Protein 4BWR (pdb70)

Structure (mmCIF, N/CA/C/O backbone):
data_4BWR
#
_entry.id   4BWR
#
_cell.length_a   48.940
_cell.length_b   58.520
_cell.length_c   88.350
_cell.angle_alpha   90.00
_cell.angle_beta   103.82
_cell.angle_gamma   90.00
#
_symmetry.space_group_name_H-M   'P 1 21 1'
#
loop_
_entity.id
_entity.type
_entity.pdbx_description
1 polymer 'PROTEIN CORRESPONDING TO LOCUS C5321 FROM CFT073 E.COLI STRAIN'
2 non-polymer 'MAGNESIUM ION'
3 non-polymer 'CHLORIDE ION'
4 non-polymer 1,2-ETHANEDIOL
5 water water
#
loop_
_atom_site.group_PDB
_atom_site.id
_atom_site.type_symbol
_atom_site.label_atom_id
_atom_site.label_alt_id
_atom_site.label_comp_id
_atom_site.label_asym_id
_atom_site.label_entity_id
_atom_site.label_seq_id
_atom_site.pdbx_PDB_ins_code
_atom_site.Cartn_x
_atom_site.Cartn_y
_atom_site.Cartn_z
_atom_site.occupancy
_atom_site.B_iso_or_equiv
_atom_site.auth_seq_id
_atom_site.auth_comp_id
_atom_site.auth_asym_id
_atom_site.auth_atom_id
_atom_site.pdbx_PDB_model_num
ATOM 1 N N . ASN A 1 1 ? 26.869 10.619 14.046 1.00 57.37 1 ASN A N 1
ATOM 2 C CA . ASN A 1 1 ? 26.043 9.486 13.535 1.00 50.86 1 ASN A CA 1
ATOM 3 C C . ASN A 1 1 ? 25.504 9.761 12.132 1.00 46.04 1 ASN A C 1
ATOM 4 O O . ASN A 1 1 ? 26.004 9.210 11.152 1.00 44.76 1 ASN A O 1
ATOM 9 N N . VAL A 1 2 ? 24.496 10.621 12.038 1.00 39.28 2 VAL A N 1
ATOM 10 C CA . VAL A 1 2 ? 23.870 10.938 10.761 1.00 32.69 2 VAL A CA 1
ATOM 11 C C . VAL A 1 2 ? 23.561 12.422 10.700 1.00 36.01 2 VAL A C 1
ATOM 12 O O . VAL A 1 2 ? 23.408 13.074 11.741 1.00 29.02 2 VAL A O 1
ATOM 16 N N . ASN A 1 3 ? 23.459 12.954 9.484 1.00 20.28 3 ASN A N 1
ATOM 17 C CA . ASN A 1 3 ? 23.231 14.378 9.310 1.00 22.86 3 ASN A CA 1
ATOM 18 C C . ASN A 1 3 ? 21.773 14.763 9.499 1.00 27.20 3 ASN A C 1
ATOM 19 O O . ASN A 1 3 ? 20.929 13.921 9.812 1.00 25.07 3 ASN A O 1
ATOM 24 N N . LEU A 1 4 ? 21.486 16.045 9.305 1.00 24.96 4 LEU A N 1
ATOM 25 C CA . LEU A 1 4 ? 20.157 16.581 9.558 1.00 21.82 4 LEU A CA 1
ATOM 26 C C . LEU A 1 4 ? 19.091 15.969 8.658 1.00 16.69 4 LEU A C 1
ATOM 27 O O . LEU A 1 4 ? 18.000 15.634 9.124 1.00 20.40 4 LEU A O 1
ATOM 32 N N . GLU A 1 5 ? 19.399 15.847 7.370 1.00 21.16 5 GLU A N 1
ATOM 33 C CA . GLU A 1 5 ? 18.421 15.355 6.402 1.00 18.91 5 GLU A CA 1
ATOM 34 C C . GLU A 1 5 ? 18.102 13.890 6.661 1.00 13.17 5 GLU A C 1
ATOM 35 O O . GLU A 1 5 ? 16.945 13.477 6.598 1.00 19.01 5 GLU A O 1
ATOM 41 N N . GLN A 1 6 ? 19.132 13.111 6.959 1.00 15.75 6 GLN A N 1
ATOM 42 C CA . GLN A 1 6 ? 18.935 11.710 7.317 1.00 17.26 6 GLN A CA 1
ATOM 43 C C . GLN A 1 6 ? 18.134 11.618 8.611 1.00 21.03 6 GLN A C 1
ATOM 44 O O . GLN A 1 6 ? 17.270 10.756 8.764 1.00 16.80 6 GLN A O 1
ATOM 50 N N . LEU A 1 7 ? 18.425 12.510 9.551 1.00 17.19 7 LEU A N 1
ATOM 51 C CA . LEU A 1 7 ? 17.697 12.519 10.811 1.00 17.22 7 LEU A CA 1
ATOM 52 C C . LEU A 1 7 ? 16.234 12.892 10.572 1.00 12.08 7 LEU A C 1
ATOM 53 O O . LEU A 1 7 ? 15.327 12.276 11.141 1.00 18.09 7 LEU A O 1
ATOM 58 N N . LYS A 1 8 ? 16.005 13.890 9.721 1.00 15.16 8 LYS A N 1
ATOM 59 C CA . LYS A 1 8 ? 14.647 14.283 9.343 1.00 18.63 8 LYS A CA 1
ATOM 60 C C . LYS A 1 8 ? 13.873 13.103 8.777 1.00 18.28 8 LYS A C 1
ATOM 61 O O . LYS A 1 8 ? 12.691 12.916 9.065 1.00 21.15 8 LYS A O 1
ATOM 67 N N . GLN A 1 9 ? 14.538 12.313 7.946 1.00 19.08 9 GLN A N 1
ATOM 68 C CA . GLN A 1 9 ? 13.865 11.198 7.294 1.00 24.06 9 GLN A CA 1
ATOM 69 C C . GLN A 1 9 ? 13.420 10.181 8.347 1.00 14.38 9 GLN A C 1
ATOM 70 O O . GLN A 1 9 ? 12.312 9.651 8.282 1.00 21.62 9 GLN A O 1
ATOM 76 N N . LYS A 1 10 ? 14.284 9.931 9.325 1.00 17.59 10 LYS A N 1
ATOM 77 C CA . LYS A 1 10 ? 13.949 9.028 10.415 1.00 17.59 10 LYS A CA 1
ATOM 78 C C . LYS A 1 10 ? 12.795 9.581 11.253 1.00 14.67 10 LYS A C 1
ATOM 79 O O . LYS A 1 10 ? 11.898 8.841 11.646 1.00 17.30 10 LYS A O 1
ATOM 85 N N . ALA A 1 11 ? 12.830 10.881 11.522 1.00 17.41 11 ALA A N 1
ATOM 86 C CA . ALA A 1 11 ? 11.801 11.518 12.342 1.00 19.05 11 ALA A CA 1
ATOM 87 C C . ALA A 1 11 ? 10.442 11.458 11.653 1.00 21.96 11 ALA A C 1
ATOM 88 O O . ALA A 1 11 ? 9.438 11.081 12.267 1.00 20.14 11 ALA A O 1
ATOM 90 N N . GLU A 1 12 ? 10.417 11.830 10.376 1.00 21.68 12 GLU A N 1
ATOM 91 C CA . GLU A 1 12 ? 9.191 11.788 9.587 1.00 21.89 12 GLU A CA 1
ATOM 92 C C . GLU A 1 12 ? 8.655 10.363 9.467 1.00 28.77 12 GLU A C 1
ATOM 93 O O . GLU A 1 12 ? 7.444 10.149 9.336 1.00 25.13 12 GLU A O 1
ATOM 99 N N . SER A 1 13 ? 9.557 9.390 9.513 1.00 16.54 13 SER A N 1
ATOM 100 C CA . SER A 1 13 ? 9.169 7.983 9.484 1.00 23.72 13 SER A CA 1
ATOM 101 C C . SER A 1 13 ? 8.505 7.544 10.783 1.00 28.59 13 SER A C 1
ATOM 102 O O . SER A 1 13 ? 7.916 6.465 10.846 1.00 26.42 13 SER A O 1
ATOM 105 N N . GLY A 1 14 ? 8.624 8.366 11.823 1.00 22.31 14 GLY A N 1
ATOM 106 C CA . GLY A 1 14 ? 7.936 8.114 13.078 1.00 25.00 14 GLY A CA 1
ATOM 107 C C . GLY A 1 14 ? 8.798 7.615 14.224 1.00 21.37 14 GLY A C 1
ATOM 108 O O . GLY A 1 14 ? 8.262 7.166 15.238 1.00 22.39 14 GLY A O 1
ATOM 109 N N . GLU A 1 15 ? 10.122 7.690 14.083 1.00 16.56 15 GLU A N 1
ATOM 110 C CA . GLU A 1 15 ? 11.026 7.232 15.139 1.00 18.62 15 GLU A CA 1
ATOM 111 C C . GLU A 1 15 ? 11.148 8.311 16.218 1.00 17.30 15 GLU A C 1
ATOM 112 O O . GLU A 1 15 ? 11.694 9.385 15.965 1.00 15.58 15 GLU A O 1
ATOM 118 N N . ALA A 1 16 ? 10.648 8.017 17.412 1.00 20.90 16 ALA A N 1
ATOM 119 C CA . ALA A 1 16 ? 10.597 9.009 18.486 1.00 18.27 16 ALA A CA 1
ATOM 120 C C . ALA A 1 16 ? 11.988 9.496 18.909 1.00 16.44 16 ALA A C 1
ATOM 121 O O . ALA A 1 16 ? 12.172 10.673 19.185 1.00 15.17 16 ALA A O 1
ATOM 123 N N . LYS A 1 17 ? 12.965 8.594 18.963 1.00 16.10 17 LYS A N 1
ATOM 124 C CA . LYS A 1 17 ? 14.314 8.969 19.354 1.00 17.37 17 LYS A CA 1
ATOM 125 C C . LYS A 1 17 ? 14.885 9.995 18.370 1.00 14.51 17 LYS A C 1
ATOM 126 O O . LYS A 1 17 ? 15.528 10.969 18.768 1.00 14.47 17 LYS A O 1
ATOM 132 N N . ALA A 1 18 ? 14.631 9.773 17.087 1.00 17.07 18 ALA A N 1
ATOM 133 C CA . ALA A 1 18 ? 15.090 10.669 16.038 1.00 15.41 18 ALA A CA 1
ATOM 134 C C . ALA A 1 18 ? 14.342 12.001 16.084 1.00 16.44 18 ALA A C 1
ATOM 135 O O . ALA A 1 18 ? 14.905 13.045 15.766 1.00 12.83 18 ALA A O 1
ATOM 137 N N . GLN A 1 19 ? 13.070 11.956 16.467 1.00 13.51 19 GLN A N 1
ATOM 138 C CA . GLN A 1 19 ? 12.268 13.167 16.604 1.00 11.85 19 GLN A CA 1
ATOM 139 C C . GLN A 1 19 ? 12.819 14.064 17.713 1.00 13.59 19 GLN A C 1
ATOM 140 O O . GLN A 1 19 ? 12.961 15.279 17.540 1.00 9.86 19 GLN A O 1
ATOM 146 N N . LEU A 1 20 ? 13.133 13.457 18.847 1.00 9.31 20 LEU A N 1
ATOM 147 C CA . LEU A 1 20 ? 13.703 14.205 19.957 1.00 10.07 20 LEU A CA 1
ATOM 148 C C . LEU A 1 20 ? 15.071 14.789 19.579 1.00 13.40 20 LEU A C 1
ATOM 149 O O . LEU A 1 20 ? 15.340 15.958 19.838 1.00 13.13 20 LEU A O 1
ATOM 154 N N . GLU A 1 21 ? 15.935 13.987 18.964 1.00 12.53 21 GLU A N 1
ATOM 155 C CA A GLU A 1 21 ? 17.253 14.467 18.563 0.63 12.15 21 GLU A CA 1
ATOM 156 C CA B GLU A 1 21 ? 17.254 14.469 18.562 0.37 12.30 21 GLU A CA 1
ATOM 157 C C . GLU A 1 21 ? 17.150 15.602 17.550 1.00 12.38 21 GLU A C 1
ATOM 158 O O . GLU A 1 21 ? 17.896 16.578 17.625 1.00 13.98 21 GLU A O 1
ATOM 169 N N . LEU A 1 22 ? 16.218 15.483 16.606 1.00 13.73 22 LEU A N 1
ATOM 170 C CA . LEU A 1 22 ? 16.015 16.539 15.616 1.00 13.66 22 LEU A CA 1
ATOM 171 C C . LEU A 1 22 ? 15.551 17.824 16.299 1.00 14.31 22 LEU A C 1
ATOM 172 O O . LEU A 1 22 ? 16.002 18.922 15.964 1.00 14.97 22 LEU A O 1
ATOM 177 N N . GLY A 1 23 ? 14.637 17.679 17.253 1.00 12.07 23 GLY A N 1
ATOM 178 C CA . GLY A 1 23 ? 14.212 18.798 18.069 1.00 12.20 23 GLY A CA 1
ATOM 179 C C . GLY A 1 23 ? 15.409 19.514 18.672 1.00 10.31 23 GLY A C 1
ATOM 180 O O . GLY A 1 23 ? 15.486 20.743 18.655 1.00 9.89 23 GLY A O 1
ATOM 181 N N . TYR A 1 24 ? 16.357 18.746 19.203 1.00 11.04 24 TYR A N 1
ATOM 182 C CA . TYR A 1 24 ? 17.534 19.348 19.817 1.00 10.91 24 TYR A CA 1
ATOM 183 C C . TYR A 1 24 ? 18.475 20.020 18.818 1.00 15.00 24 TYR A C 1
ATOM 184 O O . TYR A 1 24 ? 19.167 20.973 19.169 1.00 14.88 24 TYR A O 1
ATOM 193 N N . ARG A 1 25 ? 18.515 19.523 17.586 1.00 14.92 25 ARG A N 1
ATOM 194 C CA . ARG A 1 25 ? 19.328 20.164 16.565 1.00 15.66 25 ARG A CA 1
ATOM 195 C C . ARG A 1 25 ? 18.790 21.580 16.336 1.00 17.80 25 ARG A C 1
ATOM 196 O O . ARG A 1 25 ? 19.560 22.532 16.252 1.00 14.02 25 ARG A O 1
ATOM 204 N N . TYR A 1 26 ? 17.465 21.722 16.274 1.00 11.77 26 TYR A N 1
ATOM 205 C CA . TYR A 1 26 ? 16.849 23.031 16.117 1.00 13.19 26 TYR A CA 1
ATOM 206 C C . TYR A 1 26 ? 16.994 23.870 17.395 1.00 14.62 26 TYR A C 1
ATOM 207 O O . TYR A 1 26 ? 17.130 25.089 17.337 1.00 14.09 26 TYR A O 1
ATOM 216 N N . PHE A 1 27 ? 16.957 23.211 18.547 1.00 11.88 27 PHE A N 1
ATOM 217 C CA . PHE A 1 27 ? 17.020 23.909 19.823 1.00 11.83 27 PHE A CA 1
ATOM 218 C C . PHE A 1 27 ? 18.403 24.510 20.077 1.00 16.31 27 PHE A C 1
ATOM 219 O O . PHE A 1 27 ? 18.521 25.623 20.582 1.00 12.41 27 PHE A O 1
ATOM 227 N N . GLN A 1 28 ? 19.443 23.771 19.710 1.00 14.73 28 GLN A N 1
ATOM 228 C CA A GLN A 1 28 ? 20.835 24.139 19.990 0.56 15.73 28 GLN A CA 1
ATOM 229 C CA B GLN A 1 28 ? 20.792 24.210 20.020 0.44 15.77 28 GLN A CA 1
ATOM 230 C C . GLN A 1 28 ? 21.423 25.018 18.893 1.00 14.52 28 GLN A C 1
ATOM 231 O O . GLN A 1 28 ? 22.374 25.761 19.119 1.00 15.31 28 GLN A O 1
ATOM 242 N N . GLY A 1 29 ? 20.869 24.897 17.693 1.00 12.40 29 GLY A N 1
ATOM 243 C CA . GLY A 1 29 ? 21.327 25.662 16.547 1.00 10.40 29 GLY A CA 1
ATOM 244 C C . GLY A 1 29 ? 22.763 25.451 16.069 1.00 18.41 29 GLY A C 1
ATOM 245 O O . GLY A 1 29 ? 23.422 26.417 15.707 1.00 23.90 29 GLY A O 1
ATOM 246 N N . ASN A 1 30 ? 23.245 24.213 16.030 1.00 17.48 30 ASN A N 1
ATOM 247 C CA . ASN A 1 30 ? 24.618 23.950 15.563 1.00 23.35 30 ASN A CA 1
ATOM 248 C C . ASN A 1 30 ? 24.731 23.577 14.084 1.00 23.98 30 ASN A C 1
ATOM 249 O O . ASN A 1 30 ? 25.561 24.135 13.357 1.00 23.81 30 ASN A O 1
ATOM 254 N N . GLU A 1 31 ? 23.918 22.613 13.659 1.00 17.31 31 GLU A N 1
ATOM 255 C CA A GLU A 1 31 ? 23.937 22.115 12.285 0.41 19.66 31 GLU A CA 1
ATOM 256 C CA B GLU A 1 31 ? 23.946 22.126 12.282 0.59 19.64 31 GLU A CA 1
ATOM 257 C C . GLU A 1 31 ? 22.889 22.843 11.454 1.00 16.01 31 GLU A C 1
ATOM 258 O O . GLU A 1 31 ? 22.854 22.728 10.235 1.00 19.77 31 GLU A O 1
ATOM 269 N N . THR A 1 32 ? 22.030 23.587 12.134 1.00 13.37 32 THR A N 1
ATOM 270 C CA . THR A 1 32 ? 20.959 24.321 11.490 1.00 17.64 32 THR A CA 1
ATOM 271 C C . THR A 1 32 ? 20.723 25.569 12.317 1.00 17.40 32 THR A C 1
ATOM 272 O O . THR A 1 32 ? 21.139 25.640 13.467 1.00 14.91 32 THR A O 1
ATOM 276 N N . THR A 1 33 ? 20.080 26.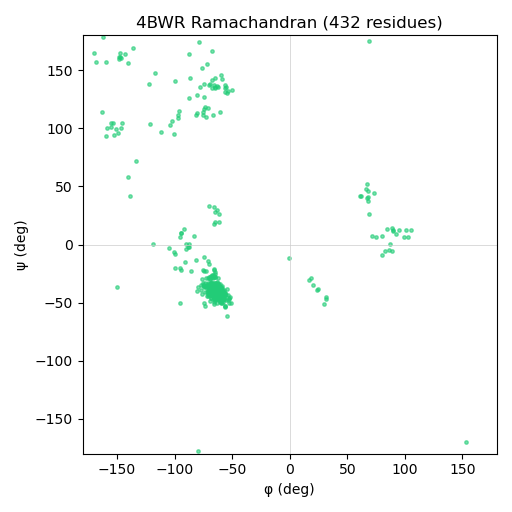569 11.738 1.00 13.54 33 THR A N 1
ATOM 277 C CA . THR A 1 33 ? 19.820 27.790 12.471 1.00 12.61 33 THR A CA 1
ATOM 278 C C . THR A 1 33 ? 18.877 27.473 13.611 1.00 14.14 33 THR A C 1
ATOM 279 O O . THR A 1 33 ? 17.901 26.744 13.422 1.00 12.36 33 THR A O 1
ATOM 283 N N . LYS A 1 34 ? 19.176 28.006 14.787 1.00 13.79 34 LYS A N 1
ATOM 284 C CA . LYS A 1 34 ? 18.311 27.817 15.946 1.00 16.54 34 LYS A CA 1
ATOM 285 C C . LYS A 1 34 ? 16.891 28.233 15.603 1.00 18.84 34 LYS A C 1
ATOM 286 O O . LYS A 1 34 ? 16.671 29.284 15.002 1.00 16.72 34 LYS A O 1
ATOM 292 N N . ASP A 1 35 ? 15.932 27.381 15.948 1.00 19.14 35 ASP A N 1
ATOM 293 C CA . ASP A 1 35 ? 14.532 27.608 15.601 1.00 18.17 35 ASP A CA 1
ATOM 294 C C . ASP A 1 35 ? 13.663 26.957 16.664 1.00 20.08 35 ASP A C 1
ATOM 295 O O . ASP A 1 35 ? 13.448 25.744 16.641 1.00 14.45 35 ASP A O 1
ATOM 300 N N . LEU A 1 36 ? 13.178 27.765 17.598 1.00 19.35 36 LEU A N 1
ATOM 301 C CA . LEU A 1 36 ? 12.443 27.247 18.743 1.00 17.45 36 LEU A CA 1
ATOM 302 C C . LEU A 1 36 ? 11.087 26.687 18.336 1.00 16.81 36 LEU A C 1
ATOM 303 O O . LEU A 1 36 ? 10.564 25.796 18.998 1.00 17.77 36 LEU A O 1
ATOM 308 N N . THR A 1 37 ? 10.520 27.205 17.252 1.00 21.20 37 THR A N 1
ATOM 309 C CA . THR A 1 37 ? 9.248 26.704 16.753 1.00 19.65 37 THR A CA 1
ATOM 310 C C . THR A 1 37 ? 9.411 25.267 16.277 1.00 18.63 37 THR A C 1
ATOM 311 O O . THR A 1 37 ? 8.652 24.382 16.674 1.00 18.05 37 THR A O 1
ATOM 315 N N . GLN A 1 38 ? 10.405 25.036 15.427 1.00 15.53 38 GLN A N 1
ATOM 316 C CA . GLN A 1 38 ? 10.697 23.695 14.943 1.00 18.19 38 GLN A CA 1
ATOM 317 C C . GLN A 1 38 ? 11.166 22.777 16.065 1.00 12.42 38 GLN A C 1
ATOM 318 O O . GLN A 1 38 ? 10.834 21.596 16.079 1.00 12.46 38 GLN A O 1
ATOM 324 N N . ALA A 1 39 ? 11.921 23.315 17.017 1.00 12.07 39 ALA A N 1
ATOM 325 C CA . ALA A 1 39 ? 12.367 22.506 18.141 1.00 13.05 39 ALA A CA 1
ATOM 326 C C . ALA A 1 39 ? 11.156 21.980 18.928 1.00 12.90 39 ALA A C 1
ATOM 327 O O . ALA A 1 39 ? 11.053 20.787 19.189 1.00 10.44 39 ALA A O 1
ATOM 337 N N . ASP A 1 41 ? 8.063 21.699 17.959 1.00 11.93 41 ASP A N 1
ATOM 338 C CA . ASP A 1 41 ? 7.240 20.823 17.136 1.00 14.05 41 ASP A CA 1
ATOM 339 C C . ASP A 1 41 ? 7.744 19.392 17.186 1.00 11.95 41 ASP A C 1
ATOM 340 O O . ASP A 1 41 ? 6.964 18.459 17.363 1.00 12.21 41 ASP A O 1
ATOM 345 N N . TRP A 1 42 ? 9.052 19.209 17.055 1.00 9.35 42 TRP A N 1
ATOM 346 C CA . TRP A 1 42 ? 9.622 17.864 17.101 1.00 11.18 42 TRP A CA 1
ATOM 347 C C . TRP A 1 42 ? 9.659 17.275 18.517 1.00 9.75 42 TRP A C 1
ATOM 348 O O . TRP A 1 42 ? 9.447 16.065 18.694 1.00 10.92 42 TRP A O 1
ATOM 359 N N . PHE A 1 43 ? 9.915 18.105 19.531 1.00 12.68 43 PHE A N 1
ATOM 360 C CA . PHE A 1 43 ? 9.801 17.633 20.911 1.00 11.53 43 PHE A CA 1
ATOM 361 C C . PHE A 1 43 ? 8.386 17.099 21.131 1.00 10.23 43 PHE A C 1
ATOM 362 O O . PHE A 1 43 ? 8.191 16.042 21.709 1.00 9.61 43 PHE A O 1
ATOM 370 N N . ARG A 1 44 ? 7.398 17.855 20.675 1.00 10.02 44 ARG A N 1
ATOM 371 C CA . ARG A 1 44 ? 6.007 17.468 20.875 1.00 9.45 44 ARG A CA 1
ATOM 372 C C . ARG A 1 44 ? 5.645 16.200 20.112 1.00 13.37 44 ARG A C 1
ATOM 373 O O . ARG A 1 44 ? 4.899 15.380 20.625 1.00 12.25 44 ARG A O 1
ATOM 381 N N . ARG A 1 45 ? 6.192 16.026 18.911 1.00 11.79 45 ARG A N 1
ATOM 382 C CA . ARG A 1 45 ? 5.932 14.815 18.120 1.00 11.89 45 ARG A CA 1
ATOM 383 C C . ARG A 1 45 ? 6.465 13.563 18.813 1.00 15.14 45 ARG A C 1
ATOM 384 O O . ARG A 1 45 ? 5.820 12.510 18.796 1.00 12.45 45 ARG A O 1
ATOM 392 N N . ALA A 1 46 ? 7.641 13.665 19.430 1.00 11.43 46 ALA A N 1
ATOM 393 C CA . ALA A 1 46 ? 8.200 12.531 20.150 1.00 10.82 46 ALA A CA 1
ATOM 394 C C . ALA A 1 46 ? 7.363 12.220 21.386 1.00 12.27 46 ALA A C 1
ATOM 395 O O . ALA A 1 46 ? 7.101 11.053 21.697 1.00 14.29 46 ALA A O 1
ATOM 397 N N . ALA A 1 47 ? 6.951 13.262 22.101 1.00 9.99 47 ALA A N 1
ATOM 398 C CA . ALA A 1 47 ? 6.145 13.072 23.307 1.00 12.33 47 ALA A CA 1
ATOM 399 C C . ALA A 1 47 ? 4.760 12.501 22.976 1.00 13.04 47 ALA A C 1
ATOM 400 O O . ALA A 1 47 ? 4.145 11.826 23.797 1.00 12.73 47 ALA A O 1
ATOM 402 N N . GLU A 1 48 ? 4.271 12.784 21.773 1.00 14.05 48 GLU A N 1
ATOM 403 C CA A GLU A 1 48 ? 2.978 12.279 21.355 0.63 14.33 48 GLU A CA 1
ATOM 404 C CA B GLU A 1 48 ? 2.985 12.253 21.310 0.37 14.34 48 GLU A CA 1
ATOM 405 C C . GLU A 1 48 ? 2.957 10.752 21.443 1.00 15.23 48 GLU A C 1
ATOM 406 O O . GLU A 1 48 ? 1.927 10.161 21.760 1.00 17.98 48 GLU A O 1
ATOM 417 N N . GLN A 1 49 ? 4.103 10.137 21.173 1.00 16.49 49 GLN A N 1
ATOM 418 C CA . GLN A 1 49 ? 4.243 8.694 21.205 1.00 17.24 49 GLN A CA 1
ATOM 419 C C . GLN A 1 49 ? 4.488 8.169 22.609 1.00 19.47 49 GLN A C 1
ATOM 420 O O . GLN A 1 49 ? 4.757 6.978 22.793 1.00 17.09 49 GLN A O 1
ATOM 426 N N . GLY A 1 50 ? 4.398 9.051 23.600 1.00 16.41 50 GLY A N 1
ATOM 427 C CA . GLY A 1 50 ? 4.679 8.673 24.971 1.00 15.22 50 GLY A CA 1
ATOM 428 C C . GLY A 1 50 ? 6.151 8.366 25.184 1.00 13.54 50 GLY A C 1
ATOM 429 O O . GLY A 1 50 ? 6.511 7.601 26.073 1.00 17.50 50 GLY A O 1
ATOM 430 N N . TYR A 1 51 ? 7.010 8.967 24.371 1.00 13.18 51 TYR A N 1
ATOM 431 C CA . TYR A 1 51 ? 8.446 8.762 24.524 1.00 11.71 51 TYR A CA 1
ATOM 432 C C . TYR A 1 51 ? 8.924 9.513 25.775 1.00 11.03 51 TYR A C 1
ATOM 433 O O . TYR A 1 51 ? 8.970 10.736 25.796 1.00 10.53 51 TYR A O 1
ATOM 442 N N . THR A 1 52 ? 9.282 8.752 26.802 1.00 10.87 52 THR A N 1
ATOM 443 C CA . THR A 1 52 ? 9.526 9.299 28.140 1.00 9.53 52 THR A CA 1
ATOM 444 C C . THR A 1 52 ? 10.528 10.466 28.189 1.00 12.59 52 THR A C 1
ATOM 445 O O . THR A 1 52 ? 10.255 11.486 28.832 1.00 10.23 52 THR A O 1
ATOM 449 N N . PRO A 1 53 ? 11.674 10.340 27.504 1.00 11.39 53 PRO A N 1
ATOM 450 C CA . PRO A 1 53 ? 12.623 11.465 27.545 1.00 8.92 53 PRO A CA 1
ATOM 451 C C . PRO A 1 53 ? 12.061 12.760 26.953 1.00 12.18 53 PRO A C 1
ATOM 452 O O . PRO A 1 53 ? 12.365 13.849 27.441 1.00 9.93 53 PRO A O 1
ATOM 456 N N . ALA A 1 54 ? 11.227 12.643 25.930 1.00 8.18 54 ALA A N 1
ATOM 457 C CA . ALA A 1 54 ? 10.648 13.817 25.298 1.00 8.96 54 ALA A CA 1
ATOM 458 C C . ALA A 1 54 ? 9.618 14.480 26.211 1.00 8.14 54 ALA A C 1
ATOM 459 O O . ALA A 1 54 ? 9.471 15.695 26.202 1.00 9.88 54 ALA A O 1
ATOM 461 N N . GLU A 1 55 ? 8.891 13.689 26.985 1.00 6.75 55 GLU A N 1
ATOM 462 C CA . GLU A 1 55 ? 7.916 14.247 27.917 1.00 10.01 55 GLU A CA 1
ATOM 463 C C . GLU A 1 55 ? 8.661 15.078 28.961 1.00 7.87 55 GLU A C 1
ATOM 464 O O . GLU A 1 55 ? 8.255 16.195 29.292 1.00 8.00 55 GLU A O 1
ATOM 470 N N . TYR A 1 56 ? 9.761 14.529 29.461 1.00 10.83 56 TYR A N 1
ATOM 471 C CA . TYR A 1 56 ? 10.623 15.238 30.403 1.00 12.93 56 TYR A CA 1
ATOM 472 C C . TYR A 1 56 ? 11.131 16.551 29.822 1.00 9.11 56 TYR A C 1
ATOM 473 O O . TYR A 1 56 ? 11.105 17.585 30.485 1.00 8.54 56 TYR A O 1
ATOM 482 N N . VAL A 1 57 ? 11.559 16.520 28.567 1.00 10.11 57 VAL A N 1
ATOM 483 C CA . VAL A 1 57 ? 12.041 17.725 27.905 1.00 8.60 57 VAL A CA 1
ATOM 484 C C . VAL A 1 57 ? 10.957 18.799 27.796 1.00 7.10 57 VAL A C 1
ATOM 485 O O . VAL A 1 57 ? 11.240 19.974 27.990 1.00 8.18 57 VAL A O 1
ATOM 489 N N . LEU A 1 58 ? 9.720 18.415 27.489 1.00 8.27 58 LEU A N 1
ATOM 490 C CA . LEU A 1 58 ? 8.656 19.415 27.450 1.00 10.86 58 LEU A CA 1
ATOM 491 C C . LEU A 1 58 ? 8.470 20.019 28.840 1.00 7.79 58 LEU A C 1
ATOM 492 O O . LEU A 1 58 ? 8.182 21.204 28.973 1.00 8.05 58 LEU A O 1
ATOM 497 N N . GLY A 1 59 ? 8.644 19.201 29.870 1.00 7.95 59 GLY A N 1
ATOM 498 C CA . GLY A 1 59 ? 8.633 19.683 31.242 1.00 8.02 59 GLY A CA 1
ATOM 499 C C . GLY A 1 59 ? 9.658 20.792 31.438 1.00 9.56 59 GLY A C 1
ATOM 500 O O . GLY A 1 59 ? 9.354 21.854 31.987 1.00 9.66 59 GLY A O 1
ATOM 501 N N . LEU A 1 60 ? 10.876 20.557 30.960 1.00 8.59 60 LEU A N 1
ATOM 502 C CA . LEU A 1 60 ? 11.936 21.568 31.057 1.00 7.96 60 LEU A CA 1
ATOM 503 C C . LEU A 1 60 ? 11.566 22.838 30.312 1.00 9.90 60 LEU A C 1
ATOM 504 O O . LEU A 1 60 ? 11.786 23.950 30.801 1.00 11.13 60 LEU A O 1
ATOM 509 N N . ARG A 1 61 ? 11.026 22.683 29.105 1.00 9.49 61 ARG A N 1
ATOM 510 C CA . ARG A 1 61 ? 10.726 23.851 28.292 1.00 10.19 61 ARG A CA 1
ATOM 511 C C . ARG A 1 61 ? 9.636 24.697 28.939 1.00 10.79 61 ARG A C 1
ATOM 512 O O . ARG A 1 61 ? 9.744 25.925 28.965 1.00 13.18 61 ARG A O 1
ATOM 520 N N . TYR A 1 62 ? 8.596 24.060 29.480 1.00 10.08 62 TYR A N 1
ATOM 521 C CA . TYR A 1 62 ? 7.558 24.818 30.173 1.00 10.36 62 TYR A CA 1
ATOM 522 C C . TYR A 1 62 ? 8.046 25.396 31.497 1.00 11.07 62 TYR A C 1
ATOM 523 O O . TYR A 1 62 ? 7.613 26.479 31.904 1.00 11.32 62 TYR A O 1
ATOM 540 N N . ASN A 1 64 ? 11.096 26.424 32.162 1.00 14.66 64 ASN A N 1
ATOM 541 C CA . ASN A 1 64 ? 12.012 27.522 31.873 1.00 16.56 64 ASN A CA 1
ATOM 542 C C . ASN A 1 64 ? 11.436 28.594 30.956 1.00 20.94 64 ASN A C 1
ATOM 543 O O . ASN A 1 64 ? 12.026 29.664 30.804 1.00 20.46 64 ASN A O 1
ATOM 548 N N . GLY A 1 65 ? 10.294 28.312 30.338 1.00 14.07 65 GLY A N 1
ATOM 549 C CA . GLY A 1 65 ? 9.710 29.235 29.377 1.00 15.45 65 GLY A CA 1
ATOM 550 C C . GLY A 1 65 ? 10.533 29.357 28.105 1.00 18.88 65 GLY A C 1
ATOM 551 O O . GLY A 1 65 ? 10.712 30.447 27.565 1.00 20.12 65 GLY A O 1
ATOM 552 N N . GLU A 1 66 ? 11.034 28.227 27.625 1.00 15.89 66 GLU A N 1
ATOM 553 C CA . GLU A 1 66 ? 11.898 28.191 26.448 1.00 12.29 66 GLU A CA 1
ATOM 554 C C . GLU A 1 66 ? 11.136 27.690 25.235 1.00 19.11 66 GLU A C 1
ATOM 555 O O . GLU A 1 66 ? 10.893 26.494 25.099 1.00 18.00 66 GLU A O 1
ATOM 561 N N . GLY A 1 67 ? 10.751 28.613 24.355 1.00 17.96 67 GLY A N 1
ATOM 562 C CA . GLY A 1 67 ? 9.990 28.264 23.173 1.00 12.88 67 GLY A CA 1
ATOM 563 C C . GLY A 1 67 ? 8.500 28.212 23.441 1.00 18.78 67 GLY A C 1
ATOM 564 O O . GLY A 1 67 ? 7.700 27.997 22.529 1.00 17.97 67 GLY A O 1
ATOM 565 N N . VAL A 1 68 ? 8.137 28.393 24.705 1.00 15.71 68 VAL A N 1
ATOM 566 C CA . VAL A 1 68 ? 6.747 28.456 25.131 1.00 13.63 68 VAL A CA 1
ATOM 567 C C . VAL A 1 68 ? 6.665 29.405 26.305 1.00 13.29 68 VAL A C 1
ATOM 568 O O . VAL A 1 68 ? 7.674 29.681 26.947 1.00 15.46 68 VAL A O 1
ATOM 572 N N . PRO A 1 69 ? 5.458 29.899 26.605 1.00 17.17 69 PRO A N 1
ATOM 573 C CA . PRO A 1 69 ? 5.301 30.707 27.817 1.00 15.00 69 PRO A CA 1
ATOM 574 C C . PRO A 1 69 ? 5.628 29.874 29.053 1.00 16.10 69 PRO A C 1
ATOM 575 O O . PRO A 1 69 ? 5.200 28.724 29.126 1.00 15.13 69 PRO A O 1
ATOM 579 N N . GLN A 1 70 ? 6.392 30.427 29.988 1.00 11.61 70 GLN A N 1
ATOM 580 C CA . GLN A 1 70 ? 6.681 29.723 31.226 1.00 17.29 70 GLN A CA 1
ATOM 581 C C . GLN A 1 70 ? 5.356 29.347 31.877 1.00 21.13 70 GLN A C 1
ATOM 582 O O . GLN A 1 70 ? 4.424 30.151 31.916 1.00 18.21 70 GLN A O 1
ATOM 588 N N . ASP A 1 71 ? 5.271 28.115 32.359 1.00 12.36 71 ASP A N 1
ATOM 589 C CA . ASP A 1 71 ? 4.042 27.609 32.935 1.00 14.30 71 ASP A CA 1
ATOM 590 C C . ASP A 1 71 ? 4.378 26.428 33.832 1.00 12.70 71 ASP A C 1
ATOM 591 O O . ASP A 1 71 ? 4.471 25.288 33.371 1.00 11.78 71 ASP A O 1
ATOM 596 N N . TYR A 1 72 ? 4.573 26.708 35.117 1.00 13.08 72 TYR A N 1
ATOM 597 C CA . TYR A 1 72 ? 4.964 25.674 36.063 1.00 12.93 72 TYR A CA 1
ATOM 598 C C . TYR A 1 72 ? 3.930 24.561 36.159 1.00 12.78 72 TYR A C 1
ATOM 599 O O . TYR A 1 72 ? 4.286 23.385 36.285 1.00 11.96 72 TYR A O 1
ATOM 608 N N . ALA A 1 73 ? 2.655 24.926 36.130 1.00 13.24 73 ALA A N 1
ATOM 609 C CA . ALA A 1 73 ? 1.604 23.927 36.260 1.00 15.22 73 ALA A CA 1
ATOM 610 C C . ALA A 1 73 ? 1.690 22.925 35.109 1.00 15.56 73 ALA A C 1
ATOM 611 O O . ALA A 1 73 ? 1.579 21.718 35.312 1.00 13.13 73 ALA A O 1
ATOM 613 N N . GLN A 1 74 ? 1.909 23.412 33.895 1.00 12.34 74 GLN A N 1
ATOM 614 C CA A GLN A 1 74 ? 2.013 22.494 32.767 0.62 13.48 74 GLN A CA 1
ATOM 615 C CA B GLN A 1 74 ? 2.040 22.532 32.742 0.38 13.53 74 GLN A CA 1
ATOM 616 C C . GLN A 1 74 ? 3.310 21.684 32.845 1.00 10.68 74 GLN A C 1
ATOM 617 O O . GLN A 1 74 ? 3.321 20.503 32.493 1.00 11.06 74 GLN A O 1
ATOM 628 N N . ALA A 1 75 ? 4.385 22.299 33.328 1.00 13.01 75 ALA A N 1
ATOM 629 C CA . ALA A 1 75 ? 5.647 21.582 33.487 1.00 12.01 75 ALA A CA 1
ATOM 630 C C . ALA A 1 75 ? 5.439 20.366 34.387 1.00 10.64 75 ALA A C 1
ATOM 631 O O . ALA A 1 75 ? 5.928 19.270 34.095 1.00 9.10 75 ALA A O 1
ATOM 633 N N . VAL A 1 76 ? 4.705 20.562 35.478 1.00 9.71 76 VAL A N 1
ATOM 634 C CA . VAL A 1 76 ? 4.413 19.479 36.415 1.00 9.41 76 VAL A CA 1
ATOM 635 C C . VAL A 1 76 ? 3.718 18.305 35.746 1.00 7.92 76 VAL A C 1
ATOM 636 O O . VAL A 1 76 ? 4.044 17.145 36.012 1.00 9.27 76 VAL A O 1
ATOM 640 N N . ILE A 1 77 ? 2.761 18.594 34.871 1.00 7.26 77 ILE A N 1
ATOM 641 C CA . ILE A 1 77 ? 2.034 17.531 34.183 1.00 8.50 77 ILE A CA 1
ATOM 642 C C . ILE A 1 77 ? 2.988 16.679 33.342 1.00 8.69 77 ILE A C 1
ATOM 643 O O . ILE A 1 77 ? 2.949 15.448 33.394 1.00 9.26 77 ILE A O 1
ATOM 648 N N . TRP A 1 78 ? 3.876 17.336 32.604 1.00 9.62 78 TRP A N 1
ATOM 649 C CA . TRP A 1 78 ? 4.834 16.620 31.776 1.00 8.16 78 TRP A CA 1
ATOM 650 C C . TRP A 1 78 ? 5.827 15.829 32.612 1.00 7.04 78 TRP A C 1
ATOM 651 O O . TRP A 1 78 ? 6.134 14.676 32.296 1.00 9.68 78 TRP A O 1
ATOM 662 N N . TYR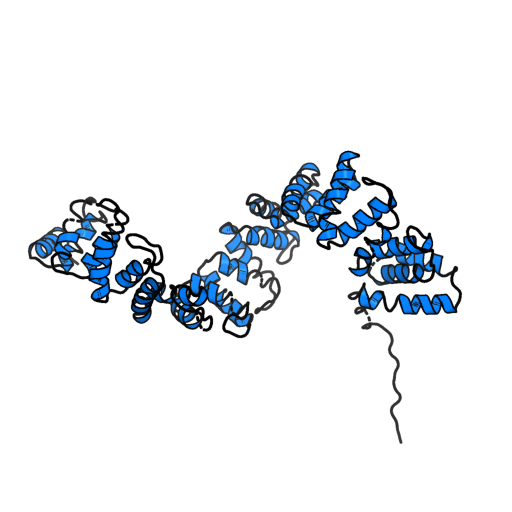 A 1 79 ? 6.337 16.445 33.678 1.00 9.44 79 TYR A N 1
ATOM 663 C CA . TYR A 1 79 ? 7.279 15.749 34.549 1.00 7.58 79 TYR A CA 1
ATOM 664 C C . TYR A 1 79 ? 6.644 14.509 35.149 1.00 8.86 79 TYR A C 1
ATOM 665 O O . TYR A 1 79 ? 7.281 13.459 35.254 1.00 11.41 79 TYR A O 1
ATOM 674 N N . LYS A 1 80 ? 5.389 14.633 35.566 1.00 9.13 80 LYS A N 1
ATOM 675 C CA . LYS A 1 80 ? 4.717 13.506 36.194 1.00 11.55 80 LYS A CA 1
ATOM 676 C C . LYS A 1 80 ? 4.551 12.352 35.217 1.00 10.31 80 LYS A C 1
ATOM 677 O O . LYS A 1 80 ? 4.725 11.199 35.600 1.00 11.00 80 LYS A O 1
ATOM 683 N N . LYS A 1 81 ? 4.227 12.646 33.959 1.00 10.10 81 LYS A N 1
ATOM 684 C CA . LYS A 1 81 ? 4.160 11.577 32.958 1.00 9.51 81 LYS A CA 1
ATOM 685 C C . LYS A 1 81 ? 5.456 10.764 32.952 1.00 10.69 81 LYS A C 1
ATOM 686 O O . LYS A 1 81 ? 5.436 9.539 33.028 1.00 12.23 81 LYS A O 1
ATOM 692 N N . ALA A 1 82 ? 6.584 11.459 32.881 1.00 9.42 82 ALA A N 1
ATOM 693 C CA . ALA A 1 82 ? 7.877 10.802 32.770 1.00 9.11 82 ALA A CA 1
ATOM 694 C C . ALA A 1 82 ? 8.301 10.211 34.112 1.00 11.61 82 AL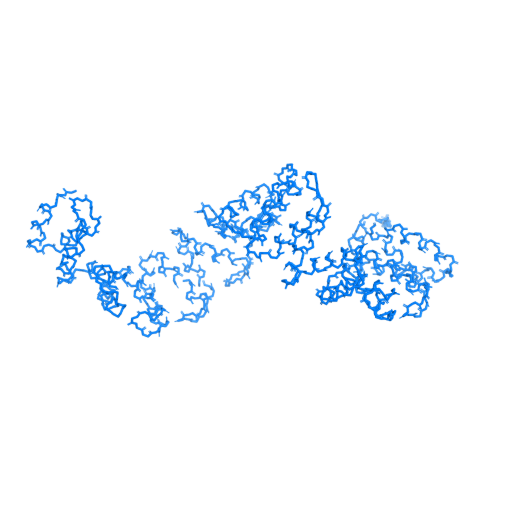A A C 1
ATOM 695 O O . ALA A 1 82 ? 8.939 9.155 34.160 1.00 11.28 82 ALA A O 1
ATOM 697 N N . ALA A 1 83 ? 7.952 10.884 35.203 1.00 10.59 83 ALA A N 1
ATOM 698 C CA . ALA A 1 83 ? 8.355 10.405 36.524 1.00 12.09 83 ALA A CA 1
ATOM 699 C C . ALA A 1 83 ? 7.648 9.097 36.870 1.00 13.05 83 ALA A C 1
ATOM 700 O O . ALA A 1 83 ? 8.237 8.202 37.491 1.00 12.90 83 ALA A O 1
ATOM 702 N N . LEU A 1 84 ? 6.388 8.988 36.469 1.00 13.14 84 LEU A N 1
ATOM 703 C CA . LEU A 1 84 ? 5.607 7.790 36.744 1.00 16.89 84 LEU A CA 1
ATOM 704 C C . LEU A 1 84 ? 6.180 6.583 36.023 1.00 19.58 84 LEU A C 1
ATOM 705 O O . LEU A 1 84 ? 5.994 5.447 36.462 1.00 17.84 84 LEU A O 1
ATOM 710 N N . LYS A 1 85 ? 6.885 6.837 34.926 1.00 12.36 85 LYS A N 1
ATOM 711 C CA . LYS A 1 85 ? 7.535 5.778 34.165 1.00 17.70 85 LYS A CA 1
ATOM 712 C C . LYS A 1 85 ? 8.989 5.579 34.571 1.00 19.76 85 LYS A C 1
ATOM 713 O O . LYS A 1 85 ? 9.733 4.863 33.901 1.00 17.68 85 LYS A O 1
ATOM 719 N N . GLY A 1 86 ? 9.395 6.225 35.663 1.00 17.33 86 GLY A N 1
ATOM 720 C CA . GLY A 1 86 ? 10.679 5.945 36.288 1.00 17.29 86 GLY A CA 1
ATOM 721 C C . GLY A 1 86 ? 11.874 6.787 35.867 1.00 16.85 86 GLY A C 1
ATOM 722 O O . GLY A 1 86 ? 12.991 6.483 36.256 1.00 16.91 86 GLY A O 1
ATOM 723 N N . LEU A 1 87 ? 11.672 7.848 35.093 1.00 12.81 87 LEU A N 1
ATOM 724 C CA . LEU A 1 87 ? 12.812 8.638 34.636 1.00 10.68 87 LEU A CA 1
ATOM 725 C C . LEU A 1 87 ? 13.350 9.462 35.817 1.00 16.31 87 LEU A C 1
ATOM 726 O O . LEU A 1 87 ? 12.641 10.299 36.357 1.00 10.72 87 LEU A O 1
ATOM 731 N N . PRO A 1 88 ? 14.607 9.227 36.221 1.00 15.33 88 PRO A N 1
ATOM 732 C CA . PRO A 1 88 ? 15.101 9.857 37.460 1.00 13.30 88 PRO A CA 1
ATOM 733 C C . PRO A 1 88 ? 15.093 11.378 37.464 1.00 11.66 88 PRO A C 1
ATOM 734 O O . PRO A 1 88 ? 14.727 11.980 38.477 1.00 11.08 88 PRO A O 1
ATOM 738 N N . GLN A 1 89 ? 15.508 11.997 36.365 1.00 11.74 89 GLN A N 1
ATOM 739 C CA . GLN A 1 89 ? 15.545 13.449 36.281 1.00 11.11 89 GLN A CA 1
ATOM 740 C C . GLN A 1 89 ? 14.156 14.061 36.402 1.00 13.62 89 GLN A C 1
ATOM 741 O O . GLN A 1 89 ? 14.004 15.167 36.914 1.00 10.93 89 GLN A O 1
ATOM 747 N N . ALA A 1 90 ? 13.141 13.353 35.920 1.00 9.93 90 ALA A N 1
ATOM 748 C CA . ALA A 1 90 ? 11.773 13.865 36.010 1.00 8.01 90 ALA A CA 1
ATOM 749 C C . ALA A 1 90 ? 11.269 13.748 37.446 1.00 7.53 90 ALA A C 1
ATOM 750 O O . ALA A 1 90 ? 10.540 14.605 37.937 1.00 9.51 90 ALA A O 1
ATOM 752 N N . GLN A 1 91 ? 11.670 12.679 38.125 1.00 8.51 91 GLN A N 1
ATOM 753 C CA . GLN A 1 91 ? 11.307 12.486 39.517 1.00 11.36 91 GLN A CA 1
ATOM 754 C C . GLN A 1 91 ? 11.916 13.604 40.358 1.00 10.20 91 GLN A C 1
ATOM 755 O O . GLN A 1 91 ? 11.237 14.207 41.187 1.00 9.75 91 GLN A O 1
ATOM 761 N N . GLN A 1 92 ? 13.199 13.880 40.130 1.00 9.75 92 GLN A N 1
ATOM 762 C CA . GLN A 1 92 ? 13.893 14.942 40.852 1.00 10.24 92 GLN A CA 1
ATOM 763 C C . GLN A 1 92 ? 13.227 16.293 40.629 1.00 13.11 92 GLN A C 1
ATOM 764 O O . GLN A 1 92 ? 12.966 17.030 41.588 1.00 10.21 92 GLN A O 1
ATOM 770 N N . ASN A 1 93 ? 12.963 16.634 39.373 1.00 9.79 93 ASN A N 1
ATOM 771 C CA . ASN A 1 93 ? 12.396 17.941 39.088 1.00 9.46 93 ASN A CA 1
ATOM 772 C C . ASN A 1 93 ? 11.001 18.058 39.666 1.00 14.12 93 ASN A C 1
ATOM 773 O O . ASN A 1 93 ? 10.664 19.091 40.218 1.00 11.68 93 ASN A O 1
ATOM 778 N N . LEU A 1 94 ? 10.220 16.984 39.587 1.00 12.07 94 LEU A N 1
ATOM 779 C CA . LEU A 1 94 ? 8.876 16.980 40.156 1.00 12.57 94 LEU A CA 1
ATOM 780 C C . LEU A 1 94 ? 8.956 17.202 41.655 1.00 13.09 94 LEU A C 1
ATOM 781 O O . LEU A 1 94 ? 8.179 17.972 42.213 1.00 14.50 94 LEU A O 1
ATOM 786 N N . GLY A 1 95 ? 9.921 16.557 42.303 1.00 11.43 95 GLY A N 1
ATOM 787 C CA . GLY A 1 95 ? 10.149 16.761 43.721 1.00 12.79 95 GLY A CA 1
ATOM 788 C C . GLY A 1 95 ? 10.452 18.215 44.048 1.00 15.94 95 GLY A C 1
ATOM 789 O O . GLY A 1 95 ? 9.959 18.755 45.049 1.00 13.06 95 GLY A O 1
ATOM 790 N N . VAL A 1 96 ? 11.267 18.857 43.214 1.00 12.45 96 VAL A N 1
ATOM 791 C CA . VAL A 1 96 ? 11.575 20.271 43.420 1.00 13.07 96 VAL A CA 1
ATOM 792 C C . VAL A 1 96 ? 10.318 21.138 43.294 1.00 15.01 96 VAL A C 1
ATOM 793 O O . VAL A 1 96 ? 10.133 22.069 44.090 1.00 13.06 96 VAL A O 1
ATOM 813 N N . TYR A 1 98 ? 7.252 20.383 43.941 1.00 9.84 98 TYR A N 1
ATOM 814 C CA . TYR A 1 98 ? 6.456 20.211 45.149 1.00 11.89 98 TYR A CA 1
ATOM 815 C C . TYR A 1 98 ? 7.102 20.897 46.347 1.00 14.76 98 TYR A C 1
ATOM 816 O O . TYR A 1 98 ? 6.404 21.428 47.222 1.00 10.96 98 TYR A O 1
ATOM 825 N N . HIS A 1 99 ? 8.433 20.899 46.390 1.00 11.01 99 HIS A N 1
ATOM 826 C CA . HIS A 1 99 ? 9.144 21.501 47.515 1.00 12.13 99 HIS A CA 1
ATOM 827 C C . HIS A 1 99 ? 8.967 23.017 47.512 1.00 15.84 99 HIS A C 1
ATOM 828 O O . HIS A 1 99 ? 8.816 23.642 48.575 1.00 14.78 99 HIS A O 1
ATOM 835 N N . GLU A 1 100 ? 8.965 23.592 46.311 1.00 13.63 100 GLU A N 1
ATOM 836 C CA . GLU A 1 100 ? 8.889 25.039 46.109 1.00 14.04 100 GLU A CA 1
ATOM 837 C C . GLU A 1 100 ? 7.461 25.561 45.956 1.00 15.92 100 GLU A C 1
ATOM 838 O O . GLU A 1 100 ? 7.219 26.763 46.048 1.00 17.67 100 GLU A O 1
ATOM 844 N N . GLY A 1 101 ? 6.518 24.665 45.707 1.00 13.07 101 GLY A N 1
ATOM 845 C CA . GLY A 1 101 ? 5.164 25.071 45.381 1.00 14.17 101 GLY A CA 1
ATOM 846 C C . GLY A 1 101 ? 5.098 25.775 44.031 1.00 20.17 101 GLY A C 1
ATOM 847 O O . GLY A 1 101 ? 4.376 26.763 43.855 1.00 14.17 101 GLY A O 1
ATOM 848 N N . ASN A 1 102 ? 5.861 25.261 43.071 1.00 15.17 102 ASN A N 1
ATOM 849 C CA . ASN A 1 102 ? 5.860 25.798 41.715 1.00 15.33 102 ASN A CA 1
ATOM 850 C C . ASN A 1 102 ? 4.933 24.977 40.836 1.00 14.18 102 ASN A C 1
ATOM 851 O O . ASN A 1 102 ? 5.216 23.827 40.535 1.00 11.75 102 ASN A O 1
ATOM 856 N N . GLY A 1 103 ? 3.802 25.571 40.471 1.00 14.57 103 GLY A N 1
ATOM 857 C CA . GLY A 1 103 ? 2.816 24.913 39.634 1.00 20.36 103 GLY A CA 1
ATOM 858 C C . GLY A 1 103 ? 1.893 23.995 40.413 1.00 21.06 103 GLY A C 1
ATOM 859 O O . GLY A 1 103 ? 0.956 23.436 39.847 1.00 21.29 103 GLY A O 1
ATOM 860 N N . VAL A 1 104 ? 2.178 23.831 41.705 1.00 17.17 104 VAL A N 1
ATOM 861 C CA . VAL A 1 104 ? 1.371 23.020 42.608 1.00 16.47 104 VAL A CA 1
ATOM 862 C C . VAL A 1 104 ? 1.466 23.659 43.992 1.00 15.58 104 VAL A C 1
ATOM 863 O O . VAL A 1 104 ? 2.388 24.424 44.250 1.00 16.64 104 VAL A O 1
ATOM 867 N N . LYS A 1 105 ? 0.525 23.364 44.882 1.00 15.94 105 LYS A N 1
ATOM 868 C CA . LYS A 1 105 ? 0.662 23.816 46.262 1.00 15.19 105 LYS A CA 1
ATOM 869 C C . LYS A 1 105 ? 1.869 23.129 46.891 1.00 17.19 105 LYS A C 1
ATOM 870 O O . LYS A 1 105 ? 2.136 21.970 46.598 1.00 15.00 105 LYS A O 1
ATOM 876 N N . VAL A 1 106 ? 2.599 23.840 47.747 1.00 13.23 106 VAL A N 1
ATOM 877 C CA . VAL A 1 106 ? 3.709 23.228 48.482 1.00 16.16 106 VAL A CA 1
ATOM 878 C C . VAL A 1 106 ? 3.246 21.938 49.154 1.00 18.10 106 VAL A C 1
ATOM 879 O O . VAL A 1 106 ? 2.190 21.893 49.783 1.00 17.27 106 VAL A O 1
ATOM 883 N N . ASP A 1 107 ? 4.038 20.882 49.001 1.00 9.78 107 ASP A N 1
ATOM 884 C CA . ASP A 1 107 ? 3.761 19.612 49.652 1.00 11.65 107 ASP A CA 1
ATOM 885 C C . ASP A 1 107 ? 5.100 18.949 49.930 1.00 13.71 107 ASP A C 1
ATOM 886 O O . ASP A 1 107 ? 5.673 18.296 49.069 1.00 13.85 107 ASP A O 1
ATOM 891 N N . LYS A 1 108 ? 5.609 19.134 51.141 1.00 14.49 108 LYS A N 1
ATOM 892 C CA A LYS A 1 108 ? 6.955 18.678 51.461 0.68 14.42 108 LYS A CA 1
ATOM 893 C CA B LYS A 1 108 ? 6.953 18.678 51.486 0.32 14.49 108 LYS A CA 1
ATOM 894 C C . LYS A 1 108 ? 7.054 17.157 51.539 1.00 13.30 108 LYS A C 1
ATOM 895 O O . LYS A 1 108 ? 8.044 16.580 51.100 1.00 13.40 108 LYS A O 1
ATOM 906 N N . ALA A 1 109 ? 6.027 16.506 52.077 1.00 13.61 109 ALA A N 1
ATOM 907 C CA . ALA A 1 109 ? 6.003 15.047 52.107 1.00 15.27 109 ALA A CA 1
ATOM 908 C C . ALA A 1 109 ? 6.004 14.490 50.683 1.00 12.20 109 ALA A C 1
ATOM 909 O O . ALA A 1 109 ? 6.664 13.488 50.395 1.00 13.97 109 ALA A O 1
ATOM 911 N N . GLU A 1 110 ? 5.279 15.147 49.785 1.00 12.67 110 GLU A N 1
ATOM 912 C CA . GLU A 1 110 ? 5.223 14.691 48.402 1.00 12.85 110 GLU A CA 1
ATOM 913 C C . GLU A 1 110 ? 6.590 14.905 47.729 1.00 10.94 110 GLU A C 1
ATOM 914 O O . GLU A 1 110 ? 7.028 14.083 46.916 1.00 13.32 110 GLU A O 1
ATOM 920 N N . SER A 1 111 ? 7.269 16.000 48.068 1.00 12.48 111 SER A N 1
ATOM 921 C CA . SER A 1 111 ? 8.591 16.260 47.487 1.00 10.93 111 SER A CA 1
ATOM 922 C C . SER A 1 111 ? 9.529 15.110 47.841 1.00 11.33 111 SER A C 1
ATOM 923 O O . SER A 1 111 ? 10.280 14.629 46.993 1.00 11.17 111 SER A O 1
ATOM 926 N N . VAL A 1 112 ? 9.454 14.653 49.086 1.00 12.10 112 VAL A N 1
ATOM 927 C CA . VAL A 1 112 ? 10.320 13.575 49.547 1.00 10.42 112 VAL A CA 1
ATOM 928 C C . VAL A 1 112 ? 10.040 12.269 48.799 1.00 12.53 112 VAL A C 1
ATOM 929 O O . VAL A 1 112 ? 10.973 11.538 48.466 1.00 14.74 112 VAL A O 1
ATOM 933 N N . LYS A 1 113 ? 8.772 11.981 48.513 1.00 13.28 113 LYS A N 1
ATOM 934 C CA . LYS A 1 113 ? 8.440 10.784 47.735 1.00 12.86 113 LYS A CA 1
ATOM 935 C C . LYS A 1 113 ? 9.227 10.753 46.435 1.00 12.09 113 LYS A C 1
ATOM 936 O O . LYS A 1 113 ? 9.808 9.729 46.075 1.00 12.59 113 LYS A O 1
ATOM 942 N N . TRP A 1 114 ? 9.247 11.885 45.737 1.00 10.30 114 TRP A N 1
ATOM 943 C CA . TRP A 1 114 ? 9.886 11.968 44.430 1.00 12.48 114 TRP A CA 1
ATOM 944 C C . TRP A 1 114 ? 11.411 12.026 44.527 1.00 12.34 114 TRP A C 1
ATOM 945 O O . TRP A 1 114 ? 12.104 11.359 43.760 1.00 11.36 114 TRP A O 1
ATOM 956 N N . PHE A 1 115 ? 11.941 12.806 45.468 1.00 10.54 115 PHE A N 1
ATOM 957 C CA . PHE A 1 115 ? 13.388 12.814 45.676 1.00 12.04 115 PHE A CA 1
ATOM 958 C C . PHE A 1 115 ? 13.887 11.401 45.975 1.00 8.41 115 PHE A C 1
ATOM 959 O O . PHE A 1 115 ? 14.962 11.000 45.525 1.00 12.22 115 PHE A O 1
ATOM 967 N N . ARG A 1 116 ? 13.106 10.659 46.756 1.00 10.19 116 ARG A N 1
ATOM 968 C CA . ARG A 1 116 ? 13.497 9.315 47.181 1.00 13.66 116 ARG A CA 1
ATOM 969 C C . ARG A 1 116 ? 13.618 8.373 45.977 1.00 13.94 116 ARG A C 1
ATOM 970 O O . ARG A 1 116 ? 14.565 7.586 45.878 1.00 15.43 116 ARG A O 1
ATOM 978 N N . LEU A 1 117 ? 12.664 8.461 45.056 1.00 12.30 117 LEU A N 1
ATOM 979 C CA . LEU A 1 117 ? 12.710 7.630 43.860 1.00 13.23 117 LEU A CA 1
ATOM 980 C C . LEU A 1 117 ? 13.929 7.956 43.008 1.00 15.02 117 LEU A C 1
ATOM 981 O O . LEU A 1 117 ? 14.595 7.057 42.499 1.00 16.20 117 LEU A O 1
ATOM 986 N N . ALA A 1 118 ? 14.239 9.241 42.859 1.00 12.31 118 ALA A N 1
ATOM 987 C CA . ALA A 1 118 ? 15.408 9.636 42.088 1.00 9.64 118 ALA A CA 1
ATOM 988 C C . ALA A 1 118 ? 16.673 9.185 42.818 1.00 15.10 118 ALA A C 1
ATOM 989 O O . ALA A 1 118 ? 17.639 8.728 42.204 1.00 12.13 118 ALA A O 1
ATOM 991 N N . ALA A 1 119 ? 16.660 9.329 44.135 1.00 11.32 119 ALA A N 1
ATOM 992 C CA . ALA A 1 119 ? 17.819 8.958 44.949 1.00 13.30 119 ALA A CA 1
ATOM 993 C C . ALA A 1 119 ? 18.076 7.451 44.917 1.00 13.80 119 ALA A C 1
ATOM 994 O O . ALA A 1 119 ? 19.228 6.998 44.901 1.00 16.86 119 ALA A O 1
ATOM 996 N N . GLU A 1 120 ? 17.005 6.673 44.950 1.00 16.01 120 GLU A N 1
ATOM 997 C CA . GLU A 1 120 ? 17.129 5.221 44.936 1.00 22.87 120 GLU A CA 1
ATOM 998 C C . GLU A 1 120 ? 17.705 4.742 43.608 1.00 23.61 120 GLU A C 1
ATOM 999 O O . GLU A 1 120 ? 18.267 3.648 43.527 1.00 21.82 120 GLU A O 1
ATOM 1005 N N . GLN A 1 121 ? 17.585 5.563 42.569 1.00 17.60 121 GLN A N 1
ATOM 1006 C CA . GLN A 1 121 ? 18.187 5.226 41.283 1.00 16.47 121 GLN A CA 1
ATOM 1007 C C . GLN A 1 121 ? 19.626 5.698 41.213 1.00 20.76 121 GLN A C 1
ATOM 1008 O O . GLN A 1 121 ? 20.295 5.513 40.201 1.00 22.72 121 GLN A O 1
ATOM 1014 N N . GLY A 1 122 ? 20.104 6.310 42.290 1.00 27.20 122 GLY A N 1
ATOM 1015 C CA . GLY A 1 122 ? 21.498 6.693 42.382 1.00 20.96 122 GLY A CA 1
ATOM 1016 C C . GLY A 1 122 ? 21.861 8.073 41.868 1.00 19.09 122 GLY A C 1
ATOM 1017 O O . GLY A 1 122 ? 23.047 8.355 41.707 1.00 21.18 122 GLY A O 1
ATOM 1018 N N . ARG A 1 123 ? 20.875 8.938 41.610 1.00 18.75 123 ARG A N 1
ATOM 1019 C CA . ARG A 1 123 ? 21.170 10.315 41.199 1.00 13.19 123 ARG A CA 1
ATOM 1020 C C . ARG A 1 123 ? 21.658 11.138 42.401 1.00 17.96 123 ARG A C 1
ATOM 1021 O O . ARG A 1 123 ? 20.988 11.191 43.426 1.00 16.99 123 ARG A O 1
ATOM 1029 N N . ASP A 1 124 ? 22.809 11.787 42.272 1.00 15.17 124 ASP A N 1
ATOM 1030 C CA . ASP A 1 124 ? 23.391 12.469 43.425 1.00 22.37 124 ASP A CA 1
ATOM 1031 C C . ASP A 1 124 ? 22.549 13.672 43.864 1.00 15.75 124 ASP A C 1
ATOM 1032 O O . ASP A 1 124 ? 22.547 14.040 45.043 1.00 14.54 124 ASP A O 1
ATOM 1037 N N . SER A 1 125 ? 21.825 14.277 42.930 1.00 15.99 125 SER A N 1
ATOM 1038 C CA . SER A 1 125 ? 20.973 15.402 43.278 1.00 15.04 125 SER A CA 1
ATOM 1039 C C . SER A 1 125 ? 19.819 14.918 44.155 1.00 14.00 125 SER A C 1
ATOM 1040 O O . SER A 1 125 ? 19.434 15.581 45.123 1.00 13.18 125 SER A O 1
ATOM 1043 N N . GLY A 1 126 ? 19.288 13.743 43.833 1.00 13.11 126 GLY A N 1
ATOM 1044 C CA . GLY A 1 126 ? 18.253 13.123 44.641 1.00 11.66 126 GLY A CA 1
ATOM 1045 C C . GLY A 1 126 ? 18.773 12.745 46.013 1.00 10.85 126 GLY A C 1
ATOM 1046 O O . GLY A 1 126 ? 18.102 12.951 47.030 1.00 9.44 126 GLY A O 1
ATOM 1047 N N . GLN A 1 127 ? 19.971 12.176 46.049 1.00 9.55 127 GLN A N 1
ATOM 1048 C CA . GLN A 1 127 ? 20.595 11.803 47.312 1.00 9.94 127 GLN A CA 1
ATOM 1049 C C . GLN A 1 127 ? 20.849 13.035 48.189 1.00 8.92 127 GLN A C 1
ATOM 1050 O O . GLN A 1 127 ? 20.623 13.002 49.404 1.00 11.83 127 GLN A O 1
ATOM 1056 N N . GLN A 1 128 ? 21.296 14.119 47.573 1.00 9.69 128 GLN A N 1
ATOM 1057 C CA . GLN A 1 128 ? 21.498 15.372 48.289 1.00 10.17 128 GLN A CA 1
ATOM 1058 C C . GLN A 1 128 ? 20.172 15.888 48.836 1.00 11.51 128 GLN A C 1
ATOM 1059 O O . GLN A 1 128 ? 20.090 16.362 49.972 1.00 9.55 128 GLN A O 1
ATOM 1065 N N . SER A 1 129 ? 19.136 15.816 48.010 1.00 9.39 129 SER A N 1
ATOM 1066 C CA . SER A 1 129 ? 17.816 16.283 48.416 1.00 10.63 129 SER A CA 1
ATOM 1067 C C . SER A 1 129 ? 17.301 15.486 49.612 1.00 9.98 129 SER A C 1
ATOM 1068 O O . SER A 1 129 ? 16.659 16.041 50.507 1.00 12.53 129 SER A O 1
ATOM 1079 N N . GLY A 1 131 ? 19.245 14.006 51.820 1.00 8.43 131 GLY A N 1
ATOM 1080 C CA . GLY A 1 131 ? 20.088 14.461 52.916 1.00 10.31 131 GLY A CA 1
ATOM 1081 C C . GLY A 1 131 ? 19.528 15.736 53.525 1.00 9.14 131 GLY A C 1
ATOM 1082 O O . GLY A 1 131 ? 19.355 15.813 54.741 1.00 9.21 131 GLY A O 1
ATOM 1083 N N . ASP A 1 132 ? 19.243 16.723 52.675 1.00 7.04 132 ASP A N 1
ATOM 1084 C CA . ASP A 1 132 ? 18.690 18.001 53.125 1.00 8.75 132 ASP A CA 1
ATOM 1085 C C . ASP A 1 132 ? 17.342 17.799 53.823 1.00 11.92 132 ASP A C 1
ATOM 1086 O O . ASP A 1 132 ? 17.056 18.431 54.842 1.00 13.05 132 ASP A O 1
ATOM 1091 N N . ALA A 1 133 ? 16.505 16.927 53.270 1.00 10.14 133 ALA A N 1
ATOM 1092 C CA . ALA A 1 133 ? 15.198 16.674 53.870 1.00 11.39 133 ALA A CA 1
ATOM 1093 C C . ALA A 1 133 ? 15.348 16.162 55.304 1.00 14.52 133 ALA A C 1
ATOM 1094 O O . ALA A 1 133 ? 14.682 16.650 56.222 1.00 13.11 133 ALA A O 1
ATOM 1096 N N . TYR A 1 134 ? 16.225 15.181 55.498 1.00 11.86 134 TYR A N 1
ATOM 1097 C CA . TYR A 1 134 ? 16.425 14.602 56.817 1.00 11.40 134 TYR A CA 1
ATOM 1098 C C . TYR A 1 134 ? 17.175 15.547 57.751 1.00 9.12 134 TYR A C 1
ATOM 1099 O O . TYR A 1 134 ? 17.004 15.497 58.972 1.00 12.16 134 TYR A O 1
ATOM 1108 N N . PHE A 1 135 ? 18.014 16.397 57.178 1.00 8.85 135 PHE A N 1
ATOM 1109 C CA . PHE A 1 135 ? 18.749 17.379 57.971 1.00 10.15 135 PHE A CA 1
ATOM 1110 C C . PHE A 1 135 ? 17.798 18.459 58.486 1.00 18.76 135 PHE A C 1
ATOM 1111 O O . PHE A 1 135 ? 17.911 18.919 59.625 1.00 14.73 135 PHE A O 1
ATOM 1119 N N . GLU A 1 136 ? 16.860 18.856 57.637 1.00 13.97 136 GLU A N 1
ATOM 1120 C CA . GLU A 1 136 ? 15.925 19.928 57.953 1.00 14.90 136 GLU A CA 1
ATOM 1121 C C . GLU A 1 136 ? 14.707 19.438 58.721 1.00 18.31 136 GLU A C 1
ATOM 1122 O O . GLU A 1 136 ? 14.039 20.221 59.399 1.00 19.01 136 GLU A O 1
ATOM 1128 N N . GLY A 1 137 ? 14.411 18.149 58.604 1.00 15.51 137 GLY A N 1
ATOM 1129 C CA . GLY A 1 137 ? 13.126 17.619 59.021 1.00 16.81 137 GLY A CA 1
ATOM 1130 C C . GLY A 1 137 ? 12.024 18.176 58.132 1.00 23.90 137 GLY A C 1
ATOM 1131 O O . GLY A 1 137 ? 10.998 18.635 58.625 1.00 20.84 137 GLY A O 1
ATOM 1132 N N . ASP A 1 138 ? 12.246 18.129 56.818 1.00 13.91 138 ASP A N 1
ATOM 1133 C CA . ASP A 1 138 ? 11.361 18.760 55.841 1.00 13.97 138 ASP A CA 1
ATOM 1134 C C . ASP A 1 138 ? 10.647 17.691 55.009 1.00 20.41 138 ASP A C 1
ATOM 1135 O O . ASP A 1 138 ? 11.207 17.171 54.040 1.00 17.93 138 ASP A O 1
ATOM 1140 N N . GLY A 1 139 ? 9.417 17.353 55.399 1.00 16.23 139 GLY A N 1
ATOM 1141 C CA . GLY A 1 139 ? 8.664 16.304 54.726 1.00 16.42 139 GLY A CA 1
ATOM 1142 C C . GLY A 1 139 ? 8.934 14.945 55.331 1.00 16.48 139 GLY A C 1
ATOM 1143 O O . GLY A 1 139 ? 8.324 13.943 54.953 1.00 21.29 139 GLY A O 1
ATOM 1144 N N . VAL A 1 140 ? 9.882 14.916 56.266 1.00 16.46 140 VAL A N 1
ATOM 1145 C CA . VAL A 1 140 ? 10.208 13.733 57.041 1.00 13.16 140 VAL A CA 1
ATOM 1146 C C . VAL A 1 140 ? 10.625 14.242 58.401 1.00 13.31 140 VAL A C 1
ATOM 1147 O O . VAL A 1 140 ? 10.985 15.403 58.534 1.00 17.29 140 VAL A O 1
ATOM 1151 N N . THR A 1 141 ? 10.593 13.379 59.408 1.00 14.63 141 THR A N 1
ATOM 1152 C CA . THR A 1 141 ? 11.091 13.756 60.718 1.00 18.80 141 THR A CA 1
ATOM 1153 C C . THR A 1 141 ? 12.606 13.887 60.660 1.00 22.04 141 THR A C 1
ATOM 1154 O O . THR A 1 141 ? 13.284 13.069 60.042 1.00 16.49 141 THR A O 1
ATOM 1158 N N . ARG A 1 142 ? 13.126 14.930 61.296 1.00 15.96 142 ARG A N 1
ATOM 1159 C CA . ARG A 1 142 ? 14.565 15.183 61.294 1.00 17.88 142 ARG A CA 1
ATOM 1160 C C . ARG A 1 142 ? 15.331 13.987 61.835 1.00 20.74 142 ARG A C 1
ATOM 1161 O O . ARG A 1 142 ? 14.971 13.389 62.850 1.00 19.64 142 ARG A O 1
ATOM 1169 N N . ASP A 1 143 ? 16.392 13.631 61.132 1.00 14.90 143 ASP A N 1
ATOM 1170 C CA . ASP A 1 143 ? 17.198 12.494 61.519 1.00 15.35 143 ASP A CA 1
ATOM 1171 C C . ASP A 1 143 ? 18.592 12.700 60.943 1.00 15.49 143 ASP A C 1
ATOM 1172 O O . ASP A 1 143 ? 18.822 12.466 59.762 1.00 12.22 143 ASP A O 1
ATOM 1177 N N . TYR A 1 144 ? 19.517 13.147 61.784 1.00 16.84 144 TYR A N 1
ATOM 1178 C CA . TYR A 1 144 ? 20.876 13.436 61.336 1.00 11.67 144 TYR A CA 1
ATOM 1179 C C . TYR A 1 144 ? 21.627 12.183 60.907 1.00 12.24 144 TYR A C 1
ATOM 1180 O O . TYR A 1 144 ? 22.528 12.254 60.066 1.00 11.87 144 TYR A O 1
ATOM 1189 N N . VAL A 1 145 ? 21.262 11.030 61.461 1.00 11.58 145 VAL A N 1
ATOM 1190 C CA . VAL A 1 145 ? 21.905 9.787 61.054 1.00 13.20 145 VAL A CA 1
ATOM 1191 C C . VAL A 1 145 ? 21.568 9.498 59.596 1.00 13.50 145 VAL A C 1
ATOM 1192 O O . VAL A 1 145 ? 22.449 9.220 58.775 1.00 11.91 145 VAL A O 1
ATOM 1209 N N . ALA A 1 147 ? 20.428 11.643 57.438 1.00 11.79 147 ALA A N 1
ATOM 1210 C CA . ALA A 1 147 ? 20.941 12.726 56.616 1.00 15.28 147 ALA A CA 1
ATOM 1211 C C . ALA A 1 147 ? 22.392 12.420 56.228 1.00 12.07 147 ALA A C 1
ATOM 1212 O O . ALA A 1 147 ? 22.762 12.532 55.070 1.00 9.67 147 ALA A O 1
ATOM 1214 N N . ARG A 1 148 ? 23.200 12.015 57.203 1.00 11.99 148 ARG A N 1
ATOM 1215 C CA . ARG A 1 148 ? 24.598 11.674 56.940 1.00 10.00 148 ARG A CA 1
ATOM 1216 C C . ARG A 1 148 ? 24.719 10.538 55.921 1.00 9.64 148 ARG A C 1
ATOM 1217 O O . ARG A 1 148 ? 25.578 10.565 55.040 1.00 13.59 148 ARG A O 1
ATOM 1225 N N . GLU A 1 149 ? 23.852 9.538 56.041 1.00 11.21 149 GLU A N 1
ATOM 1226 C CA . GLU A 1 149 ? 23.896 8.393 55.130 1.00 12.61 149 GLU A CA 1
ATOM 1227 C C . GLU A 1 149 ? 23.629 8.810 53.688 1.00 14.09 149 GLU A C 1
ATOM 1228 O O . GLU A 1 149 ? 24.342 8.391 52.773 1.00 12.03 149 GLU A O 1
ATOM 1234 N N . TRP A 1 150 ? 22.624 9.658 53.483 1.00 12.00 150 TRP A N 1
ATOM 1235 C CA . TRP A 1 150 ? 22.307 10.133 52.147 1.00 9.58 150 TRP A CA 1
ATOM 1236 C C . TRP A 1 150 ? 23.379 11.093 51.617 1.00 8.04 150 TRP A C 1
ATOM 1237 O O . TRP A 1 150 ? 23.798 10.984 50.465 1.00 11.36 150 TRP A O 1
ATOM 1248 N N . TYR A 1 151 ? 23.835 12.020 52.455 1.00 10.75 151 TYR A N 1
ATOM 1249 C CA . TYR A 1 151 ? 24.873 12.953 52.032 1.00 8.88 151 TYR A CA 1
ATOM 1250 C C . TYR A 1 151 ? 26.134 12.201 51.614 1.00 8.04 151 TYR A C 1
ATOM 1251 O O . TYR A 1 151 ? 26.825 12.606 50.675 1.00 11.56 151 TYR A O 1
ATOM 1260 N N . SER A 1 152 ? 26.446 11.118 52.325 1.00 9.00 152 SER A N 1
ATOM 1261 C CA . SER A 1 152 ? 27.634 10.323 52.013 1.00 10.00 152 SER A CA 1
ATOM 1262 C C . SER A 1 152 ? 27.551 9.740 50.609 1.00 12.83 152 SER A C 1
ATOM 1263 O O . SER A 1 152 ? 28.510 9.805 49.830 1.00 13.52 152 SER A O 1
ATOM 1266 N N . LYS A 1 153 ? 26.391 9.196 50.266 1.00 13.58 153 LYS A N 1
ATOM 1267 C CA . LYS A 1 153 ? 26.205 8.657 48.923 1.00 14.79 153 LYS A CA 1
ATOM 1268 C C . LYS A 1 153 ? 26.384 9.747 47.870 1.00 14.83 153 LYS A C 1
ATOM 1269 O O . LYS A 1 153 ? 27.060 9.539 46.872 1.00 15.36 153 LYS A O 1
ATOM 1275 N N . ALA A 1 154 ? 25.803 10.920 48.098 1.00 10.94 154 ALA A N 1
ATOM 1276 C CA . ALA A 1 154 ? 25.955 12.022 47.161 1.00 12.62 154 ALA A CA 1
ATOM 1277 C C . ALA A 1 154 ? 27.395 12.527 47.111 1.00 13.64 154 ALA A C 1
ATOM 1278 O O . ALA A 1 154 ? 27.933 12.792 46.034 1.00 13.02 154 ALA A O 1
ATOM 1280 N N . ALA A 1 155 ? 28.017 12.661 48.278 1.00 12.16 155 ALA A N 1
ATOM 1281 C CA . ALA A 1 155 ? 29.367 13.221 48.352 1.00 13.19 155 ALA A CA 1
ATOM 1282 C C . ALA A 1 155 ? 30.381 12.313 47.659 1.00 14.10 155 ALA A C 1
ATOM 1283 O O . ALA A 1 155 ? 31.356 12.798 47.080 1.00 18.81 155 ALA A O 1
ATOM 1285 N N . GLU A 1 156 ? 30.157 11.005 47.737 1.00 16.29 156 GLU A N 1
ATOM 1286 C CA A GLU A 1 156 ? 31.023 10.023 47.086 0.63 20.89 156 GLU A CA 1
ATOM 1287 C CA B GLU A 1 156 ? 31.048 10.051 47.089 0.37 20.92 156 GLU A CA 1
ATOM 1288 C C . GLU A 1 156 ? 30.992 10.212 45.574 1.00 24.62 156 GLU A C 1
ATOM 1289 O O . GLU A 1 156 ? 31.929 9.840 44.874 1.00 28.71 156 GLU A O 1
ATOM 1300 N N . GLN A 1 157 ? 29.898 10.782 45.073 1.00 21.28 157 GLN A N 1
ATOM 1301 C CA . GLN A 1 157 ? 29.745 11.011 43.640 1.00 22.97 157 GLN A CA 1
ATOM 1302 C C . GLN A 1 157 ? 30.171 12.419 43.243 1.00 24.91 157 GLN A C 1
ATOM 1303 O O . GLN A 1 157 ? 29.986 12.826 42.095 1.00 31.38 157 GLN A O 1
ATOM 1309 N N . GLY A 1 158 ? 30.723 13.161 44.197 1.00 22.09 158 GLY A N 1
ATOM 1310 C CA . GLY A 1 158 ? 31.263 14.480 43.929 1.00 23.33 158 GLY A CA 1
ATOM 1311 C C . GLY A 1 158 ? 30.343 15.635 44.288 1.00 20.32 158 GLY A C 1
ATOM 1312 O O . GLY A 1 158 ? 30.655 16.789 43.999 1.00 22.95 158 GLY A O 1
ATOM 1313 N N . ASN A 1 159 ? 29.209 15.343 44.917 1.00 16.66 159 ASN A N 1
ATOM 1314 C CA . ASN A 1 159 ? 28.299 16.405 45.326 1.00 14.05 159 ASN A CA 1
ATOM 1315 C C . ASN A 1 159 ? 28.942 17.270 46.417 1.00 14.69 159 ASN A C 1
ATOM 1316 O O . ASN A 1 159 ? 29.141 16.811 47.541 1.00 13.15 159 ASN A O 1
ATOM 1321 N N . VAL A 1 160 ? 29.262 18.512 46.066 1.00 13.11 160 VAL A N 1
ATOM 1322 C CA . VAL A 1 160 ? 30.048 19.406 46.911 1.00 14.50 160 VAL A CA 1
ATOM 1323 C C . VAL A 1 160 ? 29.292 19.895 48.138 1.00 13.91 160 VAL A C 1
ATOM 1324 O O . VAL A 1 160 ? 29.853 19.959 49.240 1.00 12.62 160 VAL A O 1
ATOM 1328 N N . TRP A 1 161 ? 28.031 20.262 47.948 1.00 10.18 161 TRP A N 1
ATOM 1329 C CA . TRP A 1 161 ? 27.166 20.636 49.058 1.00 11.88 161 TRP A CA 1
ATOM 1330 C C . TRP A 1 161 ? 27.148 19.548 50.123 1.00 11.35 161 TRP A C 1
ATOM 1331 O O . TRP A 1 161 ? 27.220 19.832 51.324 1.00 10.58 161 TRP A O 1
ATOM 1342 N N . SER A 1 162 ? 27.059 18.295 49.689 1.00 10.82 162 SER A N 1
ATOM 1343 C CA . SER A 1 162 ? 27.018 17.182 50.637 1.00 9.48 162 SER A CA 1
ATOM 1344 C C . SER A 1 162 ? 28.342 17.035 51.386 1.00 9.00 162 SER A C 1
ATOM 1345 O O . SER A 1 162 ? 28.341 16.733 52.577 1.00 9.71 162 SER A O 1
ATOM 1348 N N . CYS A 1 163 ? 29.461 17.255 50.690 1.00 8.69 163 CYS A N 1
ATOM 1349 C CA . CYS A 1 163 ? 30.769 17.273 51.344 1.00 10.32 163 CYS A CA 1
ATOM 1350 C C . CYS A 1 163 ? 30.798 18.311 52.464 1.00 12.93 163 CYS A C 1
ATOM 1351 O O . CYS A 1 163 ? 31.254 18.023 53.573 1.00 9.35 163 CYS A O 1
ATOM 1354 N N . ASN A 1 164 ? 30.316 19.516 52.172 1.00 8.10 164 ASN A N 1
ATOM 1355 C CA . ASN A 1 164 ? 30.286 20.580 53.176 1.00 8.61 164 ASN A CA 1
ATOM 1356 C C . ASN A 1 164 ? 29.375 20.237 54.338 1.00 9.00 164 ASN A C 1
ATOM 1357 O O . ASN A 1 164 ? 29.700 20.516 55.491 1.00 8.38 164 ASN A O 1
ATOM 1362 N N . GLN A 1 165 ? 28.234 19.624 54.046 1.00 8.77 165 GLN A N 1
ATOM 1363 C CA . GLN A 1 165 ? 27.317 19.246 55.112 1.00 8.98 165 GLN A CA 1
ATOM 1364 C C . GLN A 1 165 ? 27.950 18.187 56.011 1.00 9.67 165 GLN A C 1
ATOM 1365 O O . GLN A 1 165 ? 27.806 18.236 57.233 1.00 11.75 165 GLN A O 1
ATOM 1371 N N . LEU A 1 166 ? 28.661 17.234 55.421 1.00 7.83 166 LEU A N 1
ATOM 1372 C CA . LEU A 1 166 ? 29.318 16.211 56.226 1.00 9.34 166 LEU A CA 1
ATOM 1373 C C . LEU A 1 166 ? 30.426 16.832 57.070 1.00 10.46 166 LEU A C 1
ATOM 1374 O O . LEU A 1 166 ? 30.595 16.490 58.244 1.00 10.74 166 LEU A O 1
ATOM 1379 N N . GLY A 1 167 ? 31.171 17.756 56.477 1.00 10.30 167 GLY A N 1
ATOM 1380 C CA . GLY A 1 167 ? 32.186 18.487 57.219 1.00 10.35 167 GLY A CA 1
ATOM 1381 C C . GLY A 1 167 ? 31.571 19.187 58.416 1.00 11.66 167 GLY A C 1
ATOM 1382 O O . GLY A 1 167 ? 32.116 19.157 59.531 1.00 14.26 167 GLY A O 1
ATOM 1383 N N . TYR A 1 168 ? 30.417 19.804 58.189 1.00 10.04 168 TYR A N 1
ATOM 1384 C CA . TYR A 1 168 ? 29.715 20.501 59.254 1.00 10.77 168 TYR A CA 1
ATOM 1385 C C . TYR A 1 168 ? 29.244 19.539 60.340 1.00 13.69 168 TYR A C 1
ATOM 1386 O O . TYR A 1 168 ? 29.447 19.782 61.530 1.00 13.61 168 TYR A O 1
ATOM 1403 N N . TYR A 1 170 ? 30.194 16.420 61.171 1.00 11.10 170 TYR A N 1
ATOM 1404 C CA . TYR A 1 170 ? 31.270 15.804 61.933 1.00 15.57 170 TYR A CA 1
ATOM 1405 C C . TYR A 1 170 ? 31.936 16.812 62.866 1.00 17.62 170 TYR A C 1
ATOM 1406 O O . TYR A 1 170 ? 32.439 16.437 63.928 1.00 15.82 170 TYR A O 1
ATOM 1415 N N . SER A 1 171 ? 31.930 18.086 62.482 1.00 14.44 171 SER A N 1
ATOM 1416 C CA . SER A 1 171 ? 32.516 19.126 63.328 1.00 14.53 171 SER A CA 1
ATOM 1417 C C . SER A 1 171 ? 31.639 19.427 64.541 1.00 18.91 171 SER A C 1
ATOM 1418 O O . SER A 1 171 ? 32.145 19.721 65.622 1.00 21.68 171 SER A O 1
ATOM 1421 N N . ARG A 1 172 ? 30.326 19.360 64.353 1.00 13.54 172 ARG A N 1
ATOM 1422 C CA . ARG A 1 172 ? 29.376 19.737 65.396 1.00 15.76 172 ARG A CA 1
ATOM 1423 C C . ARG A 1 172 ? 28.798 18.541 66.149 1.00 17.86 172 ARG A C 1
ATOM 1424 O O . ARG A 1 172 ? 28.107 18.714 67.143 1.00 23.57 172 ARG A O 1
ATOM 1432 N N . GLY A 1 173 ? 29.074 17.334 65.673 1.00 18.67 173 GLY A N 1
ATOM 1433 C CA . GLY A 1 173 ? 28.535 16.135 66.296 1.00 22.83 173 GLY A CA 1
ATOM 1434 C C . GLY A 1 173 ? 27.049 15.921 66.035 1.00 21.23 173 GLY A C 1
ATOM 1435 O O . GLY A 1 173 ? 26.292 15.576 66.941 1.00 16.37 173 GLY A O 1
ATOM 1436 N N . LEU A 1 174 ? 26.625 16.120 64.792 1.00 14.78 174 LEU A N 1
ATOM 1437 C CA . LEU A 1 174 ? 25.218 15.950 64.432 1.00 20.68 174 LEU A CA 1
ATOM 1438 C C . LEU A 1 174 ? 24.973 14.572 63.844 1.00 17.89 174 LEU A C 1
ATOM 1439 O O . LEU A 1 174 ? 25.449 14.255 62.754 1.00 15.89 174 LEU A O 1
ATOM 1444 N N . GLY A 1 175 ? 24.247 13.751 64.597 1.00 22.23 175 GLY A N 1
ATOM 1445 C CA . GLY A 1 175 ? 23.936 12.393 64.190 1.00 25.43 175 GLY A CA 1
ATOM 1446 C C . GLY A 1 175 ? 25.160 11.504 64.250 1.00 31.81 175 GLY A C 1
ATOM 1447 O O . GLY A 1 175 ? 25.136 10.356 63.815 1.00 30.19 175 GLY A O 1
ATOM 1448 N N . VAL A 1 176 ? 26.241 12.043 64.797 1.00 28.18 176 VAL A N 1
ATOM 1449 C CA . VAL A 1 176 ? 27.493 11.315 64.862 1.00 25.49 176 VAL A CA 1
ATOM 1450 C C . VAL A 1 176 ? 28.348 11.945 65.950 1.00 22.90 176 VAL A C 1
ATOM 1451 O O . VAL A 1 176 ? 28.136 13.104 66.318 1.00 18.11 176 VAL A O 1
ATOM 1455 N N . GLU A 1 177 ? 29.291 11.186 66.500 1.00 24.79 177 GLU A N 1
ATOM 1456 C CA . GLU A 1 177 ? 30.179 11.746 67.503 1.00 18.47 177 GLU A CA 1
ATOM 1457 C C . GLU A 1 177 ? 31.096 12.750 66.818 1.00 15.82 177 GLU A C 1
ATOM 1458 O O . GLU A 1 177 ? 31.587 12.489 65.720 1.00 18.37 177 GLU A O 1
ATOM 1464 N N . ARG A 1 178 ? 31.330 13.888 67.461 1.00 18.26 178 ARG A N 1
ATOM 1465 C CA . ARG A 1 178 ? 32.220 14.880 66.876 1.00 16.43 178 ARG A CA 1
ATOM 1466 C C . ARG A 1 178 ? 33.568 14.255 66.560 1.00 22.47 178 ARG A C 1
ATOM 1467 O O . ARG A 1 178 ? 34.152 13.557 67.390 1.00 17.79 178 ARG A O 1
ATOM 1475 N N . ASN A 1 179 ? 34.034 14.484 65.338 1.00 16.69 179 ASN A N 1
ATOM 1476 C CA . ASN A 1 179 ? 35.348 14.036 64.897 1.00 14.59 179 ASN A CA 1
ATOM 1477 C C . ASN A 1 179 ? 35.936 15.047 63.916 1.00 18.15 179 ASN A C 1
ATOM 1478 O O . ASN A 1 179 ? 35.599 15.053 62.733 1.00 15.36 179 ASN A O 1
ATOM 1483 N N . ASP A 1 180 ? 36.825 15.890 64.422 1.00 18.24 180 ASP A N 1
ATOM 1484 C CA . ASP A 1 180 ? 37.403 16.974 63.640 1.00 17.61 180 ASP A CA 1
ATOM 1485 C C . ASP A 1 180 ? 38.242 16.452 62.473 1.00 15.69 180 ASP A C 1
ATOM 1486 O O . ASP A 1 180 ? 38.311 17.080 61.415 1.00 11.58 180 ASP A O 1
ATOM 1491 N N . ALA A 1 181 ? 38.895 15.311 62.666 1.00 12.87 181 ALA A N 1
ATOM 1492 C CA . ALA A 1 181 ? 39.694 14.718 61.608 1.00 13.68 181 ALA A CA 1
ATOM 1493 C C . ALA A 1 181 ? 38.826 14.289 60.422 1.00 14.34 181 ALA A C 1
ATOM 1494 O O . ALA A 1 181 ? 39.193 14.488 59.269 1.00 14.09 181 ALA A O 1
ATOM 1496 N N . ILE A 1 182 ? 37.671 13.693 60.695 1.00 15.61 182 ILE A N 1
ATOM 1497 C CA . ILE A 1 182 ? 36.808 13.277 59.593 1.00 14.33 182 ILE A CA 1
ATOM 1498 C C . ILE A 1 182 ? 36.189 14.519 58.956 1.00 10.29 182 ILE A C 1
ATOM 1499 O O . ILE A 1 182 ? 36.079 14.607 57.740 1.00 13.27 182 ILE A O 1
ATOM 1504 N N . SER A 1 183 ? 35.793 15.471 59.787 1.00 12.42 183 SER A N 1
ATOM 1505 C CA . SER A 1 183 ? 35.295 16.750 59.288 1.00 12.34 183 SER A CA 1
ATOM 1506 C C . SER A 1 183 ? 36.269 17.356 58.275 1.00 13.23 183 SER A C 1
ATOM 1507 O O . SER A 1 183 ? 35.880 17.740 57.175 1.00 9.26 183 SER A O 1
ATOM 1510 N N . ALA A 1 184 ? 37.544 17.423 58.643 1.00 10.53 184 ALA A N 1
ATOM 1511 C CA . ALA A 1 184 ? 38.567 17.974 57.750 1.00 11.00 184 ALA A CA 1
ATOM 1512 C C . ALA A 1 184 ? 38.705 17.195 56.442 1.00 11.06 184 ALA A C 1
ATOM 1513 O O . ALA A 1 184 ? 38.968 17.786 55.398 1.00 10.67 184 ALA A O 1
ATOM 1515 N N . GLN A 1 185 ? 38.517 15.877 56.488 1.00 12.42 185 GLN A N 1
ATOM 1516 C CA . GLN A 1 185 ? 38.585 15.067 55.270 1.00 14.22 185 GLN A CA 1
ATOM 1517 C C . GLN A 1 185 ? 37.474 15.445 54.294 1.00 9.97 185 GLN A C 1
ATOM 1518 O O . GLN A 1 185 ? 37.705 15.547 53.097 1.00 10.88 185 GLN A O 1
ATOM 1524 N N . TRP A 1 186 ? 36.274 15.659 54.818 1.00 10.17 186 TRP A N 1
ATOM 1525 C CA . TRP A 1 186 ? 35.147 16.039 53.973 1.00 11.60 186 TRP A CA 1
ATOM 1526 C C . TRP A 1 186 ? 35.321 17.454 53.418 1.00 10.63 186 TRP A C 1
ATOM 1527 O O . TRP A 1 186 ? 35.053 17.714 52.240 1.00 10.87 186 TRP A O 1
ATOM 1538 N N . TYR A 1 187 ? 35.787 18.374 54.254 1.00 9.07 187 TYR A N 1
ATOM 1539 C CA . TYR A 1 187 ? 36.015 19.733 53.778 1.00 6.89 187 TYR A CA 1
ATOM 1540 C C . TYR A 1 187 ? 37.157 19.778 52.758 1.00 8.91 187 TYR A C 1
ATOM 1541 O O . TYR A 1 187 ? 37.167 20.628 51.873 1.00 12.03 187 TYR A O 1
ATOM 1550 N N . ARG A 1 188 ? 38.117 18.863 52.863 1.00 9.49 188 ARG A N 1
ATOM 1551 C CA A ARG A 1 188 ? 39.203 18.801 51.890 0.50 11.22 188 ARG A CA 1
ATOM 1552 C CA B ARG A 1 188 ? 39.200 18.801 51.890 0.50 11.22 188 ARG A CA 1
ATOM 1553 C C . ARG A 1 188 ? 38.666 18.404 50.516 1.00 9.05 188 ARG A C 1
ATOM 1554 O O . ARG A 1 188 ? 39.058 18.976 49.500 1.00 11.88 188 ARG A O 1
ATOM 1569 N N . LYS A 1 189 ? 37.765 17.428 50.484 1.00 12.11 189 LYS A N 1
ATOM 1570 C CA . LYS A 1 189 ? 37.154 17.023 49.218 1.00 12.36 189 LYS A CA 1
ATOM 1571 C C . LYS A 1 189 ? 36.450 18.209 48.573 1.00 13.24 189 LYS A C 1
ATOM 1572 O O . LYS A 1 189 ? 36.596 18.469 47.379 1.00 12.23 189 LYS A O 1
ATOM 1578 N N . SER A 1 190 ? 35.698 18.943 49.380 1.00 12.31 190 SER A N 1
ATOM 1579 C CA . SER A 1 190 ? 35.049 20.155 48.915 1.00 12.46 190 SER A CA 1
ATOM 1580 C C . SER A 1 190 ? 36.070 21.178 48.412 1.00 10.88 190 SER A C 1
ATOM 1581 O O . SER A 1 190 ? 35.930 21.716 47.305 1.00 11.55 190 SER A O 1
ATOM 1584 N N . ALA A 1 191 ? 37.094 21.453 49.214 1.00 10.29 191 ALA A N 1
ATOM 1585 C CA . ALA A 1 191 ? 38.066 22.487 48.869 1.00 11.30 191 ALA A CA 1
ATOM 1586 C C . ALA A 1 191 ? 38.804 22.154 47.565 1.00 13.21 191 ALA A C 1
ATOM 1587 O O . ALA A 1 191 ? 39.038 23.032 46.725 1.00 12.67 191 ALA A O 1
ATOM 1589 N N . THR A 1 192 ? 39.150 20.883 47.399 1.00 12.11 192 THR A N 1
ATOM 1590 C CA . THR A 1 192 ? 39.847 20.426 46.195 1.00 14.58 192 THR A CA 1
ATOM 1591 C C . THR A 1 192 ? 38.975 20.578 44.948 1.00 16.87 192 THR A C 1
ATOM 1592 O O . THR A 1 192 ? 39.480 20.766 43.841 1.00 21.88 192 THR A O 1
ATOM 1596 N N . SER A 1 193 ? 37.663 20.519 45.131 1.00 13.90 193 SER A N 1
ATOM 1597 C CA . SER A 1 193 ? 36.742 20.730 44.024 1.00 12.92 193 SER A CA 1
ATOM 1598 C C . SER A 1 193 ? 36.660 22.207 43.634 1.00 19.27 193 SER A C 1
ATOM 1599 O O . SER A 1 193 ? 36.077 22.541 42.610 1.00 18.21 193 SER A O 1
ATOM 1602 N N . GLY A 1 194 ? 37.224 23.087 44.463 1.00 13.81 194 GLY A N 1
ATOM 1603 C CA . GLY A 1 194 ? 37.227 24.515 44.186 1.00 13.62 194 GLY A CA 1
ATOM 1604 C C . GLY A 1 194 ? 36.180 25.302 44.966 1.00 11.37 194 GLY A C 1
ATOM 1605 O O . GLY A 1 194 ? 35.920 26.473 44.684 1.00 10.35 194 GLY A O 1
ATOM 1606 N N . ASP A 1 195 ? 35.586 24.676 45.972 1.00 10.25 195 ASP A N 1
ATOM 1607 C CA . ASP A 1 195 ? 34.486 25.301 46.696 1.00 9.14 195 ASP A CA 1
ATOM 1608 C C . ASP A 1 195 ? 34.977 26.308 47.733 1.00 9.35 195 ASP A C 1
ATOM 1609 O O . ASP A 1 195 ? 35.824 25.995 48.580 1.00 9.47 195 ASP A O 1
ATOM 1614 N N . GLU A 1 196 ? 34.414 27.507 47.664 1.00 9.73 196 GLU A N 1
ATOM 1615 C CA . GLU A 1 196 ? 34.772 28.625 48.540 1.00 10.80 196 GLU A CA 1
ATOM 1616 C C . GLU A 1 196 ? 34.624 28.303 50.040 1.00 9.58 196 GLU A C 1
ATOM 1617 O O . GLU A 1 196 ? 35.469 28.693 50.859 1.00 8.52 196 GLU A O 1
ATOM 1623 N N . LEU A 1 197 ? 33.546 27.612 50.406 1.00 10.23 197 LEU A N 1
ATOM 1624 C CA . LEU A 1 197 ? 33.280 27.337 51.818 1.00 8.12 197 LEU A CA 1
ATOM 1625 C C . LEU A 1 197 ? 34.112 26.170 52.351 1.00 7.50 197 LEU A C 1
ATOM 1626 O O . LEU A 1 197 ? 34.560 26.191 53.508 1.00 10.72 197 LEU A O 1
ATOM 1631 N N . GLY A 1 198 ? 34.321 25.153 51.522 1.00 7.99 198 GLY A N 1
ATOM 1632 C CA . GLY A 1 198 ? 35.234 24.078 51.876 1.00 8.74 198 GLY A CA 1
ATOM 1633 C C . GLY A 1 198 ? 36.634 24.620 52.114 1.00 10.26 198 GLY A C 1
ATOM 1634 O O . GLY A 1 198 ? 37.300 24.251 53.075 1.00 8.91 198 GLY A O 1
ATOM 1635 N N . GLN A 1 199 ? 37.083 25.509 51.233 1.00 8.97 199 GLN A N 1
ATOM 1636 C CA . GLN A 1 199 ? 38.384 26.153 51.400 1.00 7.04 199 GLN A CA 1
ATOM 1637 C C . GLN A 1 199 ? 38.441 26.959 52.693 1.00 6.53 199 GLN A C 1
ATOM 1638 O O . GLN A 1 199 ? 39.422 26.872 53.442 1.00 6.28 199 GLN A O 1
ATOM 1644 N N . LEU A 1 200 ? 37.394 27.739 52.944 1.00 8.19 200 LEU A N 1
ATOM 1645 C CA . LEU A 1 200 ? 37.307 28.563 54.143 1.00 6.48 200 LEU A CA 1
ATOM 1646 C C . LEU A 1 200 ? 37.461 27.718 55.410 1.00 8.55 200 LEU A C 1
ATOM 1647 O O . LEU A 1 200 ? 38.293 28.010 56.277 1.00 7.30 200 LEU A O 1
ATOM 1652 N N . HIS A 1 201 ? 36.636 26.679 55.519 1.00 7.72 201 HIS A N 1
ATOM 1653 C CA . HIS A 1 201 ? 36.610 25.863 56.725 1.00 6.05 201 HIS A CA 1
ATOM 1654 C C . HIS A 1 201 ? 37.898 25.072 56.904 1.00 7.55 201 HIS A C 1
ATOM 1655 O O . HIS A 1 201 ? 38.426 24.982 58.023 1.00 9.33 201 HIS A O 1
ATOM 1662 N N . LEU A 1 202 ? 38.421 24.513 55.819 1.00 7.47 202 LEU A N 1
ATOM 1663 C CA . LEU A 1 202 ? 39.672 23.762 55.927 1.00 8.95 202 LEU A CA 1
ATOM 1664 C C . LEU A 1 202 ? 40.812 24.693 56.306 1.00 8.48 202 LEU A C 1
ATOM 1665 O O . LEU A 1 202 ? 41.674 24.335 57.113 1.00 6.36 202 LEU A O 1
ATOM 1670 N N . ALA A 1 203 ? 40.818 25.896 55.731 1.00 9.03 203 ALA A N 1
ATOM 1671 C CA . ALA A 1 203 ? 41.830 26.897 56.078 1.00 7.02 203 ALA A CA 1
ATOM 1672 C C . ALA A 1 203 ? 41.834 27.192 57.575 1.00 7.73 203 ALA A C 1
ATOM 1673 O O . ALA A 1 203 ? 42.885 27.306 58.196 1.00 6.99 203 ALA A O 1
ATOM 1675 N N . ASP A 1 204 ? 40.643 27.338 58.138 1.00 6.47 204 ASP A N 1
ATOM 1676 C CA . ASP A 1 204 ? 40.490 27.663 59.543 1.00 9.20 204 ASP A CA 1
ATOM 1677 C C . ASP A 1 204 ? 41.025 26.507 60.389 1.00 9.77 204 ASP A C 1
ATOM 1678 O O . ASP A 1 204 ? 41.650 26.711 61.423 1.00 9.13 204 ASP A O 1
ATOM 1691 N N . TYR A 1 206 ? 43.424 24.336 59.489 1.00 7.18 206 TYR A N 1
ATOM 1692 C CA . TYR A 1 206 ? 44.891 24.371 59.459 1.00 6.85 206 TYR A CA 1
ATOM 1693 C C . TYR A 1 206 ? 45.444 25.507 60.309 1.00 12.19 206 TYR A C 1
ATOM 1694 O O . TYR A 1 206 ? 46.543 25.402 60.856 1.00 10.38 206 TYR A O 1
ATOM 1703 N N . TYR A 1 207 ? 44.692 26.597 60.417 1.00 8.23 207 TYR A N 1
ATOM 1704 C CA . TYR A 1 207 ? 45.129 27.729 61.213 1.00 7.29 207 TYR A CA 1
ATOM 1705 C C . TYR A 1 207 ? 45.240 27.354 62.699 1.00 12.15 207 TYR A C 1
ATOM 1706 O O . TYR A 1 207 ? 46.217 27.717 63.364 1.00 12.27 207 TYR A O 1
ATOM 1715 N N . PHE A 1 208 ? 44.253 26.620 63.208 1.00 11.16 208 PHE A N 1
ATOM 1716 C CA . PHE A 1 208 ? 44.184 26.294 64.634 1.00 9.74 208 PHE A CA 1
ATOM 1717 C C . PHE A 1 208 ? 44.573 24.865 64.986 1.00 14.03 208 PHE A C 1
ATOM 1718 O O . PHE A 1 208 ? 44.602 24.502 66.170 1.00 15.49 208 PHE A O 1
ATOM 1726 N N . GLY A 1 209 ? 44.863 24.055 63.975 1.00 9.23 209 GLY A N 1
ATOM 1727 C CA . GLY A 1 209 ? 45.196 22.656 64.182 1.00 12.25 209 GLY A CA 1
ATOM 1728 C C . GLY A 1 209 ? 44.006 21.841 64.670 1.00 19.82 209 GLY A C 1
ATOM 1729 O O . GLY A 1 209 ? 44.112 21.047 65.615 1.00 13.02 209 GLY A O 1
ATOM 1730 N N . ILE A 1 210 ? 42.865 22.045 64.021 1.00 10.20 210 ILE A N 1
ATOM 1731 C CA . ILE A 1 210 ? 41.636 21.338 64.359 1.00 11.95 210 ILE A CA 1
ATOM 1732 C C . ILE A 1 210 ? 41.394 20.234 63.345 1.00 16.21 210 ILE A C 1
ATOM 1733 O O . ILE A 1 210 ? 41.015 20.502 62.203 1.00 12.41 210 ILE A O 1
ATOM 1738 N N . GLY A 1 211 ? 41.617 18.993 63.759 1.00 12.64 211 GLY A N 1
ATOM 1739 C CA . GLY A 1 211 ? 41.414 17.849 62.887 1.00 13.05 211 GLY A CA 1
ATOM 1740 C C . GLY A 1 211 ? 42.566 17.617 61.929 1.00 14.30 211 GLY A C 1
ATOM 1741 O O . GLY A 1 211 ? 42.611 16.606 61.230 1.00 14.39 211 GLY A O 1
ATOM 1742 N N . VAL A 1 212 ? 43.488 18.575 61.891 1.00 11.12 212 VAL A N 1
ATOM 1743 C CA . VAL A 1 212 ? 44.677 18.498 61.065 1.00 7.92 212 VAL A CA 1
ATOM 1744 C C . VAL A 1 212 ? 45.832 19.116 61.831 1.00 11.02 212 VAL A C 1
ATOM 1745 O O . VAL A 1 212 ? 45.628 19.834 62.807 1.00 10.85 212 VAL A O 1
ATOM 1749 N N . THR A 1 213 ? 47.042 18.842 61.367 1.00 11.91 213 THR A N 1
ATOM 1750 C CA . THR A 1 213 ? 48.231 19.481 61.908 1.00 7.82 213 THR A CA 1
ATOM 1751 C C . THR A 1 213 ? 48.185 20.974 61.617 1.00 12.03 213 THR A C 1
ATOM 1752 O O . THR A 1 213 ? 47.852 21.389 60.501 1.00 11.22 213 THR A O 1
ATOM 1756 N N . GLN A 1 214 ? 48.496 21.786 62.622 1.00 7.78 214 GLN A N 1
ATOM 1757 C CA A GLN A 1 214 ? 48.544 23.228 62.422 0.53 10.11 214 GLN A CA 1
ATOM 1758 C CA B GLN A 1 214 ? 48.561 23.227 62.453 0.47 10.14 214 GLN A CA 1
ATOM 1759 C C . GLN A 1 214 ? 49.588 23.572 61.368 1.00 12.92 214 GLN A C 1
ATOM 1760 O O . GLN A 1 214 ? 50.726 23.104 61.413 1.00 11.33 214 GLN A O 1
ATOM 1771 N N . ASP A 1 215 ? 49.190 24.387 60.399 1.00 11.57 215 ASP A N 1
ATOM 1772 C CA . ASP A 1 215 ? 50.068 24.691 59.283 1.00 8.47 215 ASP A CA 1
ATOM 1773 C C . ASP A 1 215 ? 49.633 25.991 58.631 1.00 9.81 215 ASP A C 1
ATOM 1774 O O . ASP A 1 215 ? 48.683 26.010 57.836 1.00 8.10 215 ASP A O 1
ATOM 1779 N N . TYR A 1 216 ? 50.336 27.074 58.956 1.00 9.38 216 TYR A N 1
ATOM 1780 C CA . TYR A 1 216 ? 49.960 28.397 58.463 1.00 10.39 216 TYR A CA 1
ATOM 1781 C C . TYR A 1 216 ? 50.117 28.528 56.953 1.00 8.24 216 TYR A C 1
ATOM 1782 O O . TYR A 1 216 ? 49.426 29.333 56.332 1.00 8.97 216 TYR A O 1
ATOM 1791 N N . THR A 1 217 ? 51.013 27.741 56.361 1.00 8.34 217 THR A N 1
ATOM 1792 C CA . THR A 1 217 ? 51.203 27.775 54.907 1.00 13.75 217 THR A CA 1
ATOM 1793 C C . THR A 1 217 ? 49.978 27.205 54.186 1.00 9.62 217 THR A C 1
ATOM 1794 O O . THR A 1 217 ? 49.485 27.798 53.224 1.00 10.61 217 THR A O 1
ATOM 1798 N N . GLN A 1 218 ? 49.487 26.064 54.654 1.00 7.40 218 GLN A N 1
ATOM 1799 C CA . GLN A 1 218 ? 48.266 25.487 54.101 1.00 13.43 218 GLN A CA 1
ATOM 1800 C C . GLN A 1 218 ? 47.100 26.426 54.358 1.00 8.85 218 GLN A C 1
ATOM 1801 O O . GLN A 1 218 ? 46.254 26.619 53.483 1.00 9.24 218 GLN A O 1
ATOM 1807 N N . SER A 1 219 ? 47.056 27.017 55.554 1.00 6.85 219 SER A N 1
ATOM 1808 C CA . SER A 1 219 ? 45.993 27.959 55.886 1.00 7.70 219 SER A CA 1
ATOM 1809 C C . SER A 1 219 ? 45.988 29.151 54.923 1.00 10.35 219 SER A C 1
ATOM 1810 O O . SER A 1 219 ? 44.934 29.553 54.419 1.00 10.52 219 SER A O 1
ATOM 1813 N N . ARG A 1 220 ? 47.172 29.701 54.670 1.00 8.88 220 ARG A N 1
ATOM 1814 C CA A ARG A 1 220 ? 47.325 30.830 53.763 0.57 10.05 220 ARG A CA 1
ATOM 1815 C CA B ARG A 1 220 ? 47.327 30.830 53.759 0.43 10.06 220 ARG A CA 1
ATOM 1816 C C . ARG A 1 220 ? 46.820 30.489 52.362 1.00 10.58 220 ARG A C 1
ATOM 1817 O O . ARG A 1 220 ? 46.067 31.260 51.754 1.00 9.13 220 ARG A O 1
ATOM 1832 N N . VAL A 1 221 ? 47.237 29.341 51.845 1.00 10.07 221 VAL A N 1
ATOM 1833 C CA . VAL A 1 221 ? 46.835 28.959 50.493 1.00 8.16 221 VAL A CA 1
ATOM 1834 C C . VAL A 1 221 ? 45.319 28.787 50.404 1.00 11.53 221 VAL A C 1
ATOM 1835 O O . VAL A 1 221 ? 44.680 29.296 49.488 1.00 9.09 221 VAL A O 1
ATOM 1839 N N . LEU A 1 222 ? 44.736 28.082 51.365 1.00 7.59 222 LEU A N 1
ATOM 1840 C CA . LEU A 1 222 ? 43.295 27.828 51.334 1.00 8.60 222 LEU A CA 1
ATOM 1841 C C . LEU A 1 222 ? 42.485 29.108 51.556 1.00 7.98 222 LEU A C 1
ATOM 1842 O O . LEU A 1 222 ? 41.482 29.338 50.880 1.00 8.50 222 LEU A O 1
ATOM 1847 N N . PHE A 1 223 ? 42.911 29.951 52.494 1.00 7.24 223 PHE A N 1
ATOM 1848 C CA . PHE A 1 223 ? 42.229 31.227 52.683 1.00 7.97 223 PHE A CA 1
ATOM 1849 C C . PHE A 1 223 ? 42.339 32.062 51.402 1.00 10.17 223 PHE A C 1
ATOM 1850 O O . PHE A 1 223 ? 41.389 32.725 51.009 1.00 8.18 223 PHE A O 1
ATOM 1858 N N . SER A 1 224 ? 43.498 32.008 50.744 1.00 7.08 224 SER A N 1
ATOM 1859 C CA . SER A 1 224 ? 43.690 32.728 49.495 1.00 6.78 224 SER A CA 1
ATOM 1860 C C . SER A 1 224 ? 42.708 32.265 48.414 1.00 6.55 224 SER A C 1
ATOM 1861 O O . SER A 1 224 ? 42.103 33.079 47.716 1.00 10.77 224 SER A O 1
ATOM 1864 N N . GLN A 1 225 ? 42.536 30.958 48.279 1.00 8.54 225 GLN A N 1
ATOM 1865 C CA . GLN A 1 225 ? 41.611 30.427 47.290 1.00 8.66 225 GLN A CA 1
ATOM 1866 C C . GLN A 1 225 ? 40.179 30.883 47.54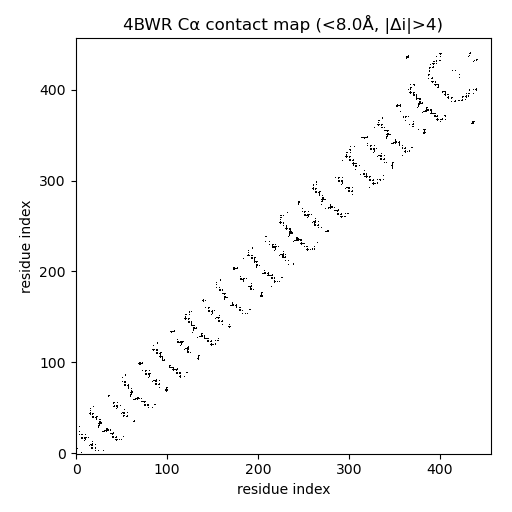0 1.00 9.45 225 GLN A C 1
ATOM 1867 O O . GLN A 1 225 ? 39.438 31.177 46.603 1.00 9.18 225 GLN A O 1
ATOM 1873 N N . SER A 1 226 ? 39.789 30.949 48.807 1.00 8.26 226 SER A N 1
ATOM 1874 C CA . SER A 1 226 ? 38.427 31.325 49.155 1.00 6.73 226 SER A CA 1
ATOM 1875 C C . SER A 1 226 ? 38.252 32.835 49.016 1.00 8.04 226 SER A C 1
ATOM 1876 O O . SER A 1 226 ? 37.220 33.318 48.530 1.00 10.06 226 SER A O 1
ATOM 1879 N N . ALA A 1 227 ? 39.281 33.572 49.423 1.00 6.36 227 ALA A N 1
ATOM 1880 C CA . ALA A 1 227 ? 39.272 35.030 49.351 1.00 7.06 227 ALA A CA 1
ATOM 1881 C C . ALA A 1 227 ? 39.212 35.513 47.902 1.00 9.71 227 ALA A C 1
ATOM 1882 O O . ALA A 1 227 ? 38.548 36.501 47.602 1.00 10.39 227 ALA A O 1
ATOM 1884 N N . GLU A 1 228 ? 39.900 34.809 47.008 1.00 10.43 228 GLU A N 1
ATOM 1885 C CA . GLU A 1 228 ? 39.886 35.178 45.590 1.00 12.67 228 GLU A CA 1
ATOM 1886 C C . GLU A 1 228 ? 38.502 34.991 44.976 1.00 13.66 228 GLU A C 1
ATOM 1887 O O . GLU A 1 228 ? 38.193 35.579 43.940 1.00 15.00 228 GLU A O 1
ATOM 1893 N N . GLN A 1 229 ? 37.671 34.169 45.611 1.00 11.73 229 GLN A N 1
ATOM 1894 C CA . GLN A 1 229 ? 36.292 33.970 45.171 1.00 13.45 229 GLN A CA 1
ATOM 1895 C C . GLN A 1 229 ? 35.339 34.964 45.832 1.00 12.23 229 GLN A C 1
ATOM 1896 O O . GLN A 1 229 ? 34.133 34.928 45.579 1.00 15.55 229 GLN A O 1
ATOM 1902 N N . GLY A 1 230 ? 35.883 35.845 46.676 1.00 8.96 230 GLY A N 1
ATOM 1903 C CA . GLY A 1 230 ? 35.124 36.948 47.250 1.00 11.10 230 GLY A CA 1
ATOM 1904 C C . GLY A 1 230 ? 34.682 36.771 48.697 1.00 12.67 230 GLY A C 1
ATOM 1905 O O . GLY A 1 230 ? 33.946 37.605 49.234 1.00 11.54 230 GLY A O 1
ATOM 1906 N N . ASN A 1 231 ? 35.124 35.700 49.347 1.00 8.95 231 ASN A N 1
ATOM 1907 C CA . ASN A 1 231 ? 34.653 35.422 50.701 1.00 8.79 231 ASN A CA 1
ATOM 1908 C C . ASN A 1 231 ? 35.215 36.411 51.719 1.00 7.55 231 ASN A C 1
ATOM 1909 O O . ASN A 1 231 ? 36.421 36.471 51.914 1.00 7.03 231 ASN A O 1
ATOM 1914 N N . SER A 1 232 ? 34.342 37.184 52.366 1.00 7.14 232 SER A N 1
ATOM 1915 C CA . SER A 1 232 ? 34.808 38.286 53.213 1.00 6.46 232 SER A CA 1
ATOM 1916 C C . SER A 1 232 ? 35.543 37.814 54.464 1.00 6.96 232 SER A C 1
ATOM 1917 O O . SER A 1 232 ? 36.362 38.549 55.016 1.00 7.50 232 SER A O 1
ATOM 1920 N N . ILE A 1 233 ? 35.231 36.606 54.930 1.00 7.00 233 ILE A N 1
ATOM 1921 C CA . ILE A 1 233 ? 35.893 36.057 56.109 1.00 4.82 233 ILE A CA 1
ATOM 1922 C C . ILE A 1 233 ? 37.300 35.642 55.707 1.00 6.78 233 ILE A C 1
ATOM 1923 O O . ILE A 1 233 ? 38.279 36.033 56.348 1.00 7.90 233 ILE A O 1
ATOM 1928 N N . ALA A 1 234 ? 37.400 34.872 54.629 1.00 7.43 234 ALA A N 1
ATOM 1929 C CA . ALA A 1 234 ? 38.689 34.442 54.117 1.00 7.39 234 ALA A CA 1
ATOM 1930 C C . ALA A 1 234 ? 39.590 35.654 53.860 1.00 6.83 234 ALA A C 1
ATOM 1931 O O . ALA A 1 234 ? 40.786 35.608 54.125 1.00 7.97 234 ALA A O 1
ATOM 1933 N N . GLN A 1 235 ? 39.006 36.745 53.373 1.00 6.44 235 GLN A N 1
ATOM 1934 C CA . GLN A 1 235 ? 39.786 37.939 53.074 1.00 5.09 235 GLN A CA 1
ATOM 1935 C C . GLN A 1 235 ? 40.465 38.529 54.314 1.00 6.23 235 GLN A C 1
ATOM 1936 O O . GLN A 1 235 ? 41.651 38.816 54.266 1.00 7.66 235 GLN A O 1
ATOM 1942 N N . PHE A 1 236 ? 39.752 38.690 55.428 1.00 7.59 236 PHE A N 1
ATOM 1943 C CA . PHE A 1 236 ? 40.418 39.272 56.595 1.00 5.51 236 PHE A CA 1
ATOM 1944 C C . PHE A 1 236 ? 41.331 38.256 57.269 1.00 7.07 236 PHE A C 1
ATOM 1945 O O . PHE A 1 236 ? 42.349 38.642 57.852 1.00 8.13 236 PHE A O 1
ATOM 1953 N N . ARG A 1 237 ? 40.990 36.967 57.185 1.00 6.58 237 ARG A N 1
ATOM 1954 C CA . ARG A 1 237 ? 41.832 35.938 57.808 1.00 5.82 237 ARG A CA 1
ATOM 1955 C C . ARG A 1 237 ? 43.152 35.830 57.057 1.00 7.38 237 ARG A C 1
ATOM 1956 O O . ARG A 1 237 ? 44.218 35.693 57.659 1.00 7.47 237 ARG A O 1
ATOM 1964 N N . LEU A 1 238 ? 43.083 35.905 55.735 1.00 7.79 238 LEU A N 1
ATOM 1965 C CA . LEU A 1 238 ? 44.296 35.943 54.920 1.00 8.11 238 LEU A CA 1
ATOM 1966 C C . LEU A 1 238 ? 45.102 37.199 55.249 1.00 7.55 238 LEU A C 1
ATOM 1967 O O . LEU A 1 238 ? 46.339 37.153 55.390 1.00 7.60 238 LEU A O 1
ATOM 1972 N N . GLY A 1 239 ? 44.404 38.326 55.365 1.00 6.62 239 GLY A N 1
ATOM 1973 C CA . GLY A 1 239 ? 45.053 39.591 55.681 1.00 7.42 239 GLY A CA 1
ATOM 1974 C C . GLY A 1 239 ? 45.868 39.495 56.956 1.00 8.20 239 GLY A C 1
ATOM 1975 O O . GLY A 1 239 ? 46.998 39.985 57.027 1.00 7.53 239 GLY A O 1
ATOM 1976 N N . TYR A 1 240 ? 45.295 38.850 57.965 1.00 5.98 240 TYR A N 1
ATOM 1977 C CA . TYR A 1 240 ? 45.959 38.708 59.264 1.00 8.57 240 TYR A CA 1
ATOM 1978 C C . TYR A 1 240 ? 47.204 37.824 59.162 1.00 10.39 240 TYR A C 1
ATOM 1979 O O . TYR A 1 240 ? 48.238 38.137 59.748 1.00 9.84 240 TYR A O 1
ATOM 1988 N N . ILE A 1 241 ? 47.100 36.728 58.415 1.00 8.55 241 ILE A N 1
ATOM 1989 C CA . ILE A 1 241 ? 48.240 35.856 58.152 1.00 8.57 241 ILE A CA 1
ATOM 1990 C C . ILE A 1 241 ? 49.366 36.671 57.504 1.00 10.30 241 ILE A C 1
ATOM 1991 O O . ILE A 1 241 ? 50.530 36.542 57.868 1.00 11.44 241 ILE A O 1
ATOM 1996 N N . LEU A 1 242 ? 49.007 37.533 56.566 1.00 8.59 242 LEU A N 1
ATOM 1997 C CA . LEU A 1 242 ? 49.998 38.329 55.855 1.00 10.30 242 LEU A CA 1
ATOM 1998 C C . LEU A 1 242 ? 50.594 39.412 56.757 1.00 12.75 242 LEU A C 1
ATOM 1999 O O . LEU A 1 242 ? 51.807 39.612 56.755 1.00 13.07 242 LEU A O 1
ATOM 2004 N N . GLU A 1 243 ? 49.747 40.105 57.522 1.00 7.81 243 GLU A N 1
ATOM 2005 C CA . GLU A 1 243 ? 50.217 41.190 58.375 1.00 9.28 243 GLU A CA 1
ATOM 2006 C C . GLU A 1 243 ? 51.191 40.664 59.414 1.00 13.97 243 GLU A C 1
ATOM 2007 O O . GLU A 1 243 ? 52.193 41.321 59.724 1.00 11.25 243 GLU A O 1
ATOM 2013 N N . GLN A 1 244 ? 50.895 39.485 59.952 1.00 12.08 244 GLN A N 1
ATOM 2014 C CA . GLN A 1 244 ? 51.686 38.934 61.056 1.00 12.13 244 GLN A CA 1
ATOM 2015 C C . GLN A 1 244 ? 52.857 38.072 60.593 1.00 13.50 244 GLN A C 1
ATOM 2016 O O . GLN A 1 244 ? 53.654 37.597 61.412 1.00 13.49 244 GLN A O 1
ATOM 2022 N N . GLY A 1 245 ? 52.966 37.859 59.290 1.00 10.40 245 GLY A N 1
ATOM 2023 C CA . GLY A 1 245 ? 54.033 37.048 58.734 1.00 14.44 245 GLY A CA 1
ATOM 2024 C C . GLY A 1 245 ? 54.025 35.612 59.236 1.00 20.61 245 GLY A C 1
ATOM 2025 O O . GLY A 1 245 ? 55.077 35.044 59.530 1.00 14.67 245 GLY A O 1
ATOM 2026 N N . LEU A 1 246 ? 52.840 35.016 59.332 1.00 15.29 246 LEU A N 1
ATOM 2027 C CA . LEU A 1 246 ? 52.720 33.665 59.869 1.00 13.18 246 LEU A CA 1
ATOM 2028 C C . LEU A 1 246 ? 53.166 32.588 58.892 1.00 14.88 246 LEU A C 1
ATOM 2029 O O . LEU A 1 246 ? 53.490 31.478 59.317 1.00 13.63 246 LEU A O 1
ATOM 2034 N N . ALA A 1 247 ? 53.160 32.908 57.597 1.00 12.12 247 ALA A N 1
ATOM 2035 C CA . ALA A 1 247 ? 53.517 31.960 56.544 1.00 11.97 247 ALA A CA 1
ATOM 2036 C C . ALA A 1 247 ? 54.378 32.660 55.500 1.00 21.00 247 ALA A C 1
ATOM 2037 O O . ALA A 1 247 ? 54.197 32.482 54.295 1.00 26.94 247 ALA A O 1
ATOM 2039 N N . GLY A 1 248 ? 55.307 33.474 55.977 1.00 16.75 248 GLY A N 1
ATOM 2040 C CA . GLY A 1 248 ? 56.156 34.248 55.095 1.00 19.86 248 GLY A CA 1
ATOM 2041 C C . GLY A 1 248 ? 56.621 35.503 55.797 1.00 15.92 248 GLY A C 1
ATOM 2042 O O . GLY A 1 248 ? 56.451 35.657 57.004 1.00 18.08 248 GLY A O 1
ATOM 2043 N N . ALA A 1 249 ? 57.230 36.407 55.042 1.00 18.98 249 ALA A N 1
ATOM 2044 C CA . ALA A 1 249 ? 57.623 37.682 55.607 1.00 19.81 249 ALA A CA 1
ATOM 2045 C C . ALA A 1 249 ? 56.352 38.484 55.840 1.00 14.01 249 ALA A C 1
ATOM 2046 O O . ALA A 1 249 ? 55.342 38.232 55.190 1.00 14.18 249 ALA A O 1
ATOM 2048 N N . LYS A 1 250 ? 56.396 39.423 56.773 1.00 16.48 250 LYS A N 1
ATOM 2049 C CA . LYS A 1 250 ? 55.257 40.303 57.007 1.00 16.72 250 LYS A CA 1
ATOM 2050 C C . LYS A 1 250 ? 54.999 41.127 55.754 1.00 18.17 250 LYS A C 1
ATOM 2051 O O . LYS A 1 250 ? 55.938 41.623 55.111 1.00 16.65 250 LYS A O 1
ATOM 2057 N N . GLU A 1 251 ? 53.723 41.235 55.394 1.00 14.16 251 GLU A N 1
ATOM 2058 C CA . GLU A 1 251 ? 53.291 41.947 54.194 1.00 11.01 251 GLU A CA 1
ATOM 2059 C C . GLU A 1 251 ? 52.121 42.851 54.565 1.00 8.76 251 GLU A C 1
ATOM 2060 O O . GLU A 1 251 ? 50.973 42.574 54.201 1.00 11.90 251 GLU A O 1
ATOM 2066 N N . PRO A 1 252 ? 52.399 43.931 55.307 1.00 12.72 252 PRO A N 1
ATOM 2067 C CA . PRO A 1 252 ? 51.333 44.805 55.811 1.00 9.37 252 PRO A CA 1
ATOM 2068 C C . PRO A 1 252 ? 50.559 45.539 54.715 1.00 11.98 252 PRO A C 1
ATOM 2069 O O . PRO A 1 252 ? 49.356 45.758 54.875 1.00 9.81 252 PRO A O 1
ATOM 2073 N N . LEU A 1 253 ? 51.214 45.897 53.616 1.00 9.98 253 LEU A N 1
ATOM 2074 C CA . LEU A 1 253 ? 50.503 46.601 52.538 1.00 12.45 253 LEU A CA 1
ATOM 2075 C C . LEU A 1 253 ? 49.517 45.663 51.841 1.00 13.29 253 LEU A C 1
ATOM 2076 O O . LEU A 1 253 ? 48.391 46.054 51.519 1.00 13.55 253 LEU A O 1
ATOM 2081 N N . LYS A 1 254 ? 49.935 44.423 51.616 1.00 13.65 254 LYS A N 1
ATOM 2082 C CA . LYS A 1 254 ? 49.040 43.433 51.040 1.00 11.71 254 LYS A CA 1
ATOM 2083 C C . LYS A 1 254 ? 47.901 43.111 52.020 1.00 8.55 254 LYS A C 1
ATOM 2084 O O . LYS A 1 254 ? 46.753 42.913 51.617 1.00 11.01 254 LYS A O 1
ATOM 2090 N N . ALA A 1 255 ? 48.224 43.054 53.306 1.00 10.92 255 ALA A N 1
ATOM 2091 C CA . ALA A 1 255 ? 47.208 42.822 54.333 1.00 10.42 255 ALA A CA 1
ATOM 2092 C C . ALA A 1 255 ? 46.126 43.902 54.267 1.00 8.97 255 ALA A C 1
ATOM 2093 O O . ALA A 1 255 ? 44.932 43.610 54.297 1.00 10.76 255 ALA A O 1
ATOM 2095 N N . LEU A 1 256 ? 46.566 45.150 54.175 1.00 9.92 256 LEU A N 1
ATOM 2096 C CA A LEU A 1 256 ? 45.660 46.286 54.099 0.50 10.44 256 LEU A CA 1
ATOM 2097 C CA B LEU A 1 256 ? 45.653 46.282 54.103 0.50 10.44 256 LEU A CA 1
ATOM 2098 C C . LEU A 1 256 ? 44.644 46.094 52.980 1.00 10.08 256 LEU A C 1
ATOM 2099 O O . LEU A 1 256 ? 43.442 46.308 53.169 1.00 11.95 256 LEU A O 1
ATOM 2108 N N . GLU A 1 257 ? 45.128 45.681 51.817 1.00 10.30 257 GLU A N 1
ATOM 2109 C CA A GLU A 1 257 ? 44.263 45.500 50.659 0.51 10.70 257 GLU A CA 1
ATOM 2110 C CA B GLU A 1 257 ? 44.269 45.496 50.652 0.49 10.71 257 GLU A CA 1
ATOM 2111 C C . GLU A 1 257 ? 43.208 44.431 50.903 1.00 11.03 257 GLU A C 1
ATOM 2112 O O . GLU A 1 257 ? 42.054 44.607 50.535 1.00 9.80 257 GLU A O 1
ATOM 2123 N N . TRP A 1 258 ? 43.604 43.322 51.524 1.00 7.03 258 TRP A N 1
ATOM 2124 C CA . TRP A 1 258 ? 42.653 42.256 51.809 1.00 7.10 258 TRP A CA 1
ATOM 2125 C C . TRP A 1 258 ? 41.676 42.674 52.900 1.00 9.58 258 TRP A C 1
ATOM 2126 O O . TRP A 1 258 ? 40.486 42.373 52.815 1.00 7.85 258 TRP A O 1
ATOM 2137 N N . TYR A 1 259 ? 42.158 43.366 53.931 1.00 8.41 259 TYR A N 1
ATOM 2138 C CA . TYR A 1 259 ? 41.249 43.876 54.954 1.00 6.83 259 TYR A CA 1
ATOM 2139 C C . TYR A 1 259 ? 40.215 44.791 54.316 1.00 8.77 259 TYR A C 1
ATOM 2140 O O . TYR A 1 259 ? 39.041 44.777 54.693 1.00 8.05 259 TYR A O 1
ATOM 2149 N N . ARG A 1 260 ? 40.656 45.605 53.353 1.00 9.28 260 ARG A N 1
ATOM 2150 C CA . ARG A 1 260 ? 39.754 46.550 52.705 1.00 10.09 260 ARG A CA 1
ATOM 2151 C C . ARG A 1 260 ? 38.708 45.802 51.881 1.00 6.06 260 ARG A C 1
ATOM 2152 O O . ARG A 1 260 ? 37.534 46.165 51.898 1.00 8.62 260 ARG A O 1
ATOM 2160 N N . LYS A 1 261 ? 39.118 44.746 51.183 1.00 8.35 261 LYS A N 1
ATOM 2161 C CA . LYS A 1 261 ? 38.150 43.926 50.454 1.00 7.53 261 LYS A CA 1
ATOM 2162 C C . LYS A 1 261 ? 37.073 43.375 51.394 1.00 9.45 261 LYS A C 1
ATOM 2163 O O . LYS A 1 261 ? 35.888 43.359 51.056 1.00 9.24 261 LYS A O 1
ATOM 2169 N N . SER A 1 262 ? 37.488 42.928 52.576 1.00 5.67 262 SER A N 1
ATOM 2170 C CA . SER A 1 262 ? 36.566 42.371 53.559 1.00 7.54 262 SER A CA 1
ATOM 2171 C C . SER A 1 262 ? 35.659 43.455 54.112 1.00 6.97 262 SER A C 1
ATOM 2172 O O . SER A 1 262 ? 34.435 43.278 54.217 1.00 8.13 262 SER A O 1
ATOM 2175 N N . ALA A 1 263 ? 36.267 44.582 54.462 1.00 7.10 263 ALA A N 1
ATOM 2176 C CA . ALA A 1 263 ? 35.562 45.684 55.104 1.00 7.13 263 ALA A CA 1
ATOM 2177 C C . ALA A 1 263 ? 34.495 46.274 54.183 1.00 7.81 263 ALA A C 1
ATOM 2178 O O . ALA A 1 263 ? 33.419 46.668 54.639 1.00 11.04 263 ALA A O 1
ATOM 2180 N N . GLU A 1 264 ? 34.803 46.335 52.894 1.00 10.36 264 GLU A N 1
ATOM 2181 C CA A GLU A 1 264 ? 33.903 46.943 51.914 0.62 15.18 264 GLU A CA 1
ATOM 2182 C CA B GLU A 1 264 ? 33.891 46.961 51.936 0.38 15.13 264 GLU A CA 1
ATOM 2183 C C . GLU A 1 264 ? 32.666 46.089 51.662 1.00 13.30 264 GLU A C 1
ATOM 2184 O O . GLU A 1 264 ? 31.669 46.567 51.117 1.00 13.12 264 GLU A O 1
ATOM 2195 N N . GLN A 1 265 ? 32.730 44.822 52.062 1.00 11.56 265 GLN A N 1
ATOM 2196 C CA . GLN A 1 265 ? 31.572 43.939 51.991 1.00 10.22 265 GLN A CA 1
ATOM 2197 C C . GLN A 1 265 ? 30.721 44.030 53.264 1.00 9.13 265 GLN A C 1
ATOM 2198 O O . GLN A 1 265 ? 29.690 43.373 53.373 1.00 11.33 265 GLN A O 1
ATOM 2204 N N . GLY A 1 266 ? 31.161 44.834 54.227 1.00 8.88 266 GLY A N 1
ATOM 2205 C CA . GLY A 1 266 ? 30.449 44.987 55.489 1.00 8.06 266 GLY A CA 1
ATOM 2206 C C . GLY A 1 266 ? 30.852 43.996 56.579 1.00 10.71 266 GLY A C 1
ATOM 2207 O O . GLY A 1 266 ? 30.155 43.863 57.588 1.00 10.54 266 GLY A O 1
ATOM 2208 N N . ASN A 1 267 ? 31.972 43.303 56.397 1.00 10.04 267 ASN A N 1
ATOM 2209 C CA . ASN A 1 267 ? 32.463 42.388 57.430 1.00 5.46 267 ASN A CA 1
ATOM 2210 C C . ASN A 1 267 ? 33.081 43.163 58.593 1.00 8.01 267 ASN A C 1
ATOM 2211 O O . ASN A 1 267 ? 34.096 43.830 58.427 1.00 7.65 267 ASN A O 1
ATOM 2216 N N . SER A 1 268 ? 32.490 43.056 59.779 1.00 9.94 268 SER A N 1
ATOM 2217 C CA . SER A 1 268 ? 32.943 43.856 60.918 1.00 5.84 268 SER A CA 1
ATOM 2218 C C . SER A 1 268 ? 34.355 43.488 61.373 1.00 7.32 268 SER A C 1
ATOM 2219 O O . SER A 1 268 ? 35.051 44.327 61.917 1.00 6.52 268 SER A O 1
ATOM 2222 N N . ASP A 1 269 ? 34.773 42.247 61.146 1.00 7.70 269 ASP A N 1
ATOM 2223 C CA . ASP A 1 269 ? 36.139 41.856 61.463 1.00 7.60 269 ASP A CA 1
ATOM 2224 C C . ASP A 1 269 ? 37.125 42.496 60.491 1.00 7.67 269 ASP A C 1
ATOM 2225 O O . ASP A 1 269 ? 38.165 43.006 60.905 1.00 9.42 269 ASP A O 1
ATOM 2230 N N . GLY A 1 270 ? 36.802 42.478 59.202 1.00 7.47 270 GLY A N 1
ATOM 2231 C CA . GLY A 1 270 ? 37.623 43.160 58.219 1.00 10.98 270 GLY A CA 1
ATOM 2232 C C . GLY A 1 270 ? 37.743 44.643 58.544 1.00 8.81 270 GLY A C 1
ATOM 2233 O O . GLY A 1 270 ? 38.817 45.245 58.428 1.00 7.45 270 GLY A O 1
ATOM 2234 N N . GLN A 1 271 ? 36.629 45.232 58.966 1.00 7.71 271 GLN A N 1
ATOM 2235 C CA . GLN A 1 271 ? 36.597 46.646 59.301 1.00 6.43 271 GLN A CA 1
ATOM 2236 C C . GLN A 1 271 ? 37.493 46.924 60.504 1.00 6.31 271 GLN A C 1
ATOM 2237 O O . GLN A 1 271 ? 38.243 47.903 60.507 1.00 7.33 271 GLN A O 1
ATOM 2243 N N . TYR A 1 272 ? 37.414 46.060 61.509 1.00 7.55 272 TYR A N 1
ATOM 2244 C CA . TYR A 1 272 ? 38.293 46.167 62.667 1.00 6.06 272 TYR A CA 1
ATOM 2245 C C . TYR A 1 272 ? 39.780 46.139 62.270 1.00 7.25 272 TYR A C 1
ATOM 2246 O O . TYR A 1 272 ? 40.543 47.014 62.662 1.00 8.14 272 TYR A O 1
ATOM 2255 N N . TYR A 1 273 ? 40.197 45.130 61.515 1.00 7.77 273 TYR A N 1
ATOM 2256 C CA . TYR A 1 273 ? 41.615 44.969 61.223 1.00 7.22 273 TYR A CA 1
ATOM 2257 C C . TYR A 1 273 ? 42.140 46.070 60.315 1.00 7.92 273 TYR A C 1
ATOM 2258 O O . TYR A 1 273 ? 43.287 46.481 60.442 1.00 7.42 273 TYR A O 1
ATOM 2267 N N . LEU A 1 274 ? 41.295 46.552 59.408 1.00 7.58 274 LEU A N 1
ATOM 2268 C CA . LEU A 1 274 ? 41.657 47.687 58.567 1.00 6.18 274 LEU A CA 1
ATOM 2269 C C . LEU A 1 274 ? 41.884 48.925 59.426 1.00 6.66 274 LEU A C 1
ATOM 2270 O O . LEU A 1 274 ? 42.908 49.603 59.310 1.00 8.01 274 LEU A O 1
ATOM 2275 N N . ALA A 1 275 ? 40.917 49.214 60.292 1.00 6.75 275 ALA A N 1
ATOM 2276 C CA . ALA A 1 275 ? 41.022 50.341 61.214 1.00 6.51 275 ALA A CA 1
ATOM 2277 C C . ALA A 1 275 ? 42.280 50.215 62.079 1.00 9.03 275 ALA A C 1
ATOM 2278 O O . ALA A 1 275 ? 43.001 51.188 62.304 1.00 9.11 275 ALA A O 1
ATOM 2280 N N . HIS A 1 276 ? 42.535 49.004 62.553 1.00 8.42 276 HIS A N 1
ATOM 2281 C CA . HIS A 1 276 ? 43.644 48.768 63.466 1.00 8.53 276 HIS A CA 1
ATOM 2282 C C . HIS A 1 276 ? 44.984 49.062 62.783 1.00 11.37 276 HIS A C 1
ATOM 2283 O O . HIS A 1 276 ? 45.906 49.583 63.411 1.00 8.93 276 HIS A O 1
ATOM 2290 N N . LEU A 1 277 ? 45.100 48.740 61.500 1.00 8.94 277 LEU A N 1
ATOM 2291 C CA . LEU A 1 277 ? 46.323 49.082 60.761 1.00 8.46 277 LEU A CA 1
ATOM 2292 C C . LEU A 1 277 ? 46.496 50.595 60.625 1.00 11.94 277 LEU A C 1
ATOM 2293 O O . LEU A 1 277 ? 47.604 51.109 60.773 1.00 13.02 277 LEU A O 1
ATOM 2298 N N . TYR A 1 278 ? 45.414 51.316 60.338 1.00 10.37 278 TYR A N 1
ATOM 2299 C CA . TYR A 1 278 ? 45.487 52.780 60.272 1.00 9.28 278 TYR A CA 1
ATOM 2300 C C . TYR A 1 278 ? 45.724 53.402 61.649 1.00 11.21 278 TYR A C 1
ATOM 2301 O O . TYR A 1 278 ? 46.285 54.490 61.768 1.00 12.54 278 TYR A O 1
ATOM 2310 N N . ASP A 1 279 ? 45.286 52.700 62.690 1.00 10.02 279 ASP A N 1
ATOM 2311 C CA . ASP A 1 279 ? 45.421 53.160 64.067 1.00 10.88 279 ASP A CA 1
ATOM 2312 C C . ASP A 1 279 ? 46.878 53.042 64.515 1.00 14.99 279 ASP A C 1
ATOM 2313 O O . ASP A 1 279 ? 47.483 54.024 64.979 1.00 15.64 279 ASP A O 1
ATOM 2318 N N . LYS A 1 280 ? 47.444 51.848 64.358 1.00 8.89 280 LYS A N 1
ATOM 2319 C CA . LYS A 1 280 ? 48.779 51.548 64.882 1.00 7.97 280 LYS A CA 1
ATOM 2320 C C . LYS A 1 280 ? 49.889 51.758 63.848 1.00 14.08 280 LYS A C 1
ATOM 2321 O O . LYS A 1 280 ? 51.050 51.957 64.206 1.00 14.42 280 LYS A O 1
ATOM 2327 N N . GLY A 1 281 ? 49.523 51.728 62.575 1.00 12.77 281 GLY A N 1
ATOM 2328 C CA . GLY A 1 281 ? 50.496 51.744 61.503 1.00 15.60 281 GLY A CA 1
ATOM 2329 C C . GLY A 1 281 ? 51.319 50.462 61.421 1.00 11.94 281 GLY A C 1
ATOM 2330 O O . GLY A 1 281 ? 51.205 49.561 62.245 1.00 10.13 281 GLY A O 1
ATOM 2331 N N . ALA A 1 282 ? 52.154 50.386 60.396 1.00 10.86 282 ALA A N 1
ATOM 2332 C CA . ALA A 1 282 ? 53.061 49.266 60.209 1.00 11.43 282 ALA A CA 1
ATOM 2333 C C . ALA A 1 282 ? 54.117 49.739 59.227 1.00 10.53 282 ALA A C 1
ATOM 2334 O O . ALA A 1 282 ? 54.049 50.863 58.749 1.00 12.42 282 ALA A O 1
ATOM 2336 N N . GLU A 1 283 ? 55.082 48.881 58.920 1.00 10.17 283 GLU A N 1
ATOM 2337 C CA . GLU A 1 283 ? 56.107 49.228 57.951 1.00 11.78 283 GLU A CA 1
ATOM 2338 C C . GLU A 1 283 ? 55.446 49.512 56.616 1.00 12.36 283 GLU A C 1
ATOM 2339 O O . GLU A 1 283 ? 54.829 48.630 56.019 1.00 13.35 283 GLU A O 1
ATOM 2345 N N . GLY A 1 284 ? 55.534 50.762 56.178 1.00 16.16 284 GLY A N 1
ATOM 2346 C CA . GLY A 1 284 ? 54.971 51.161 54.906 1.00 11.57 284 GLY A CA 1
ATOM 2347 C C . GLY A 1 284 ? 53.508 51.571 5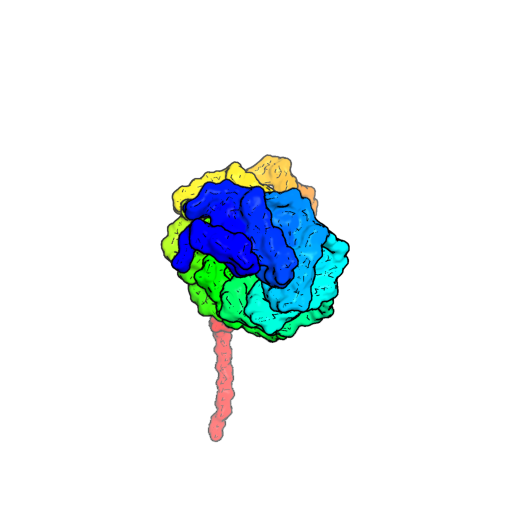4.971 1.00 15.62 284 GLY A C 1
ATOM 2348 O O . GLY A 1 284 ? 52.919 51.917 53.947 1.00 14.24 284 GLY A O 1
ATOM 2349 N N . VAL A 1 285 ? 52.920 51.526 56.163 1.00 12.59 285 VAL A N 1
ATOM 2350 C CA . VAL A 1 285 ? 51.529 51.941 56.359 1.00 13.58 285 VAL A CA 1
ATOM 2351 C C . VAL A 1 285 ? 51.483 53.066 57.380 1.00 12.01 285 VAL A C 1
ATOM 2352 O O . VAL A 1 285 ? 51.638 52.849 58.583 1.00 12.36 285 VAL A O 1
ATOM 2356 N N . ALA A 1 286 ? 51.292 54.284 56.883 1.00 16.96 286 ALA A N 1
ATOM 2357 C CA . ALA A 1 286 ? 51.197 55.451 57.746 1.00 17.20 286 ALA A CA 1
ATOM 2358 C C . ALA A 1 286 ? 49.937 55.410 58.601 1.00 11.36 286 ALA A C 1
ATOM 2359 O O . ALA A 1 286 ? 48.875 54.994 58.150 1.00 16.13 286 ALA A O 1
ATOM 2361 N N . LYS A 1 287 ? 50.071 55.848 59.841 1.00 10.81 287 LYS A N 1
ATOM 2362 C CA . LYS A 1 287 ? 48.917 56.057 60.701 1.00 14.22 287 LYS A CA 1
ATOM 2363 C C . LYS A 1 287 ? 47.994 57.068 60.052 1.00 19.93 287 LYS A C 1
ATOM 2364 O O . LYS A 1 287 ? 48.444 58.016 59.410 1.00 19.44 287 LYS A O 1
ATOM 2370 N N . ASN A 1 288 ? 46.694 56.847 60.197 1.00 15.53 288 ASN A N 1
ATOM 2371 C CA . ASN A 1 288 ? 45.694 57.749 59.648 1.00 14.68 288 ASN A CA 1
ATOM 2372 C C . ASN A 1 288 ? 44.495 57.775 60.590 1.00 16.79 288 ASN A C 1
ATOM 2373 O O . ASN A 1 288 ? 43.713 56.828 60.641 1.00 15.21 288 ASN A O 1
ATOM 2378 N N . ARG A 1 289 ? 44.381 58.859 61.350 1.00 16.04 289 ARG A N 1
ATOM 2379 C CA . ARG A 1 289 ? 43.329 59.004 62.351 1.00 14.15 289 ARG A CA 1
ATOM 2380 C C . ARG A 1 289 ? 41.941 58.923 61.735 1.00 13.75 289 ARG A C 1
ATOM 2381 O O . ARG A 1 289 ? 41.070 58.245 62.273 1.00 10.86 289 ARG A O 1
ATOM 2389 N N . GLU A 1 290 ? 41.732 59.626 60.622 1.00 11.69 290 GLU A N 1
ATOM 2390 C CA . GLU A 1 290 ? 40.411 59.704 60.019 1.00 14.54 290 GLU A CA 1
ATOM 2391 C C . GLU A 1 290 ? 39.953 58.319 59.559 1.00 17.18 290 GLU A C 1
ATOM 2392 O O . GLU A 1 290 ? 38.818 57.914 59.825 1.00 13.79 290 GLU A O 1
ATOM 2398 N N . GLN A 1 291 ? 40.840 57.591 58.887 1.00 12.12 291 GLN A N 1
ATOM 2399 C CA . GLN A 1 291 ? 40.514 56.242 58.433 1.00 12.79 291 GLN A CA 1
ATOM 2400 C C . GLN A 1 291 ? 40.301 55.280 59.611 1.00 10.86 291 GLN A C 1
ATOM 2401 O O . GLN A 1 291 ? 39.373 54.463 59.593 1.00 10.59 291 GLN A O 1
ATOM 2407 N N . ALA A 1 292 ? 41.137 55.385 60.640 1.00 11.52 292 ALA A N 1
ATOM 2408 C CA . ALA A 1 292 ? 40.986 54.530 61.811 1.00 7.22 292 ALA A CA 1
ATOM 2409 C C . ALA A 1 292 ? 39.622 54.765 62.447 1.00 8.54 292 ALA A C 1
ATOM 2410 O O . ALA A 1 292 ? 38.896 53.818 62.756 1.00 7.73 292 ALA A O 1
ATOM 2412 N N . ILE A 1 293 ? 39.255 56.031 62.608 1.00 11.29 293 ILE A N 1
ATOM 2413 C CA . ILE A 1 293 ? 37.971 56.361 63.221 1.00 10.93 293 ILE A CA 1
ATOM 2414 C C . ILE A 1 293 ? 36.805 55.885 62.363 1.00 9.72 293 ILE A C 1
ATOM 2415 O O . ILE A 1 293 ? 35.833 55.312 62.864 1.00 9.24 293 ILE A O 1
ATOM 2420 N N . SER A 1 294 ? 36.899 56.119 61.064 1.00 11.21 294 SER A N 1
ATOM 2421 C CA A SER A 1 294 ? 35.816 55.764 60.165 0.66 11.82 294 SER A CA 1
ATOM 2422 C CA B SER A 1 294 ? 35.816 55.766 60.164 0.34 11.82 294 SER A CA 1
ATOM 2423 C C . SER A 1 294 ? 35.555 54.261 60.176 1.00 10.41 294 SER A C 1
ATOM 2424 O O . SER A 1 294 ? 34.412 53.820 60.301 1.00 10.74 294 SER A O 1
ATOM 2429 N N . TRP A 1 295 ? 36.615 53.467 60.066 1.00 8.82 295 TRP A N 1
ATOM 2430 C CA . TRP A 1 295 ? 36.444 52.021 59.998 1.00 7.06 295 TRP A CA 1
ATOM 2431 C C . TRP A 1 295 ? 36.147 51.381 61.360 1.00 11.25 295 TRP A C 1
ATOM 2432 O O . TRP A 1 295 ? 35.389 50.416 61.432 1.00 8.91 295 TRP A O 1
ATOM 2443 N N . TYR A 1 296 ? 36.722 51.912 62.437 1.00 8.22 296 TYR A N 1
ATOM 2444 C CA . TYR A 1 296 ? 36.339 51.446 63.761 1.00 7.85 296 TYR A CA 1
ATOM 2445 C C . TYR A 1 296 ? 34.859 51.747 64.017 1.00 7.60 296 TYR A C 1
ATOM 2446 O O . TYR A 1 296 ? 34.173 50.961 64.653 1.00 6.31 296 TYR A O 1
ATOM 2455 N N . THR A 1 297 ? 34.373 52.884 63.530 1.00 8.95 297 THR A N 1
ATOM 2456 C CA . THR A 1 297 ? 32.983 53.245 63.775 1.00 8.47 297 THR A CA 1
ATOM 2457 C C . THR A 1 297 ? 32.040 52.247 63.093 1.00 8.77 297 THR A C 1
ATOM 2458 O O . THR A 1 297 ? 31.040 51.838 63.673 1.00 9.01 297 THR A O 1
ATOM 2462 N N . LYS A 1 298 ? 32.352 51.844 61.863 1.00 9.43 298 LYS A N 1
ATOM 2463 C CA . LYS A 1 298 ? 31.509 50.858 61.182 1.00 8.47 298 LYS A CA 1
ATOM 2464 C C . LYS A 1 298 ? 31.528 49.525 61.912 1.00 8.71 298 LYS A C 1
ATOM 2465 O O . LYS A 1 298 ? 30.489 48.878 62.080 1.00 8.44 298 LYS A O 1
ATOM 2471 N N . SER A 1 299 ? 32.715 49.128 62.363 1.00 8.38 299 SER A N 1
ATOM 2472 C CA . SER A 1 299 ? 32.877 47.890 63.106 1.00 5.98 299 SER A CA 1
ATOM 2473 C C . SER A 1 299 ? 32.146 47.967 64.458 1.00 7.24 299 SER A C 1
ATOM 2474 O O . SER A 1 299 ? 31.437 47.035 64.849 1.00 7.71 299 SER A O 1
ATOM 2477 N N . ALA A 1 300 ? 32.331 49.081 65.160 1.00 6.46 300 ALA A N 1
ATOM 2478 C CA . ALA A 1 300 ? 31.680 49.314 66.451 1.00 8.73 300 ALA A CA 1
ATOM 2479 C C . ALA A 1 300 ? 30.150 49.298 66.341 1.00 10.15 300 ALA A C 1
ATOM 2480 O O . ALA A 1 300 ? 29.445 48.778 67.220 1.00 8.00 300 ALA A O 1
ATOM 2482 N N . GLU A 1 301 ? 29.648 49.881 65.263 1.00 9.18 301 GLU A N 1
ATOM 2483 C CA . GLU A 1 301 ? 28.208 49.924 65.028 1.00 11.48 301 GLU A CA 1
ATOM 2484 C C . GLU A 1 301 ? 27.640 48.528 64.807 1.00 12.98 301 GLU A C 1
ATOM 2485 O O . GLU A 1 301 ? 26.455 48.290 65.056 1.00 12.82 301 GLU A O 1
ATOM 2491 N N . GLN A 1 302 ? 28.495 47.599 64.382 1.00 9.88 302 GLN A N 1
ATOM 2492 C CA . GLN A 1 302 ? 28.110 46.197 64.209 1.00 10.67 302 GLN A CA 1
ATOM 2493 C C . GLN A 1 302 ? 28.369 45.353 65.461 1.00 11.10 302 GLN A C 1
ATOM 2494 O O . GLN A 1 302 ? 28.367 44.124 65.409 1.00 13.00 302 GLN A O 1
ATOM 2500 N N . GLY A 1 303 ? 28.629 46.024 66.573 1.00 10.72 303 GLY A N 1
ATOM 2501 C CA . GLY A 1 303 ? 28.778 45.368 67.856 1.00 10.50 303 GLY A CA 1
ATOM 2502 C C . GLY A 1 303 ? 30.155 44.809 68.166 1.00 14.54 303 GLY A C 1
ATOM 2503 O O . GLY A 1 303 ? 30.289 44.032 69.103 1.00 12.00 303 GLY A O 1
ATOM 2504 N N . ASP A 1 304 ? 31.181 45.180 67.400 1.00 7.45 304 ASP A N 1
ATOM 2505 C CA . ASP A 1 304 ? 32.523 44.659 67.666 1.00 7.23 304 ASP A CA 1
ATOM 2506 C C . ASP A 1 304 ? 33.077 45.383 68.887 1.00 8.72 304 ASP A C 1
ATOM 2507 O O . ASP A 1 304 ? 33.349 46.582 68.830 1.00 8.71 304 ASP A O 1
ATOM 2512 N N . ALA A 1 305 ? 33.236 44.654 69.991 1.00 8.76 305 ALA A N 1
ATOM 2513 C CA . ALA A 1 305 ? 33.616 45.275 71.260 1.00 7.71 305 ALA A CA 1
ATOM 2514 C C . ALA A 1 305 ? 35.060 45.754 71.246 1.00 7.14 305 ALA A C 1
ATOM 2515 O O . ALA A 1 305 ? 35.399 46.715 71.937 1.00 9.31 305 ALA A O 1
ATOM 2517 N N . THR A 1 306 ? 35.905 45.090 70.461 1.00 7.17 306 THR A N 1
ATOM 2518 C CA . THR A 1 306 ? 37.298 45.506 70.316 1.00 6.72 306 THR A CA 1
ATOM 2519 C C . THR A 1 306 ? 37.343 46.862 69.612 1.00 7.49 306 THR A C 1
ATOM 2520 O O . THR A 1 306 ? 38.073 47.768 70.017 1.00 8.05 306 THR A O 1
ATOM 2524 N N . ALA A 1 307 ? 36.562 46.996 68.547 1.00 8.49 307 ALA A N 1
ATOM 2525 C CA . ALA A 1 307 ? 36.451 48.264 67.834 1.00 6.24 307 ALA A CA 1
ATOM 2526 C C . ALA A 1 307 ? 35.894 49.374 68.723 1.00 8.11 307 ALA A C 1
ATOM 2527 O O . ALA A 1 307 ? 36.373 50.514 68.692 1.00 7.87 307 ALA A O 1
ATOM 2529 N N . GLN A 1 308 ? 34.852 49.050 69.480 1.00 7.81 308 GLN A N 1
ATOM 2530 C CA . GLN A 1 308 ? 34.254 50.010 70.413 1.00 6.86 308 GLN A CA 1
ATOM 2531 C C . GLN A 1 308 ? 35.280 50.547 71.412 1.00 7.02 308 GLN A C 1
ATOM 2532 O O . GLN A 1 308 ? 35.372 51.758 71.638 1.00 7.27 308 GLN A O 1
ATOM 2538 N N . ALA A 1 309 ? 36.060 49.639 71.992 1.00 6.72 309 ALA A N 1
ATOM 2539 C CA . ALA A 1 309 ? 37.106 50.010 72.945 1.00 5.71 309 ALA A CA 1
ATOM 2540 C C . ALA A 1 309 ? 38.173 50.866 72.276 1.00 6.69 309 ALA A C 1
ATOM 2541 O O . ALA A 1 309 ? 38.604 51.873 72.824 1.00 7.48 309 ALA A O 1
ATOM 2543 N N . ASN A 1 310 ? 38.587 50.478 71.073 1.00 9.02 310 ASN A N 1
ATOM 2544 C CA . ASN A 1 310 ? 39.674 51.174 70.405 1.00 6.38 310 ASN A CA 1
ATOM 2545 C C . ASN A 1 310 ? 39.271 52.544 69.871 1.00 8.84 310 ASN A C 1
ATOM 2546 O O . ASN A 1 310 ? 40.074 53.482 69.860 1.00 8.50 310 ASN A O 1
ATOM 2551 N N . LEU A 1 311 ? 38.021 52.658 69.445 1.00 7.86 311 LEU A N 1
ATOM 2552 C CA . LEU A 1 311 ? 37.484 53.934 69.001 1.00 7.58 311 LEU A CA 1
ATOM 2553 C C . LEU A 1 311 ? 37.420 54.908 70.182 1.00 9.43 311 LEU A C 1
ATOM 2554 O O . LEU A 1 311 ? 37.864 56.055 70.090 1.00 7.74 311 LEU A O 1
ATOM 2559 N N . GLY A 1 312 ? 36.884 54.441 71.303 1.00 9.17 312 GLY A N 1
ATOM 2560 C CA . GLY A 1 312 ? 36.835 55.258 72.498 1.00 6.88 312 GLY A CA 1
ATOM 2561 C C . GLY A 1 312 ? 38.230 55.675 72.935 1.00 8.85 312 GLY A C 1
ATOM 2562 O O . GLY A 1 312 ? 38.438 56.799 73.397 1.00 7.89 312 GLY A O 1
ATOM 2563 N N . ALA A 1 313 ? 39.200 54.775 72.796 1.00 7.40 313 ALA A N 1
ATOM 2564 C CA . ALA A 1 313 ? 40.551 55.086 73.238 1.00 9.82 313 ALA A CA 1
ATOM 2565 C C . ALA A 1 313 ? 41.169 56.175 72.363 1.00 7.72 313 ALA A C 1
ATOM 2566 O O . ALA A 1 313 ? 41.893 57.028 72.858 1.00 8.76 313 ALA A O 1
ATOM 2568 N N . ILE A 1 314 ? 40.891 56.141 71.065 1.00 8.67 314 ILE A N 1
ATOM 2569 C CA . ILE A 1 314 ? 41.386 57.194 70.180 1.00 8.64 314 ILE A CA 1
ATOM 2570 C C . ILE A 1 314 ? 40.864 58.546 70.643 1.00 8.85 314 ILE A C 1
ATOM 2571 O O . ILE A 1 314 ? 41.629 59.505 70.753 1.00 11.98 314 ILE A O 1
ATOM 2576 N N . TYR A 1 315 ? 39.565 58.609 70.914 1.00 9.61 315 TYR A N 1
ATOM 2577 C CA . TYR A 1 315 ? 38.922 59.836 71.395 1.00 10.06 315 TYR A CA 1
ATOM 2578 C C . TYR A 1 315 ? 39.477 60.301 72.741 1.00 10.33 315 TYR A C 1
ATOM 2579 O O . TYR A 1 315 ? 39.689 61.498 72.952 1.00 11.39 315 TYR A O 1
ATOM 2588 N N . PHE A 1 316 ? 39.730 59.369 73.654 1.00 9.16 316 PHE A N 1
ATOM 2589 C CA . PHE A 1 316 ? 40.271 59.755 74.952 1.00 8.20 316 PHE A CA 1
ATOM 2590 C C . PHE A 1 316 ? 41.681 60.333 74.821 1.00 12.28 316 PHE A C 1
ATOM 2591 O O . PHE A 1 316 ? 42.036 61.307 75.506 1.00 11.84 316 PHE A O 1
ATOM 2599 N N . ARG A 1 317 ? 42.481 59.748 73.941 1.00 10.90 317 ARG A N 1
ATOM 2600 C CA . ARG A 1 317 ? 43.848 60.219 73.737 1.00 13.92 317 ARG A CA 1
ATOM 2601 C C . ARG A 1 317 ? 43.859 61.605 73.112 1.00 15.26 317 ARG A C 1
ATOM 2602 O O . ARG A 1 317 ? 44.678 62.448 73.468 1.00 15.27 317 ARG A O 1
ATOM 2610 N N . LEU A 1 318 ? 42.955 61.815 72.161 1.00 12.85 318 LEU A N 1
ATOM 2611 C CA . LEU A 1 318 ? 42.851 63.081 71.446 1.00 17.48 318 LEU A CA 1
ATOM 2612 C C . LEU A 1 318 ? 41.429 63.264 70.950 1.00 15.00 318 LEU A C 1
ATOM 2613 O O . LEU A 1 318 ? 41.001 62.618 69.987 1.00 15.06 318 LEU A O 1
ATOM 2618 N N . GLY A 1 319 ? 40.689 64.131 71.623 1.00 16.32 319 GLY A N 1
ATOM 2619 C CA . GLY A 1 319 ? 39.305 64.356 71.276 1.00 21.00 319 GLY A CA 1
ATOM 2620 C C . GLY A 1 319 ? 38.702 65.538 72.003 1.00 18.57 319 GLY A C 1
ATOM 2621 O O . GLY A 1 319 ? 39.253 66.038 72.981 1.00 15.99 319 GLY A O 1
ATOM 2622 N N . SER A 1 320 ? 37.558 65.983 71.500 1.00 19.68 320 SER A N 1
ATOM 2623 C CA . SER A 1 320 ? 36.810 67.067 72.097 1.00 16.31 320 SER A CA 1
ATOM 2624 C C . SER A 1 320 ? 36.031 66.560 73.296 1.00 19.24 320 SER A C 1
ATOM 2625 O O . SER A 1 320 ? 35.989 65.358 73.559 1.00 17.34 320 SER A O 1
ATOM 2628 N N . GLU A 1 321 ? 35.391 67.470 74.015 1.00 24.64 321 GLU A N 1
ATOM 2629 C CA . GLU A 1 321 ? 34.562 67.073 75.148 1.00 27.10 321 GLU A CA 1
ATOM 2630 C C . GLU A 1 321 ? 33.395 66.184 74.704 1.00 20.19 321 GLU A C 1
ATOM 2631 O O . GLU A 1 321 ? 33.036 65.240 75.399 1.00 19.26 321 GLU A O 1
ATOM 2637 N N . GLU A 1 322 ? 32.809 66.456 73.540 1.00 20.38 322 GLU A N 1
ATOM 2638 C CA . GLU A 1 322 ? 31.736 65.593 73.057 1.00 18.58 322 GLU A CA 1
ATOM 2639 C C . GLU A 1 322 ? 32.277 64.228 72.641 1.00 13.42 322 GLU A C 1
ATOM 2640 O O . GLU A 1 322 ? 31.614 63.212 72.819 1.00 17.03 322 GLU A O 1
ATOM 2646 N N . GLU A 1 323 ? 33.486 64.203 72.095 1.00 17.40 323 GLU A N 1
ATOM 2647 C CA . GLU A 1 323 ? 34.098 62.942 71.712 1.00 14.18 323 GLU A CA 1
ATOM 2648 C C . GLU A 1 323 ? 34.398 62.080 72.953 1.00 15.14 323 GLU A C 1
ATOM 2649 O O . GLU A 1 323 ? 34.297 60.856 72.893 1.00 10.69 323 GLU A O 1
ATOM 2655 N N . HIS A 1 324 ? 34.725 62.721 74.072 1.00 12.04 324 HIS A N 1
ATOM 2656 C CA . HIS A 1 324 ? 34.954 61.990 75.327 1.00 13.47 324 HIS A CA 1
ATOM 2657 C C . HIS A 1 324 ? 33.665 61.360 75.835 1.00 15.89 324 HIS A C 1
ATOM 2658 O O . HIS A 1 324 ? 33.670 60.259 76.389 1.00 10.96 324 HIS A O 1
ATOM 2665 N N . LYS A 1 325 ? 32.550 62.061 75.657 1.00 14.24 325 LYS A N 1
ATOM 2666 C CA . LYS A 1 325 ? 31.261 61.516 76.049 1.00 11.40 325 LYS A CA 1
ATOM 2667 C C . LYS A 1 325 ? 30.898 60.338 75.155 1.00 11.99 325 LYS A C 1
ATOM 2668 O O . LYS A 1 325 ? 30.413 59.318 75.640 1.00 12.30 325 LYS A O 1
ATOM 2674 N N . LYS A 1 326 ? 31.119 60.483 73.850 1.00 11.31 326 LYS A N 1
ATOM 2675 C CA . LYS A 1 326 ? 30.899 59.384 72.913 1.00 9.98 326 LYS A CA 1
ATOM 2676 C C . LYS A 1 326 ? 31.780 58.184 73.261 1.00 8.31 326 LYS A C 1
ATOM 2677 O O . LYS A 1 326 ? 31.327 57.039 73.219 1.00 9.14 326 LYS A O 1
ATOM 2683 N N . ALA A 1 327 ? 33.029 58.457 73.627 1.00 10.05 327 ALA A N 1
ATOM 2684 C CA . ALA A 1 327 ? 33.961 57.409 74.026 1.00 12.28 327 ALA A CA 1
ATOM 2685 C C . ALA A 1 327 ? 33.409 56.616 75.193 1.00 10.69 327 ALA A C 1
ATOM 2686 O O . ALA A 1 327 ? 33.492 55.390 75.213 1.00 8.91 327 ALA A O 1
ATOM 2688 N N . VAL A 1 328 ? 32.879 57.320 76.186 1.00 8.95 328 VAL A N 1
ATOM 2689 C CA . VAL A 1 328 ? 32.321 56.645 77.347 1.00 8.60 328 VAL A CA 1
ATOM 2690 C C . VAL A 1 328 ? 31.148 55.759 76.947 1.00 8.38 328 VAL A C 1
ATOM 2691 O O . VAL A 1 328 ? 31.014 54.648 77.448 1.00 9.33 328 VAL A O 1
ATOM 2695 N N . GLU A 1 329 ? 30.297 56.240 76.041 1.00 11.48 329 GLU A N 1
ATOM 2696 C CA . GLU A 1 329 ? 29.179 55.429 75.553 1.00 10.68 329 GLU A CA 1
ATOM 2697 C C . GLU A 1 329 ? 29.656 54.153 74.861 1.00 7.49 329 GLU A C 1
ATOM 2698 O O . GLU A 1 329 ? 29.053 53.089 75.021 1.00 9.86 329 GLU A O 1
ATOM 2704 N N . TRP A 1 330 ? 30.732 54.259 74.087 1.00 8.01 330 TRP A N 1
ATOM 2705 C CA . TRP A 1 330 ? 31.329 53.088 73.466 1.00 6.34 330 TRP A CA 1
ATOM 2706 C C . TRP A 1 330 ? 31.930 52.146 74.513 1.00 8.18 330 TRP A C 1
ATOM 2707 O O . TRP A 1 330 ? 31.780 50.933 74.408 1.00 8.68 330 TRP A O 1
ATOM 2718 N N . PHE A 1 331 ? 32.608 52.699 75.520 1.00 9.48 331 PHE A N 1
ATOM 2719 C CA . PHE A 1 331 ? 33.224 51.865 76.552 1.00 7.42 331 PHE A CA 1
ATOM 2720 C C . PHE A 1 331 ? 32.111 51.115 77.276 1.00 7.83 331 PHE A C 1
ATOM 2721 O O . PHE A 1 331 ? 32.254 49.944 77.601 1.00 9.83 331 PHE A O 1
ATOM 2729 N N . ARG A 1 332 ? 30.999 51.802 77.532 1.00 9.07 332 ARG A N 1
ATOM 2730 C CA A ARG A 1 332 ? 29.865 51.184 78.200 0.57 9.30 332 ARG A CA 1
ATOM 2731 C CA B ARG A 1 332 ? 29.858 51.188 78.200 0.43 9.31 332 ARG A CA 1
ATOM 2732 C C . ARG A 1 332 ? 29.330 49.986 77.419 1.00 9.32 332 ARG A C 1
ATOM 2733 O O . ARG A 1 332 ? 29.073 48.922 77.995 1.00 11.67 332 ARG A O 1
ATOM 2748 N N . LYS A 1 333 ? 29.158 50.144 76.110 1.00 9.90 333 LYS A N 1
ATOM 2749 C CA . LYS A 1 333 ? 28.675 49.032 75.301 1.00 10.82 333 LYS A CA 1
ATOM 2750 C C . LYS A 1 333 ? 29.645 47.856 75.345 1.00 11.83 333 LYS A C 1
ATOM 2751 O O . LYS A 1 333 ? 29.235 46.715 75.524 1.00 12.47 333 LYS A O 1
ATOM 2757 N N . ALA A 1 334 ? 30.932 48.135 75.174 1.00 8.85 334 ALA A N 1
ATOM 2758 C CA . ALA A 1 334 ? 31.921 47.075 75.123 1.00 7.49 334 ALA A CA 1
ATOM 2759 C C . ALA A 1 334 ? 32.110 46.425 76.497 1.00 8.52 334 ALA A C 1
ATOM 2760 O O . ALA A 1 334 ? 32.327 45.209 76.595 1.00 9.02 334 ALA A O 1
ATOM 2762 N N . ALA A 1 335 ? 32.037 47.235 77.551 1.00 9.68 335 ALA A N 1
ATOM 2763 C CA . ALA A 1 335 ? 32.164 46.724 78.914 1.00 11.69 335 ALA A CA 1
ATOM 2764 C C . ALA A 1 335 ? 31.020 45.756 79.222 1.00 11.87 335 ALA A C 1
ATOM 2765 O O . ALA A 1 335 ? 31.214 44.729 79.884 1.00 12.02 335 ALA A O 1
ATOM 2767 N N . ALA A 1 336 ? 29.832 46.076 78.716 1.00 11.27 336 ALA A N 1
ATOM 2768 C CA . ALA A 1 336 ? 28.662 45.220 78.889 1.00 13.68 336 ALA A CA 1
ATOM 2769 C C . ALA A 1 336 ? 28.849 43.885 78.187 1.00 15.41 336 ALA A C 1
ATOM 2770 O O . ALA A 1 336 ? 28.267 42.874 78.589 1.00 17.18 336 ALA A O 1
ATOM 2772 N N . LYS A 1 337 ? 29.648 43.879 77.124 1.00 11.43 337 LYS A N 1
ATOM 2773 C CA . LYS A 1 337 ? 29.926 42.645 76.398 1.00 13.69 337 LYS A CA 1
ATOM 2774 C C . LYS A 1 337 ? 31.111 41.896 76.990 1.00 16.49 337 LYS A C 1
ATOM 2775 O O . LYS A 1 337 ? 31.463 40.813 76.524 1.00 15.53 337 LYS A O 1
ATOM 2781 N N . GLY A 1 338 ? 31.728 42.480 78.015 1.00 15.22 338 GLY A N 1
ATOM 2782 C CA . GLY A 1 338 ? 32.805 41.819 78.732 1.00 14.02 338 GLY A CA 1
ATOM 2783 C C . GLY A 1 338 ? 34.215 42.149 78.265 1.00 13.22 338 GLY A C 1
ATOM 2784 O O . GLY A 1 338 ? 35.156 41.470 78.657 1.00 12.17 338 GLY A O 1
ATOM 2785 N N . GLU A 1 339 ? 34.383 43.180 77.442 1.00 9.84 339 GLU A N 1
ATOM 2786 C CA . GLU A 1 339 ? 35.719 43.517 76.954 1.00 10.76 339 GLU A CA 1
ATOM 2787 C C . GLU A 1 339 ? 36.513 44.195 78.061 1.00 9.94 339 GLU A C 1
ATOM 2788 O O . GLU A 1 339 ? 36.176 45.294 78.505 1.00 9.83 339 GLU A O 1
ATOM 2794 N N . LYS A 1 340 ? 37.569 43.528 78.514 1.00 7.39 340 LYS A N 1
ATOM 2795 C CA . LYS A 1 340 ? 38.324 44.018 79.672 1.00 8.65 340 LYS A CA 1
ATOM 2796 C C . LYS A 1 340 ? 38.945 45.404 79.478 1.00 9.32 340 LYS A C 1
ATOM 2797 O O . LYS A 1 340 ? 39.004 46.186 80.427 1.00 8.60 340 LYS A O 1
ATOM 2803 N N . ALA A 1 341 ? 39.424 45.712 78.276 1.00 7.90 341 ALA A N 1
ATOM 2804 C CA . ALA A 1 341 ? 40.038 47.018 78.048 1.00 10.85 341 ALA A CA 1
ATOM 2805 C C . ALA A 1 341 ? 38.987 48.123 78.178 1.00 7.52 341 ALA A C 1
ATOM 2806 O O . ALA A 1 341 ? 39.265 49.210 78.695 1.00 7.37 341 ALA A O 1
ATOM 2808 N N . ALA A 1 342 ? 37.768 47.827 77.740 1.00 8.69 342 ALA A N 1
ATOM 2809 C CA . ALA A 1 342 ? 36.674 48.786 77.849 1.00 7.71 342 ALA A CA 1
ATOM 2810 C C . ALA A 1 342 ? 36.247 48.965 79.296 1.00 7.73 342 ALA A C 1
ATOM 2811 O O . ALA A 1 342 ? 35.963 50.083 79.724 1.00 7.52 342 ALA A O 1
ATOM 2813 N N . GLN A 1 343 ? 36.232 47.874 80.059 1.00 6.81 343 GLN A N 1
ATOM 2814 C CA . GLN A 1 343 ? 35.893 47.956 81.472 1.00 6.49 343 GLN A CA 1
ATOM 2815 C C . GLN A 1 343 ? 36.922 48.825 82.206 1.00 7.68 343 GLN A C 1
ATOM 2816 O O . GLN A 1 343 ? 36.572 49.681 83.020 1.00 7.18 343 GLN A O 1
ATOM 2822 N N . PHE A 1 344 ? 38.191 48.596 81.892 1.00 7.73 344 PHE A N 1
ATOM 2823 C CA . PHE A 1 344 ? 39.299 49.391 82.415 1.00 5.99 344 PHE A CA 1
ATOM 2824 C C . PHE A 1 344 ? 39.160 50.858 82.030 1.00 7.90 344 PHE A C 1
ATOM 2825 O O . PHE A 1 344 ? 39.263 51.757 82.870 1.00 8.24 344 PHE A O 1
ATOM 2833 N N . ASN A 1 345 ? 38.906 51.114 80.754 1.00 6.43 345 ASN A N 1
ATOM 2834 C CA . ASN A 1 345 ? 38.835 52.487 80.289 1.00 7.13 345 ASN A CA 1
ATOM 2835 C C . ASN A 1 345 ? 37.642 53.224 80.901 1.00 6.25 345 ASN A C 1
ATOM 2836 O O . ASN A 1 345 ? 37.747 54.397 81.267 1.00 9.03 345 ASN A O 1
ATOM 2841 N N . LEU A 1 346 ? 36.532 52.516 81.061 1.00 6.80 346 LEU A N 1
ATOM 2842 C CA . 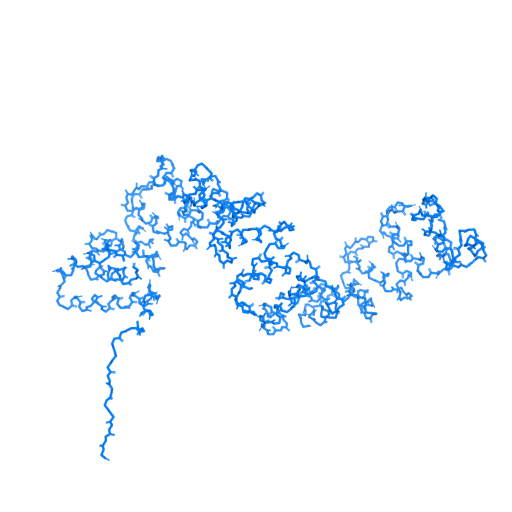LEU A 1 346 ? 35.344 53.073 81.690 1.00 6.96 346 LEU A CA 1
ATOM 2843 C C . LEU A 1 346 ? 35.613 53.346 83.167 1.00 8.10 346 LEU A C 1
ATOM 2844 O O . LEU A 1 346 ? 35.270 54.402 83.685 1.00 8.03 346 LEU A O 1
ATOM 2849 N N . GLY A 1 347 ? 36.268 52.406 83.839 1.00 7.44 347 GLY A N 1
ATOM 2850 C CA . GLY A 1 347 ? 36.661 52.632 85.215 1.00 8.56 347 GLY A CA 1
ATOM 2851 C C . GLY A 1 347 ? 37.459 53.908 85.405 1.00 10.76 347 GLY A C 1
ATOM 2852 O O . GLY A 1 347 ? 37.166 54.698 86.307 1.00 10.43 347 GLY A O 1
ATOM 2853 N N . ASN A 1 348 ? 38.463 54.121 84.558 1.00 6.86 348 ASN A N 1
ATOM 2854 C CA . ASN A 1 348 ? 39.293 55.310 84.667 1.00 8.30 348 ASN A CA 1
ATOM 2855 C C . ASN A 1 348 ? 38.528 56.580 84.314 1.00 11.49 348 ASN A C 1
ATOM 2856 O O . ASN A 1 348 ? 38.778 57.639 84.889 1.00 10.92 348 ASN A O 1
ATOM 2861 N N . ALA A 1 349 ? 37.592 56.470 83.378 1.00 8.79 349 ALA A N 1
ATOM 2862 C CA . ALA A 1 349 ? 36.760 57.613 83.030 1.00 7.35 349 ALA A CA 1
ATOM 2863 C C . ALA A 1 349 ? 35.956 58.036 84.252 1.00 9.41 349 ALA A C 1
ATOM 2864 O O . ALA A 1 349 ? 35.868 59.226 84.567 1.00 11.30 349 ALA A O 1
ATOM 2866 N N . LEU A 1 350 ? 35.392 57.048 84.942 1.00 10.15 350 LEU A N 1
ATOM 2867 C CA . LEU A 1 350 ? 34.564 57.289 86.115 1.00 10.21 350 LEU A CA 1
ATOM 2868 C C . LEU A 1 350 ? 35.375 57.796 87.303 1.00 13.70 350 LEU A C 1
ATOM 2869 O O . LEU A 1 350 ? 34.861 58.543 88.127 1.00 12.98 350 LEU A O 1
ATOM 2874 N N . LEU A 1 351 ? 36.642 57.404 87.390 1.00 9.74 351 LEU A N 1
ATOM 2875 C CA . LEU A 1 351 ? 37.520 57.945 88.434 1.00 13.69 351 LEU A CA 1
ATOM 2876 C C . LEU A 1 351 ? 37.836 59.416 88.237 1.00 19.02 351 LEU A C 1
ATOM 2877 O O . LEU A 1 351 ? 38.023 60.147 89.212 1.00 19.20 351 LEU A O 1
ATOM 2882 N N . GLN A 1 352 ? 37.926 59.837 86.980 1.00 13.62 352 GLN A N 1
ATOM 2883 C CA . GLN A 1 352 ? 38.338 61.198 86.651 1.00 11.26 352 GLN A CA 1
ATOM 2884 C C . GLN A 1 352 ? 37.156 62.122 86.428 1.00 14.86 352 GLN A C 1
ATOM 2885 O O . GLN A 1 352 ? 37.294 63.337 86.493 1.00 15.72 352 GLN A O 1
ATOM 2891 N N . GLY A 1 353 ? 35.994 61.553 86.142 1.00 13.75 353 GLY A N 1
ATOM 2892 C CA . GLY A 1 353 ? 34.893 62.348 85.629 1.00 13.55 353 GLY A CA 1
ATOM 2893 C C . GLY A 1 353 ? 35.193 62.867 84.230 1.00 18.12 353 GLY A C 1
ATOM 2894 O O . GLY A 1 353 ? 34.830 63.992 83.882 1.00 14.10 353 GLY A O 1
ATOM 2895 N N . LYS A 1 354 ? 35.861 62.047 83.424 1.00 10.79 354 LYS A N 1
ATOM 2896 C CA . LYS A 1 354 ? 36.167 62.397 82.038 1.00 10.26 354 LYS A CA 1
ATOM 2897 C C . LYS A 1 354 ? 35.131 61.795 81.098 1.00 13.25 354 LYS A C 1
ATOM 2898 O O . LYS A 1 354 ? 35.016 60.573 80.979 1.00 11.56 354 LYS A O 1
ATOM 2904 N N . GLY A 1 355 ? 34.367 62.656 80.434 1.00 11.77 355 GLY A N 1
ATOM 2905 C CA . GLY A 1 355 ? 33.329 62.204 79.524 1.00 11.54 355 GLY A CA 1
ATOM 2906 C C . GLY A 1 355 ? 32.100 61.670 80.241 1.00 12.73 355 GLY A C 1
ATOM 2907 O O . GLY A 1 355 ? 31.192 61.133 79.619 1.00 13.67 355 GLY A O 1
ATOM 2908 N N . VAL A 1 356 ? 32.074 61.807 81.561 1.00 13.18 356 VAL A N 1
ATOM 2909 C CA . VAL A 1 356 ? 31.008 61.232 82.370 1.00 11.89 356 VAL A CA 1
ATOM 2910 C C . VAL A 1 356 ? 31.151 61.828 83.760 1.00 12.57 356 VAL A C 1
ATOM 2911 O O . VAL A 1 356 ? 32.226 62.271 84.120 1.00 12.62 356 VAL A O 1
ATOM 2915 N N . LYS A 1 357 ? 30.075 61.850 84.537 1.00 14.79 357 LYS A N 1
ATOM 2916 C CA . LYS A 1 357 ? 30.163 62.344 85.902 1.00 14.19 357 LYS A CA 1
ATOM 2917 C C . LYS A 1 357 ? 31.012 61.399 86.740 1.00 14.04 357 LYS A C 1
ATOM 2918 O O . LYS A 1 357 ? 30.847 60.185 86.680 1.00 14.66 357 LYS A O 1
ATOM 2924 N N . LYS A 1 358 ? 31.910 61.974 87.529 1.00 13.28 358 LYS A N 1
ATOM 2925 C CA . LYS A 1 358 ? 32.773 61.199 88.409 1.00 12.90 358 LYS A CA 1
ATOM 2926 C C . LYS A 1 358 ? 31.949 60.326 89.349 1.00 19.40 358 LYS A C 1
ATOM 2927 O O . LYS A 1 358 ? 30.992 60.795 89.964 1.00 16.18 358 LYS A O 1
ATOM 2933 N N . ASP A 1 359 ? 32.315 59.048 89.440 1.00 11.50 359 ASP A N 1
ATOM 2934 C CA . ASP A 1 359 ? 31.631 58.105 90.315 1.00 10.75 359 ASP A CA 1
ATOM 2935 C C . ASP A 1 359 ? 32.617 57.014 90.717 1.00 15.39 359 ASP A C 1
ATOM 2936 O O . ASP A 1 359 ? 32.769 56.022 90.007 1.00 13.91 359 ASP A O 1
ATOM 2941 N N . GLU A 1 360 ? 33.271 57.195 91.864 1.00 13.57 360 GLU A N 1
ATOM 2942 C CA . GLU A 1 360 ? 34.332 56.292 92.288 1.00 13.99 360 GLU A CA 1
ATOM 2943 C C . GLU A 1 360 ? 33.825 54.894 92.649 1.00 15.36 360 GLU A C 1
ATOM 2944 O O . GLU A 1 360 ? 34.505 53.910 92.411 1.00 11.00 360 GLU A O 1
ATOM 2950 N N . GLN A 1 361 ? 32.626 54.794 93.203 1.00 16.06 361 GLN A N 1
ATOM 2951 C CA A GLN A 1 361 ? 32.070 53.494 93.533 0.62 17.85 361 GLN A CA 1
ATOM 2952 C CA B GLN A 1 361 ? 32.057 53.497 93.536 0.38 17.88 361 GLN A CA 1
ATOM 2953 C C . GLN A 1 361 ? 31.826 52.667 92.276 1.00 17.07 361 GLN A C 1
ATOM 2954 O O . GLN A 1 361 ? 32.155 51.482 92.232 1.00 14.37 361 GLN A O 1
ATOM 2965 N N . GLN A 1 362 ? 31.262 53.282 91.241 1.00 11.99 362 GLN A N 1
ATOM 2966 C CA A GLN A 1 362 ? 31.064 52.570 89.988 0.51 13.03 362 GLN A CA 1
ATOM 2967 C CA B GLN A 1 362 ? 31.065 52.581 89.978 0.49 13.04 362 GLN A CA 1
ATOM 2968 C C . GLN A 1 362 ? 32.408 52.287 89.317 1.00 10.40 362 GLN A C 1
ATOM 2969 O O . GLN A 1 362 ? 32.588 51.238 88.692 1.00 13.86 362 GLN A O 1
ATOM 2980 N N . ALA A 1 363 ? 33.350 53.215 89.452 1.00 9.41 363 ALA A N 1
ATOM 2981 C CA . ALA A 1 363 ? 34.677 53.027 88.872 1.00 9.51 363 ALA A CA 1
ATOM 2982 C C . ALA A 1 363 ? 35.309 51.742 89.394 1.00 15.01 363 ALA A C 1
ATOM 2983 O O . ALA A 1 363 ? 35.879 50.960 88.627 1.00 11.34 363 ALA A O 1
ATOM 2985 N N . ALA A 1 364 ? 35.192 51.524 90.701 1.00 13.28 364 ALA A N 1
ATOM 2986 C CA . ALA A 1 364 ? 35.797 50.362 91.345 1.00 11.05 364 ALA A CA 1
ATOM 2987 C C . ALA A 1 364 ? 35.171 49.064 90.854 1.00 10.93 364 ALA A C 1
ATOM 2988 O O . ALA A 1 364 ? 35.858 48.045 90.760 1.00 14.19 364 ALA A O 1
ATOM 2990 N N . ILE A 1 365 ? 33.876 49.097 90.549 1.00 11.43 365 ILE A N 1
ATOM 2991 C CA . ILE A 1 365 ? 33.178 47.909 90.067 1.00 12.22 365 ILE A CA 1
ATOM 2992 C C . ILE A 1 365 ? 33.707 47.489 88.701 1.00 10.87 365 ILE A C 1
ATOM 2993 O O . ILE A 1 365 ? 34.038 46.333 88.488 1.00 9.39 365 ILE A O 1
ATOM 2998 N N . TRP A 1 366 ? 33.801 48.439 87.779 1.00 11.09 366 TRP A N 1
ATOM 2999 C CA . TRP A 1 366 ? 34.322 48.136 86.456 1.00 12.15 366 TRP A CA 1
ATOM 3000 C C . TRP A 1 366 ? 35.801 47.752 86.520 1.00 8.77 366 TRP A C 1
ATOM 3001 O O . TRP A 1 366 ? 36.253 46.872 85.792 1.00 7.61 366 TRP A O 1
ATOM 3020 N N . ARG A 1 368 ? 37.347 46.243 88.894 1.00 9.50 368 ARG A N 1
ATOM 3021 C CA . ARG A 1 368 ? 37.456 44.880 89.407 1.00 11.76 368 ARG A CA 1
ATOM 3022 C C . ARG A 1 368 ? 37.117 43.882 88.313 1.00 9.05 368 ARG A C 1
ATOM 3023 O O . ARG A 1 368 ? 37.770 42.850 88.181 1.00 8.77 368 ARG A O 1
ATOM 3031 N N . LYS A 1 369 ? 36.114 44.197 87.500 1.00 8.74 369 LYS A N 1
ATOM 3032 C CA . LYS A 1 369 ? 35.764 43.304 86.400 1.00 9.93 369 LYS A CA 1
ATOM 3033 C C . LYS A 1 369 ? 36.928 43.131 85.427 1.00 8.65 369 LYS A C 1
ATOM 3034 O O . LYS A 1 369 ? 37.216 42.017 84.985 1.00 10.56 369 LYS A O 1
ATOM 3040 N N . ALA A 1 370 ? 37.628 44.222 85.134 1.00 7.16 370 ALA A N 1
ATOM 3041 C CA . ALA A 1 370 ? 38.789 44.165 84.250 1.00 6.85 370 ALA A CA 1
ATOM 3042 C C . ALA A 1 370 ? 39.959 43.415 84.907 1.00 7.19 370 ALA A C 1
ATOM 3043 O O . ALA A 1 370 ? 40.670 42.630 84.253 1.00 8.59 370 ALA A O 1
ATOM 3045 N N . ALA A 1 371 ? 40.168 43.685 86.193 1.00 7.64 371 ALA A N 1
ATOM 3046 C CA . ALA A 1 371 ? 41.263 43.070 86.939 1.00 7.31 371 ALA A CA 1
ATOM 3047 C C . ALA A 1 371 ? 41.082 41.556 86.991 1.00 10.42 371 ALA A C 1
ATOM 3048 O O . ALA A 1 371 ? 42.046 40.797 86.880 1.00 8.98 371 ALA A O 1
ATOM 3050 N N . GLU A 1 372 ? 39.838 41.117 87.139 1.00 9.74 372 GLU A N 1
ATOM 3051 C CA . GLU A 1 372 ? 39.545 39.689 87.220 1.00 12.10 372 GLU A CA 1
ATOM 3052 C C . GLU A 1 372 ? 39.748 38.966 85.884 1.00 15.53 372 GLU A C 1
ATOM 3053 O O . GLU A 1 372 ? 39.870 37.736 85.843 1.00 12.02 372 GLU A O 1
ATOM 3059 N N . GLN A 1 373 ? 39.808 39.728 84.797 1.00 11.60 373 GLN A N 1
ATOM 3060 C CA . GLN A 1 373 ? 40.066 39.159 83.480 1.00 12.18 373 GLN A CA 1
ATOM 3061 C C . GLN A 1 373 ? 41.537 39.215 83.119 1.00 13.01 373 GLN A C 1
ATOM 3062 O O . GLN A 1 373 ? 41.902 38.959 81.979 1.00 15.19 373 GLN A O 1
ATOM 3068 N N . GLY A 1 374 ? 42.382 39.564 84.091 1.00 12.45 374 GLY A N 1
ATOM 3069 C CA . GLY A 1 374 ? 43.815 39.488 83.908 1.00 11.08 374 GLY A CA 1
ATOM 3070 C C . GLY A 1 374 ? 44.502 40.716 83.354 1.00 9.50 374 GLY A C 1
ATOM 3071 O O . GLY A 1 374 ? 45.663 40.633 82.982 1.00 11.64 374 GLY A O 1
ATOM 3072 N N . LEU A 1 375 ? 43.802 41.847 83.287 1.00 10.66 375 LEU A N 1
ATOM 3073 C CA . LEU A 1 375 ? 44.418 43.063 82.778 1.00 9.64 375 LEU A CA 1
ATOM 3074 C C . LEU A 1 375 ? 45.241 43.719 83.887 1.00 8.41 375 LEU A C 1
ATOM 3075 O O . LEU A 1 375 ? 44.685 44.235 84.846 1.00 9.99 375 LEU A O 1
ATOM 3080 N N . SER A 1 376 ? 46.559 43.716 83.746 1.00 9.09 376 SER A N 1
ATOM 3081 C CA . SER A 1 376 ? 47.413 44.165 84.840 1.00 8.60 376 SER A CA 1
ATOM 3082 C C . SER A 1 376 ? 47.232 45.657 85.105 1.00 8.74 376 SER A C 1
ATOM 3083 O O . SER A 1 376 ? 47.314 46.100 86.245 1.00 8.73 376 SER A O 1
ATOM 3086 N N . ALA A 1 377 ? 46.967 46.432 84.059 1.00 6.11 377 ALA A N 1
ATOM 3087 C CA . ALA A 1 377 ? 46.730 47.861 84.233 1.00 7.91 377 ALA A CA 1
ATOM 3088 C C . ALA A 1 377 ? 45.545 48.096 85.173 1.00 5.50 377 ALA A C 1
ATOM 3089 O O . ALA A 1 377 ? 45.555 49.036 85.965 1.00 7.18 377 ALA A O 1
ATOM 3091 N N . ALA A 1 378 ? 44.524 47.246 85.074 1.00 6.13 378 ALA A N 1
ATOM 3092 C CA . ALA A 1 378 ? 43.352 47.351 85.936 1.00 6.00 378 ALA A CA 1
ATOM 3093 C C . ALA A 1 378 ? 43.681 46.870 87.351 1.00 5.32 378 ALA A C 1
ATOM 3094 O O . ALA A 1 378 ? 43.153 47.391 88.331 1.00 7.44 378 ALA A O 1
ATOM 3096 N N . GLN A 1 379 ? 44.540 45.870 87.438 1.00 8.09 379 GLN A N 1
ATOM 3097 C CA . GLN A 1 379 ? 44.976 45.365 88.729 1.00 7.76 379 GLN A CA 1
ATOM 3098 C C . GLN A 1 379 ? 45.746 46.468 89.473 1.00 7.02 379 GLN A C 1
ATOM 3099 O O . GLN A 1 379 ? 45.557 46.663 90.672 1.00 6.96 379 GLN A O 1
ATOM 3105 N N . VAL A 1 380 ? 46.581 47.215 88.755 1.00 7.80 380 VAL A N 1
ATOM 3106 C CA . VAL A 1 380 ? 47.266 48.378 89.346 1.00 6.04 380 VAL A CA 1
ATOM 3107 C C . VAL A 1 380 ? 46.269 49.425 89.846 1.00 6.07 380 VAL A C 1
ATOM 3108 O O . VAL A 1 380 ? 46.383 49.904 90.971 1.00 8.40 380 VAL A O 1
ATOM 3112 N N . GLN A 1 381 ? 45.308 49.805 89.012 1.00 6.40 381 GLN A N 1
ATOM 3113 C CA . GLN A 1 381 ? 44.354 50.837 89.398 1.00 7.45 381 GLN A CA 1
ATOM 3114 C C . GLN A 1 381 ? 43.450 50.383 90.537 1.00 9.18 381 GLN A C 1
ATOM 3115 O O . GLN A 1 381 ? 43.112 51.167 91.423 1.00 8.65 381 GLN A O 1
ATOM 3121 N N . LEU A 1 382 ? 43.077 49.114 90.540 1.00 8.61 382 LEU A N 1
ATOM 3122 C CA . LEU A 1 382 ? 42.253 48.610 91.622 1.00 10.63 382 LEU A CA 1
ATOM 3123 C C . LEU A 1 382 ? 43.056 48.660 92.920 1.00 11.35 382 LEU A C 1
ATOM 3124 O O . LEU A 1 382 ? 42.532 49.009 93.985 1.00 8.08 382 LEU A O 1
ATOM 3129 N N . GLY A 1 383 ? 44.342 48.350 92.819 1.00 7.91 383 GLY A N 1
ATOM 3130 C CA . GLY A 1 383 ? 45.228 48.448 93.971 1.00 8.04 383 GLY A CA 1
ATOM 3131 C C . GLY A 1 383 ? 45.291 49.866 94.513 1.00 10.46 383 GLY A C 1
ATOM 3132 O O . GLY A 1 383 ? 45.277 50.086 95.725 1.00 8.02 383 GLY A O 1
ATOM 3133 N N . GLU A 1 384 ? 45.361 50.846 93.617 1.00 9.00 384 GLU A N 1
ATOM 3134 C CA . GLU A 1 384 ? 45.410 52.238 94.058 1.00 8.66 384 GLU A CA 1
ATOM 3135 C C . GLU A 1 384 ? 44.075 52.688 94.620 1.00 9.33 384 GLU A C 1
ATOM 3136 O O . GLU A 1 384 ? 44.029 53.500 95.544 1.00 9.98 384 GLU A O 1
ATOM 3142 N N . ILE A 1 385 ? 42.994 52.149 94.073 1.00 9.63 385 ILE A N 1
ATOM 3143 C CA . ILE A 1 385 ? 41.664 52.390 94.612 1.00 10.44 385 ILE A CA 1
ATOM 3144 C C . ILE A 1 385 ? 41.622 51.942 96.074 1.00 12.47 385 ILE A C 1
ATOM 3145 O O . ILE A 1 385 ? 41.114 52.664 96.923 1.00 9.56 385 ILE A O 1
ATOM 3150 N N . TYR A 1 386 ? 42.204 50.783 96.374 1.00 9.10 386 TYR A N 1
ATOM 3151 C CA . TYR A 1 386 ? 42.262 50.319 97.758 1.00 11.39 386 TYR A CA 1
ATOM 3152 C C . TYR A 1 386 ? 43.255 51.123 98.595 1.00 10.53 386 TYR A C 1
ATOM 3153 O O . TYR A 1 386 ? 43.013 51.372 99.773 1.00 12.74 386 TYR A O 1
ATOM 3162 N N . TYR A 1 387 ? 44.369 51.527 97.990 1.00 8.59 387 TYR A N 1
ATOM 3163 C CA . TYR A 1 387 ? 45.399 52.272 98.701 1.00 8.43 387 TYR A CA 1
ATOM 3164 C C . TYR A 1 387 ? 44.879 53.620 99.190 1.00 12.18 387 TYR A C 1
ATOM 3165 O O . TYR A 1 387 ? 45.161 54.020 100.314 1.00 13.32 387 TYR A O 1
ATOM 3174 N N . TYR A 1 388 ? 44.122 54.310 98.336 1.00 11.09 388 TYR A N 1
ATOM 3175 C CA . TYR A 1 388 ? 43.619 55.647 98.638 1.00 14.93 388 TYR A CA 1
ATOM 3176 C C . TYR A 1 388 ? 42.162 55.670 99.102 1.00 14.35 388 TYR A C 1
ATOM 3177 O O . TYR A 1 388 ? 41.650 56.718 99.488 1.00 17.69 388 TYR A O 1
ATOM 3186 N N . GLY A 1 389 ? 41.489 54.527 99.060 1.00 11.59 389 GLY A N 1
ATOM 3187 C CA . GLY A 1 389 ? 40.095 54.464 99.483 1.00 14.43 389 GLY A CA 1
ATOM 3188 C C . GLY A 1 389 ? 39.136 55.229 98.575 1.00 24.49 389 GLY A C 1
ATOM 3189 O O . GLY A 1 389 ? 38.330 56.046 99.033 1.00 16.17 389 GLY A O 1
ATOM 3190 N N . LEU A 1 390 ? 39.205 54.939 97.281 1.00 15.55 390 LEU A N 1
ATOM 3191 C CA . LEU A 1 390 ? 38.373 55.617 96.283 1.00 16.65 390 LEU A CA 1
ATOM 3192 C C . LEU A 1 390 ? 37.168 54.773 95.874 1.00 15.77 390 LEU A C 1
ATOM 3193 O O . LEU A 1 390 ? 37.262 53.937 94.981 1.00 19.54 390 LEU A O 1
ATOM 3198 N N . GLY A 1 391 ? 36.025 55.006 96.508 1.00 20.80 391 GLY A N 1
ATOM 3199 C CA . GLY A 1 391 ? 34.836 54.224 96.227 1.00 25.08 391 GLY A CA 1
ATOM 3200 C C . GLY A 1 391 ? 34.868 52.890 96.950 1.00 25.23 391 GLY A C 1
ATOM 3201 O O . GLY A 1 391 ? 34.026 52.024 96.713 1.00 25.92 391 GLY A O 1
ATOM 3202 N N . VAL A 1 392 ? 35.869 52.729 97.813 1.00 22.85 392 VAL A N 1
ATOM 3203 C CA . VAL A 1 392 ? 35.969 51.590 98.716 1.00 18.64 392 VAL A CA 1
ATOM 3204 C C . VAL A 1 392 ? 36.644 52.078 99.991 1.00 16.65 392 VAL A C 1
ATOM 3205 O O . VAL A 1 392 ? 37.256 53.149 100.017 1.00 18.78 392 VAL A O 1
ATOM 3209 N N . GLU A 1 393 ? 36.558 51.291 101.054 1.00 19.12 393 GLU A N 1
ATOM 3210 C CA . GLU A 1 393 ? 37.286 51.629 102.262 1.00 20.27 393 GLU A CA 1
ATOM 3211 C C . GLU A 1 393 ? 38.754 51.310 102.024 1.00 13.77 393 GLU A C 1
ATOM 3212 O O . GLU A 1 393 ? 39.081 50.278 101.440 1.00 17.65 393 GLU A O 1
ATOM 3218 N N . ARG A 1 394 ? 39.634 52.197 102.474 1.00 13.41 394 ARG A N 1
ATOM 3219 C CA . ARG A 1 394 ? 41.061 52.005 102.300 1.00 12.15 394 ARG A CA 1
ATOM 3220 C C . ARG A 1 394 ? 41.490 50.675 102.910 1.00 17.21 394 ARG A C 1
ATOM 3221 O O . ARG A 1 394 ? 41.021 50.302 103.981 1.00 15.23 394 ARG A O 1
ATOM 3229 N N . ASP A 1 395 ? 42.351 49.950 102.202 1.00 11.16 395 ASP A N 1
ATOM 3230 C CA . ASP A 1 395 ? 42.793 48.622 102.639 1.00 11.24 395 ASP A CA 1
ATOM 3231 C C . ASP A 1 395 ? 44.151 48.324 102.022 1.00 13.19 395 ASP A C 1
ATOM 3232 O O . ASP A 1 395 ? 44.244 48.007 100.834 1.00 9.52 395 ASP A O 1
ATOM 3237 N N . TYR A 1 396 ? 45.205 48.417 102.822 1.00 9.33 396 TYR A N 1
ATOM 3238 C CA . TYR A 1 396 ? 46.555 48.260 102.298 1.00 9.75 396 TYR A CA 1
ATOM 3239 C C . TYR A 1 396 ? 46.885 46.807 101.983 1.00 8.02 396 TYR A C 1
ATOM 3240 O O . TYR A 1 396 ? 47.776 46.532 101.182 1.00 9.49 396 TYR A O 1
ATOM 3249 N N . VAL A 1 397 ? 46.173 45.877 102.619 1.00 12.61 397 VAL A N 1
ATOM 3250 C CA . VAL A 1 397 ? 46.377 44.465 102.341 1.00 8.28 397 VAL A CA 1
ATOM 3251 C C . VAL A 1 397 ? 45.867 44.150 100.935 1.00 5.06 397 VAL A C 1
ATOM 3252 O O . VAL A 1 397 ? 46.563 43.512 100.142 1.00 8.50 397 VAL A O 1
ATOM 3256 N N . GLN A 1 398 ? 44.658 44.603 100.629 1.00 9.52 398 GLN A N 1
ATOM 3257 C CA A GLN A 1 398 ? 44.097 44.469 99.287 0.49 9.66 398 GLN A CA 1
ATOM 3258 C CA B GLN A 1 398 ? 44.123 44.422 99.286 0.51 9.68 398 GLN A CA 1
ATOM 3259 C C . GLN A 1 398 ? 44.971 45.178 98.265 1.00 8.06 398 GLN A C 1
ATOM 3260 O O . GLN A 1 398 ? 45.234 44.653 97.180 1.00 8.04 398 GLN A O 1
ATOM 3271 N N . ALA A 1 399 ? 45.417 46.386 98.611 1.00 8.41 399 ALA A N 1
ATOM 3272 C CA . ALA A 1 399 ? 46.292 47.153 97.717 1.00 9.45 399 ALA A CA 1
ATOM 3273 C C . ALA A 1 399 ? 47.545 46.366 97.358 1.00 9.40 399 ALA A C 1
ATOM 3274 O O . ALA A 1 399 ? 47.863 46.169 96.174 1.00 7.97 399 ALA A O 1
ATOM 3276 N N . TRP A 1 400 ? 48.244 45.886 98.382 1.00 8.24 400 TRP A N 1
ATOM 3277 C CA . TRP A 1 400 ? 49.463 45.141 98.169 1.00 7.50 400 TRP A CA 1
ATOM 3278 C C . TRP A 1 400 ? 49.202 43.921 97.293 1.00 7.42 400 TRP A C 1
ATOM 3279 O O . TRP A 1 400 ? 49.977 43.627 96.383 1.00 6.85 400 TRP A O 1
ATOM 3290 N N . ALA A 1 401 ? 48.118 43.215 97.582 1.00 7.74 401 ALA A N 1
ATOM 3291 C CA . ALA A 1 401 ? 47.797 41.992 96.858 1.00 7.70 401 ALA A CA 1
ATOM 3292 C C . ALA A 1 401 ? 47.567 42.279 95.367 1.00 7.59 401 ALA A C 1
ATOM 3293 O O . ALA A 1 401 ? 48.079 41.557 94.515 1.00 7.75 401 ALA A O 1
ATOM 3295 N N . TRP A 1 402 ? 46.829 43.340 95.047 1.00 7.31 402 TRP A N 1
ATOM 3296 C CA . TRP A 1 402 ? 46.572 43.649 93.635 1.00 7.61 402 TRP A CA 1
ATOM 3297 C C . TRP A 1 402 ? 47.838 44.122 92.943 1.00 5.83 402 TRP A C 1
ATOM 3298 O O . TRP A 1 402 ? 48.067 43.801 91.772 1.00 6.95 402 TRP A O 1
ATOM 3309 N N . PHE A 1 403 ? 48.676 44.872 93.657 1.00 6.75 403 PHE A N 1
ATOM 3310 C CA . PHE A 1 403 ? 49.931 45.332 93.068 1.00 5.35 403 PHE A CA 1
ATOM 3311 C C . PHE A 1 403 ? 50.855 44.157 92.764 1.00 8.51 403 PHE A C 1
ATOM 3312 O O . PHE A 1 403 ? 51.494 44.110 91.718 1.00 5.78 403 PHE A O 1
ATOM 3320 N N . ASP A 1 404 ? 50.958 43.219 93.699 1.00 8.01 404 ASP A N 1
ATOM 3321 C CA . ASP A 1 404 ? 51.816 42.064 93.498 1.00 6.50 404 ASP A CA 1
ATOM 3322 C C . ASP A 1 404 ? 51.265 41.184 92.372 1.00 7.74 404 ASP A C 1
ATOM 3323 O O . ASP A 1 404 ? 52.020 40.599 91.597 1.00 8.50 404 ASP A O 1
ATOM 3328 N N . THR A 1 405 ? 49.944 41.102 92.279 1.00 7.57 405 THR A N 1
ATOM 3329 C CA . THR A 1 405 ? 49.316 40.368 91.186 1.00 9.01 405 THR A CA 1
ATOM 3330 C C . THR A 1 405 ? 49.714 40.984 89.842 1.00 8.79 405 THR A C 1
ATOM 3331 O O . THR A 1 405 ? 50.110 40.279 88.913 1.00 8.91 405 THR A O 1
ATOM 3335 N N . ALA A 1 406 ? 49.621 42.304 89.744 1.00 8.23 406 ALA A N 1
ATOM 3336 C CA . ALA A 1 406 ? 49.959 42.997 88.508 1.00 8.84 406 ALA A CA 1
ATOM 3337 C C . ALA A 1 406 ? 51.430 42.793 88.160 1.00 7.96 406 ALA A C 1
ATOM 3338 O O . ALA A 1 406 ? 51.779 42.546 87.001 1.00 9.26 406 ALA A O 1
ATOM 3340 N N . SER A 1 407 ? 52.290 42.920 89.167 1.00 7.73 407 SER A N 1
ATOM 3341 C CA . SER A 1 407 ? 53.727 42.723 88.993 1.00 9.52 407 SER A CA 1
ATOM 3342 C C . SER A 1 407 ? 54.049 41.322 88.454 1.00 14.07 407 SER A C 1
ATOM 3343 O O . SER A 1 407 ? 54.850 41.170 87.536 1.00 12.68 407 SER A O 1
ATOM 3346 N N . THR A 1 408 ? 53.411 40.307 89.024 1.00 8.09 408 THR A N 1
ATOM 3347 C CA . THR A 1 408 ? 53.676 38.921 88.667 1.00 8.13 408 THR A CA 1
ATOM 3348 C C . THR A 1 408 ? 53.048 38.584 87.315 1.00 10.03 408 THR A C 1
ATOM 3349 O O . THR A 1 408 ? 53.577 37.770 86.540 1.00 11.66 408 THR A O 1
ATOM 3353 N N . ASN A 1 409 ? 51.910 39.214 87.059 1.00 8.93 409 ASN A N 1
ATOM 3354 C CA . ASN A 1 409 ? 51.109 38.966 85.867 1.00 10.10 409 ASN A CA 1
ATOM 3355 C C . ASN A 1 409 ? 51.948 39.141 84.611 1.00 15.54 409 ASN A C 1
ATOM 3356 O O . ASN A 1 409 ? 52.143 38.186 83.853 1.00 11.50 409 ASN A O 1
ATOM 3361 N N . ASP A 1 410 ? 52.459 40.348 84.398 1.00 13.43 410 ASP A N 1
ATOM 3362 C CA . ASP A 1 410 ? 53.172 40.647 83.160 1.00 13.90 410 ASP A CA 1
ATOM 3363 C C . ASP A 1 410 ? 54.250 41.707 83.355 1.00 16.26 410 ASP A C 1
ATOM 3364 O O . ASP A 1 410 ? 54.507 42.513 82.456 1.00 18.28 410 ASP A O 1
ATOM 3385 N N . ASN A 1 412 ? 54.364 44.361 85.182 1.00 11.44 412 ASN A N 1
ATOM 3386 C CA . ASN A 1 412 ? 53.904 45.734 85.240 1.00 11.66 412 ASN A CA 1
ATOM 3387 C C . ASN A 1 412 ? 54.742 46.501 86.263 1.00 10.53 412 ASN A C 1
ATOM 3388 O O . ASN A 1 412 ? 54.689 46.224 87.456 1.00 12.29 412 ASN A O 1
ATOM 3393 N N . LEU A 1 413 ? 55.510 47.469 85.770 1.00 11.64 413 LEU A N 1
ATOM 3394 C CA . LEU A 1 413 ? 56.442 48.242 86.589 1.00 13.04 413 LEU A CA 1
ATOM 3395 C C . LEU A 1 413 ? 55.743 49.048 87.671 1.00 9.09 413 LEU A C 1
ATOM 3396 O O . LEU A 1 413 ? 56.304 49.270 88.743 1.00 11.52 413 LEU A O 1
ATOM 3401 N N . PHE A 1 414 ? 54.533 49.514 87.387 1.00 10.48 414 PHE A N 1
ATOM 3402 C CA . PHE A 1 414 ? 53.800 50.279 88.387 1.00 11.57 414 PHE A CA 1
ATOM 3403 C C . PHE A 1 414 ? 53.313 49.357 89.498 1.00 13.41 414 PHE A C 1
ATOM 3404 O O . PHE A 1 414 ? 53.317 49.740 90.659 1.00 12.38 414 PHE A O 1
ATOM 3412 N N . GLY A 1 415 ? 52.910 48.137 89.147 1.00 10.34 415 GLY A N 1
ATOM 3413 C CA . GLY A 1 415 ? 52.592 47.139 90.159 1.00 9.03 415 GLY A CA 1
ATOM 3414 C C . GLY A 1 415 ? 53.768 46.873 91.088 1.00 10.28 415 GLY A C 1
ATOM 3415 O O . GLY A 1 415 ? 53.634 46.873 92.316 1.00 9.75 415 GLY A O 1
ATOM 3416 N N . THR A 1 416 ? 54.933 46.642 90.501 1.00 11.42 416 THR A N 1
ATOM 3417 C CA . THR A 1 416 ? 56.136 46.373 91.288 1.00 9.93 416 THR A CA 1
ATOM 3418 C C . THR A 1 416 ? 56.469 47.517 92.236 1.00 10.82 416 THR A C 1
ATOM 3419 O O . THR A 1 416 ? 56.705 47.296 93.430 1.00 11.84 416 THR A O 1
ATOM 3423 N N . GLU A 1 417 ? 56.497 48.736 91.707 1.00 12.84 417 GLU A N 1
ATOM 3424 C CA . GLU A 1 417 ? 56.852 49.898 92.517 1.00 11.04 417 GLU A CA 1
ATOM 3425 C C . GLU A 1 417 ? 55.814 50.154 93.607 1.00 11.29 417 GLU A C 1
ATOM 3426 O O . GLU A 1 417 ? 56.168 50.383 94.768 1.00 13.05 417 GLU A O 1
ATOM 3432 N N . ASN A 1 418 ? 54.538 50.103 93.243 1.00 9.02 418 ASN A N 1
ATOM 3433 C CA . ASN A 1 418 ? 53.466 50.272 94.220 1.00 10.36 418 ASN A CA 1
ATOM 3434 C C . ASN A 1 418 ? 53.479 49.204 95.308 1.00 10.92 418 ASN A C 1
ATOM 3435 O O . ASN A 1 418 ? 53.213 49.503 96.470 1.00 10.18 418 ASN A O 1
ATOM 3440 N N . ARG A 1 419 ? 53.768 47.961 94.938 1.00 10.32 419 ARG A N 1
ATOM 3441 C CA . ARG A 1 419 ? 53.867 46.901 95.936 1.00 8.99 419 ARG A CA 1
ATOM 3442 C C . ARG A 1 419 ? 54.975 47.229 96.938 1.00 12.66 419 ARG A C 1
ATOM 3443 O O . ARG A 1 419 ? 54.772 47.154 98.145 1.00 10.14 419 ARG A O 1
ATOM 3451 N N . ASN A 1 420 ? 56.138 47.603 96.420 1.00 12.96 420 ASN A N 1
ATOM 3452 C CA . ASN A 1 420 ? 57.284 47.925 97.270 1.00 13.85 420 ASN A CA 1
ATOM 3453 C C . ASN A 1 420 ? 56.995 49.090 98.212 1.00 12.03 420 ASN A C 1
ATOM 3454 O O . ASN A 1 420 ? 57.418 49.082 99.376 1.00 13.59 420 ASN A O 1
ATOM 3459 N N . ILE A 1 421 ? 56.259 50.080 97.721 1.00 11.64 421 ILE A N 1
ATOM 3460 C CA . ILE A 1 421 ? 55.899 51.240 98.526 1.00 11.21 421 ILE A CA 1
ATOM 3461 C C . ILE A 1 421 ? 54.900 50.848 99.611 1.00 16.11 421 ILE A C 1
ATOM 3462 O O . ILE A 1 421 ? 55.014 51.278 100.766 1.00 13.12 421 ILE A O 1
ATOM 3467 N N . THR A 1 422 ? 53.924 50.023 99.244 1.00 8.14 422 THR A N 1
ATOM 3468 C CA . THR A 1 422 ? 52.844 49.663 100.148 1.00 6.86 422 THR A CA 1
ATOM 3469 C C . THR A 1 422 ? 53.344 48.753 101.272 1.00 9.63 422 THR A C 1
ATOM 3470 O O . THR A 1 422 ? 52.802 48.757 102.386 1.00 11.49 422 THR A O 1
ATOM 3474 N N . GLU A 1 423 ? 54.386 47.993 100.986 1.00 7.56 423 GLU A N 1
ATOM 3475 C CA . GLU A 1 423 ? 54.853 46.974 101.920 1.00 13.65 423 GLU A CA 1
ATOM 3476 C C . GLU A 1 423 ? 55.247 47.577 103.271 1.00 14.15 423 GLU A C 1
ATOM 3477 O 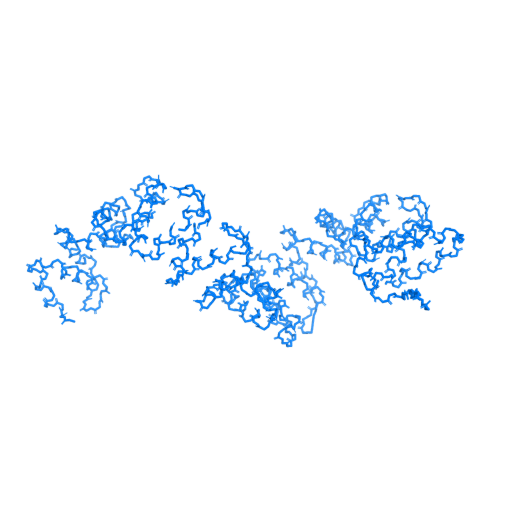O . GLU A 1 423 ? 55.002 46.983 104.319 1.00 13.10 423 GLU A O 1
ATOM 3483 N N . LYS A 1 424 ? 55.808 48.779 103.248 1.00 14.21 424 LYS A N 1
ATOM 3484 C CA A LYS A 1 424 ? 56.270 49.411 104.475 0.48 17.06 424 LYS A CA 1
ATOM 3485 C CA B LYS A 1 424 ? 56.266 49.434 104.473 0.52 17.06 424 LYS A CA 1
ATOM 3486 C C . LYS A 1 424 ? 55.093 49.799 105.366 1.00 18.60 424 LYS A C 1
ATOM 3487 O O . LYS A 1 424 ? 55.261 50.047 106.562 1.00 22.37 424 LYS A O 1
ATOM 3498 N N . LYS A 1 425 ? 53.899 49.841 104.782 1.00 12.77 425 LYS A N 1
ATOM 3499 C CA . LYS A 1 425 ? 52.694 50.176 105.534 1.00 17.15 425 LYS A CA 1
ATOM 3500 C C . LYS A 1 425 ? 52.146 48.970 106.308 1.00 12.11 425 LYS A C 1
ATOM 3501 O O . LYS A 1 425 ? 51.289 49.128 107.173 1.00 16.53 425 LYS A O 1
ATOM 3507 N N . LEU A 1 426 ? 52.638 47.772 106.004 1.00 12.72 426 LEU A N 1
ATOM 3508 C CA . LEU A 1 426 ? 52.064 46.547 106.571 1.00 12.31 426 LEU A CA 1
ATOM 3509 C C . LEU A 1 426 ? 52.836 45.986 107.756 1.00 12.51 426 LEU A C 1
ATOM 3510 O O . LEU A 1 426 ? 54.070 45.968 107.758 1.00 11.49 426 LEU A O 1
ATOM 3515 N N . THR A 1 427 ? 52.098 45.489 108.745 1.00 12.61 427 THR A N 1
ATOM 3516 C CA . THR A 1 427 ? 52.694 44.639 109.772 1.00 16.72 427 THR A CA 1
ATOM 3517 C C . THR A 1 427 ? 53.129 43.314 109.172 1.00 19.67 427 THR A C 1
ATOM 3518 O O . THR A 1 427 ? 52.748 42.958 108.055 1.00 14.44 427 THR A O 1
ATOM 3522 N N . ALA A 1 428 ? 53.924 42.571 109.932 1.00 17.09 428 ALA A N 1
ATOM 3523 C CA . ALA A 1 428 ? 54.408 41.276 109.485 1.00 22.71 428 ALA A CA 1
ATOM 3524 C C . ALA A 1 428 ? 53.239 40.348 109.151 1.00 18.64 428 ALA A C 1
ATOM 3525 O O . ALA A 1 428 ? 53.279 39.609 108.171 1.00 20.54 428 ALA A O 1
ATOM 3527 N N . LYS A 1 429 ? 52.192 40.403 109.964 1.00 17.07 429 LYS A N 1
ATOM 3528 C CA . LYS A 1 429 ? 51.028 39.553 109.770 1.00 27.34 429 LYS A CA 1
ATOM 3529 C C . LYS A 1 429 ? 50.204 40.027 108.572 1.00 22.43 429 LYS A C 1
ATOM 3530 O O . LYS A 1 429 ? 49.710 39.209 107.789 1.00 19.26 429 LYS A O 1
ATOM 3536 N N . GLN A 1 430 ? 50.044 41.343 108.434 1.00 18.93 430 GLN A N 1
ATOM 3537 C CA . GLN A 1 430 ? 49.338 41.885 107.275 1.00 19.97 430 GLN A CA 1
ATOM 3538 C C . GLN A 1 430 ? 50.046 41.470 106.005 1.00 13.53 430 GLN A C 1
ATOM 3539 O O . GLN A 1 430 ? 49.400 41.193 105.000 1.00 13.72 430 GLN A O 1
ATOM 3545 N N . LEU A 1 431 ? 51.375 41.425 106.045 1.00 11.59 431 LEU A N 1
ATOM 3546 C CA . LEU A 1 431 ? 52.147 41.061 104.863 1.00 15.47 431 LEU A CA 1
ATOM 3547 C C . LEU A 1 431 ? 51.915 39.592 104.522 1.00 20.51 431 LEU A C 1
ATOM 3548 O O . LEU A 1 431 ? 51.765 39.229 103.353 1.00 12.37 431 LEU A O 1
ATOM 3553 N N . GLN A 1 432 ? 51.871 38.750 105.552 1.00 17.21 432 GLN A N 1
ATOM 3554 C CA . GLN A 1 432 ? 51.555 37.340 105.366 1.00 20.18 432 GLN A CA 1
ATOM 3555 C C . GLN A 1 432 ? 50.185 37.190 104.727 1.00 13.67 432 GLN A C 1
ATOM 3556 O O . GLN A 1 432 ? 50.004 36.416 103.783 1.00 14.79 432 GLN A O 1
ATOM 3562 N N . GLN A 1 433 ? 49.223 37.940 105.245 1.00 15.41 433 GLN A N 1
ATOM 3563 C CA . GLN A 1 433 ? 47.867 37.910 104.726 1.00 12.51 433 GLN A CA 1
ATOM 3564 C C . GLN A 1 433 ? 47.804 38.420 103.287 1.00 13.86 433 GLN A C 1
ATOM 3565 O O . GLN A 1 433 ? 47.086 37.859 102.455 1.00 12.71 433 GLN A O 1
ATOM 3571 N N . ALA A 1 434 ? 48.552 39.476 102.995 1.00 10.02 434 ALA A N 1
ATOM 3572 C CA . ALA A 1 434 ? 48.567 40.035 101.639 1.00 11.46 434 ALA A CA 1
ATOM 3573 C C . ALA A 1 434 ? 49.221 39.074 100.634 1.00 14.22 434 ALA A C 1
ATOM 3574 O O . ALA A 1 434 ? 48.789 38.968 99.477 1.00 9.44 434 ALA A O 1
ATOM 3576 N N . GLU A 1 435 ? 50.262 38.374 101.079 1.00 12.39 435 GLU A N 1
ATOM 3577 C CA . GLU A 1 435 ? 50.945 37.400 100.238 1.00 11.43 435 GLU A CA 1
ATOM 3578 C C . GLU A 1 435 ? 50.017 36.244 99.912 1.00 11.85 435 GLU A C 1
ATOM 3579 O O . GLU A 1 435 ? 49.955 35.791 98.770 1.00 13.96 435 GLU A O 1
ATOM 3585 N N . LEU A 1 436 ? 49.283 35.772 100.915 1.00 13.15 436 LEU A N 1
ATOM 3586 C CA . LEU A 1 436 ? 48.313 34.706 100.689 1.00 12.43 436 LEU A CA 1
ATOM 3587 C C . LEU A 1 436 ? 47.207 35.163 99.748 1.00 13.22 436 LEU A C 1
ATOM 3588 O O . LEU A 1 436 ? 46.759 34.417 98.879 1.00 13.18 436 LEU A O 1
ATOM 3593 N N . LEU A 1 437 ? 46.767 36.400 99.928 1.00 11.30 437 LEU A N 1
ATOM 3594 C CA . LEU A 1 437 ? 45.721 36.946 99.093 1.00 9.54 437 LEU A CA 1
ATOM 3595 C C . LEU A 1 437 ? 46.226 37.076 97.655 1.00 8.74 437 LEU A C 1
ATOM 3596 O O . LEU A 1 437 ? 45.499 36.772 96.711 1.00 9.67 437 LEU A O 1
ATOM 3601 N N . SER A 1 438 ? 47.479 37.496 97.480 1.00 11.57 438 SER A N 1
ATOM 3602 C CA . SER A 1 438 ? 47.995 37.646 96.121 1.00 12.02 438 SER A CA 1
ATOM 3603 C C . SER A 1 438 ? 48.121 36.280 95.442 1.00 10.20 438 SER A C 1
ATOM 3604 O O . SER A 1 438 ? 47.879 36.160 94.242 1.00 8.55 438 SER A O 1
ATOM 3607 N N . GLN A 1 439 ? 48.498 35.252 96.199 1.00 9.48 439 GLN A N 1
ATOM 3608 C CA A GLN A 1 439 ? 48.577 33.901 95.650 0.52 12.80 439 GLN A CA 1
ATOM 3609 C CA B GLN A 1 439 ? 48.578 33.907 95.637 0.48 12.81 439 GLN A CA 1
ATOM 3610 C C . GLN A 1 439 ? 47.214 33.488 95.101 1.00 11.03 439 GLN A C 1
ATOM 3611 O O . GLN A 1 439 ? 47.121 32.892 94.035 1.00 8.90 439 GLN A O 1
ATOM 3622 N N . GLN A 1 440 ? 46.154 33.825 95.831 1.00 9.35 440 GLN A N 1
ATOM 3623 C CA A GLN A 1 440 ? 44.807 33.510 95.391 0.55 11.12 440 GLN A CA 1
ATOM 3624 C CA B GLN A 1 440 ? 44.795 33.526 95.390 0.45 11.14 440 GLN A CA 1
ATOM 3625 C C . GLN A 1 440 ? 44.458 34.305 94.128 1.00 12.93 440 GLN A C 1
ATOM 3626 O O . GLN A 1 440 ? 43.935 33.747 93.164 1.00 10.98 440 GLN A O 1
ATOM 3637 N N . TYR A 1 441 ? 44.767 35.600 94.133 1.00 8.58 441 TYR A N 1
ATOM 3638 C CA . TYR A 1 441 ? 44.436 36.458 92.998 1.00 9.16 441 TYR A CA 1
ATOM 3639 C C . TYR A 1 441 ? 45.221 36.070 91.758 1.00 7.59 441 TYR A C 1
ATOM 3640 O O . TYR A 1 441 ? 44.710 36.131 90.641 1.00 10.05 441 TYR A O 1
ATOM 3649 N N . ILE A 1 442 ? 46.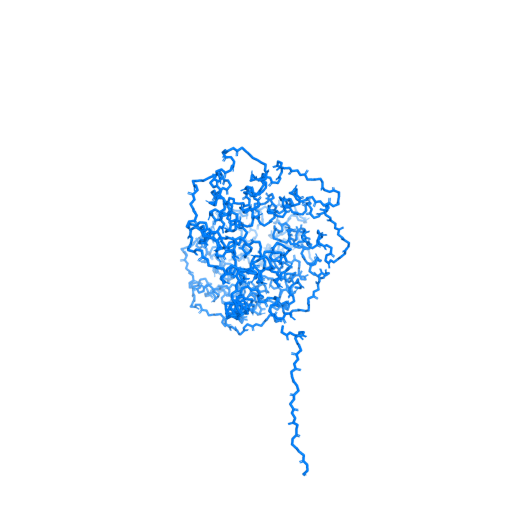482 35.709 91.947 1.00 9.47 442 ILE A N 1
ATOM 3650 C CA . ILE A 1 442 ? 47.305 35.319 90.815 1.00 7.57 442 ILE A CA 1
ATOM 3651 C C . ILE A 1 442 ? 46.760 34.036 90.173 1.00 8.42 442 ILE A C 1
ATOM 3652 O O . ILE A 1 442 ? 46.659 33.944 88.947 1.00 7.69 442 ILE A O 1
ATOM 3657 N N . GLU A 1 443 ? 46.381 33.060 90.991 1.00 9.67 443 GLU A N 1
ATOM 3658 C CA . GLU A 1 443 ? 45.865 31.805 90.438 1.00 10.15 443 GLU A CA 1
ATOM 3659 C C . GLU A 1 443 ? 44.552 32.033 89.681 1.00 11.49 443 GLU A C 1
ATOM 3660 O O . GLU A 1 443 ? 44.360 31.500 88.591 1.00 12.33 443 GLU A O 1
ATOM 3666 N N . LYS A 1 444 ? 43.665 32.840 90.251 1.00 10.66 444 LYS A N 1
ATOM 3667 C CA . LYS A 1 444 ? 42.348 33.074 89.652 1.00 10.49 444 LYS A CA 1
ATOM 3668 C C . LYS A 1 444 ? 42.365 34.093 88.516 1.00 14.05 444 LYS A C 1
ATOM 3669 O O . LYS A 1 444 ? 41.683 33.913 87.507 1.00 14.12 444 LYS A O 1
ATOM 3675 N N . TYR A 1 445 ? 43.140 35.160 88.679 1.00 11.44 445 TYR A N 1
ATOM 3676 C CA . TYR A 1 445 ? 43.026 36.328 87.804 1.00 14.42 445 TYR A CA 1
ATOM 3677 C C . TYR A 1 445 ? 44.287 36.655 87.015 1.00 19.47 445 TYR A C 1
ATOM 3678 O O . TYR A 1 445 ? 44.321 37.650 86.301 1.00 18.09 445 TYR A O 1
ATOM 3687 N N . ALA A 1 446 ? 45.338 35.859 87.180 1.00 13.00 446 ALA A N 1
ATOM 3688 C CA . ALA A 1 446 ? 46.483 35.914 86.276 1.00 9.56 446 ALA A CA 1
ATOM 3689 C C . ALA A 1 446 ? 46.966 34.491 86.032 1.00 10.61 446 ALA A C 1
ATOM 3690 O O . ALA A 1 446 ? 48.118 34.166 86.298 1.00 11.07 446 ALA A O 1
ATOM 3692 N N . PRO A 1 447 ? 46.076 33.636 85.525 1.00 14.42 447 PRO A N 1
ATOM 3693 C CA . PRO A 1 447 ? 46.339 32.193 85.431 1.00 10.41 447 PRO A CA 1
ATOM 3694 C C . PRO A 1 447 ? 47.542 31.818 84.559 1.00 12.30 447 PRO A C 1
ATOM 3695 O O . PRO A 1 447 ? 48.221 30.846 84.872 1.00 11.94 447 PRO A O 1
ATOM 3699 N N . GLU A 1 448 ? 47.813 32.566 83.496 1.00 13.95 448 GLU A N 1
ATOM 3700 C CA . GLU A 1 448 ? 48.994 32.288 82.684 1.00 12.26 448 GLU A CA 1
ATOM 3701 C C . GLU A 1 448 ? 50.261 32.499 83.508 1.00 11.03 448 GLU A C 1
ATOM 3702 O O . GLU A 1 448 ? 51.213 31.719 83.428 1.00 11.71 448 GLU A O 1
ATOM 3708 N N . ALA A 1 449 ? 50.268 33.558 84.307 1.00 9.84 449 ALA A N 1
ATOM 3709 C CA . ALA A 1 449 ? 51.396 33.847 85.175 1.00 11.09 449 ALA A CA 1
ATOM 3710 C C . ALA A 1 449 ? 51.503 32.796 86.280 1.00 8.91 449 ALA A C 1
ATOM 3711 O O . ALA A 1 449 ? 52.609 32.392 86.659 1.00 11.35 449 ALA A O 1
ATOM 3713 N N . TRP A 1 450 ? 50.354 32.390 86.814 1.00 8.72 450 TRP A N 1
ATOM 3714 C CA A TRP A 1 450 ? 50.314 31.354 87.842 0.50 9.06 450 TRP A CA 1
ATOM 3715 C CA B TRP A 1 450 ? 50.309 31.355 87.838 0.50 9.07 450 TRP A CA 1
ATOM 3716 C C . TRP A 1 450 ? 50.997 30.090 87.345 1.00 11.48 450 TRP A C 1
ATOM 3717 O O . TRP A 1 450 ? 51.814 29.491 88.054 1.00 9.30 450 TRP A O 1
ATOM 3738 N N . ALA A 1 451 ? 50.669 29.692 86.116 1.00 9.33 451 ALA A N 1
ATOM 3739 C CA . ALA A 1 451 ? 51.225 28.472 85.549 1.00 9.82 451 ALA A CA 1
ATOM 3740 C C . ALA A 1 451 ? 52.737 28.578 85.370 1.00 10.61 451 ALA A C 1
ATOM 3741 O O . ALA A 1 451 ? 53.472 27.638 85.665 1.00 10.48 451 ALA A O 1
ATOM 3743 N N . ARG A 1 452 ? 53.187 29.726 84.874 1.00 8.01 452 ARG A N 1
ATOM 3744 C CA A ARG A 1 452 ? 54.612 29.976 84.688 0.57 11.12 452 ARG A CA 1
ATOM 3745 C CA B ARG A 1 452 ? 54.599 30.013 84.689 0.43 11.15 452 ARG A CA 1
ATOM 3746 C C . ARG A 1 452 ? 55.347 29.855 86.009 1.00 10.37 452 ARG A C 1
ATOM 3747 O O . ARG A 1 452 ? 56.397 29.218 86.084 1.00 10.58 452 ARG A O 1
ATOM 3775 N N . GLN A 1 454 ? 54.336 28.282 88.795 1.00 8.66 454 GLN A N 1
ATOM 3776 C CA . GLN A 1 454 ? 54.262 26.933 89.364 1.00 11.33 454 GLN A CA 1
ATOM 3777 C C . GLN A 1 454 ? 55.294 26.005 88.741 1.00 8.90 454 GLN A C 1
ATOM 3778 O O . GLN A 1 454 ? 55.870 25.155 89.416 1.00 10.18 454 GLN A O 1
ATOM 3784 N N . LYS A 1 455 ? 55.515 26.155 87.444 1.00 6.88 455 LYS A N 1
ATOM 3785 C CA . LYS A 1 455 ? 56.431 25.267 86.737 1.00 6.61 455 LYS A CA 1
ATOM 3786 C C . LYS A 1 455 ? 57.889 25.540 87.081 1.00 9.62 455 LYS A C 1
ATOM 3787 O O . LYS A 1 455 ? 58.733 24.645 86.962 1.00 8.99 455 LYS A O 1
ATOM 3793 N N . LEU A 1 456 ? 58.173 26.760 87.540 1.00 11.41 456 LEU A N 1
ATOM 3794 C CA . LEU A 1 456 ? 59.537 27.181 87.877 1.00 8.88 456 LEU A CA 1
ATOM 3795 C C . LEU A 1 456 ? 59.869 27.127 89.362 1.00 9.03 456 LEU A C 1
ATOM 3796 O O . LEU A 1 456 ? 61.035 27.116 89.722 1.00 10.78 456 LEU A O 1
ATOM 3801 N N . LYS A 1 457 ? 58.856 27.118 90.218 1.00 8.30 457 LYS A N 1
ATOM 3802 C CA . LYS A 1 457 ? 59.087 27.253 91.659 1.00 11.73 457 LYS A CA 1
ATOM 3803 C C . LYS A 1 457 ? 59.976 26.141 92.202 1.00 10.27 457 LYS A C 1
ATOM 3804 O O . LYS A 1 457 ? 59.950 25.004 91.714 1.00 10.37 457 LYS A O 1
ATOM 3810 N N . ALA A 1 458 ? 60.782 26.490 93.199 1.00 12.19 458 ALA A N 1
ATOM 3811 C CA . ALA A 1 458 ? 61.613 25.511 93.877 1.00 12.37 458 ALA A CA 1
ATOM 3812 C C . ALA A 1 458 ? 60.704 24.542 94.602 1.00 13.59 458 ALA A C 1
ATOM 3813 O O . ALA A 1 458 ? 59.719 24.954 95.219 1.00 14.64 458 ALA A O 1
ATOM 3815 N N . GLN A 1 459 ? 61.030 23.256 94.517 1.00 9.32 459 GLN A N 1
ATOM 3816 C CA . GLN A 1 459 ? 60.279 22.246 95.233 1.00 14.29 459 GLN A CA 1
ATOM 3817 C C . GLN A 1 459 ? 61.138 21.541 96.253 1.00 14.46 459 GLN A C 1
ATOM 3818 O O . GLN A 1 459 ? 62.341 21.367 96.065 1.00 10.41 459 GLN A O 1
ATOM 3824 N N . SER A 1 460 ? 60.496 21.151 97.345 1.00 9.21 460 SER A N 1
ATOM 3825 C CA . SER A 1 460 ? 61.167 20.413 98.399 1.00 8.39 460 SER A CA 1
ATOM 3826 C C . SER A 1 460 ? 61.376 18.972 97.984 1.00 11.32 460 SER A C 1
ATOM 3827 O O . SER A 1 460 ? 60.608 18.420 97.194 1.00 11.27 460 SER A O 1
ATOM 3830 N N . ALA A 1 461 ? 62.427 18.370 98.531 1.00 12.30 461 ALA A N 1
ATOM 3831 C CA . ALA A 1 461 ? 62.684 16.948 98.369 1.00 10.88 461 ALA A CA 1
ATOM 3832 C C . ALA A 1 461 ? 61.950 16.179 99.459 1.00 11.61 461 ALA A C 1
ATOM 3833 O O . ALA A 1 461 ? 61.532 16.753 100.471 1.00 12.22 461 ALA A O 1
ATOM 3835 N N . VAL A 1 462 ? 61.821 14.875 99.257 1.00 13.38 462 VAL A N 1
ATOM 3836 C CA . VAL A 1 462 ? 61.263 13.993 100.269 1.00 15.33 462 VAL A CA 1
ATOM 3837 C C . VAL A 1 462 ? 62.290 12.917 100.585 1.00 13.48 462 VAL A C 1
ATOM 3838 O O . VAL A 1 462 ? 62.957 12.392 99.689 1.00 14.28 462 VAL A O 1
ATOM 3842 N N . LYS A 1 463 ? 62.433 12.608 101.865 1.00 13.39 463 LYS A N 1
ATOM 3843 C CA . LYS A 1 463 ? 63.436 11.646 102.287 1.00 20.86 463 LYS A CA 1
ATOM 3844 C C . LYS A 1 463 ? 62.874 10.237 102.227 1.00 27.35 463 LYS A C 1
ATOM 3845 O O . LYS A 1 463 ? 61.823 9.953 102.804 1.00 32.07 463 LYS A O 1
ATOM 3851 N N . THR A 1 464 ? 63.572 9.356 101.516 1.00 27.76 464 THR A N 1
ATOM 3852 C CA . THR A 1 464 ? 63.143 7.970 101.391 1.00 44.24 464 THR A CA 1
ATOM 3853 C C . THR A 1 464 ? 63.674 7.152 102.567 1.00 51.12 464 THR A C 1
ATOM 3854 O O . THR A 1 464 ? 64.785 7.387 103.049 1.00 42.60 464 THR A O 1
ATOM 3858 N N . GLY A 1 465 ? 62.866 6.201 103.028 1.00 54.73 465 GLY A N 1
ATOM 3859 C CA . GLY A 1 465 ? 63.228 5.367 104.162 1.00 56.98 465 GLY A CA 1
ATOM 3860 C C . GLY A 1 465 ? 64.204 4.270 103.784 1.00 43.37 465 GLY A C 1
ATOM 3861 O O . GLY A 1 465 ? 64.023 3.595 102.769 1.00 52.44 465 GLY A O 1
ATOM 3862 N N . ASN A 1 466 ? 65.230 4.083 104.611 1.00 46.86 466 ASN A N 1
ATOM 3863 C CA . ASN A 1 466 ? 66.302 3.139 104.305 1.00 46.66 466 ASN A CA 1
ATOM 3864 C C . ASN A 1 466 ? 66.720 2.274 105.490 1.00 46.00 466 ASN A C 1
ATOM 3865 O O . ASN A 1 466 ? 66.344 2.539 106.633 1.00 35.63 466 ASN A O 1
ATOM 3870 N N . LYS A 1 467 ? 67.522 1.258 105.175 1.00 54.14 467 LYS A N 1
ATOM 3871 C CA . LYS A 1 467 ? 67.993 0.230 106.106 1.00 46.29 467 LYS A CA 1
ATOM 3872 C C . LYS A 1 467 ? 66.970 -0.896 106.190 1.00 40.14 467 LYS A C 1
ATOM 3873 O O . LYS A 1 467 ? 66.926 -1.765 105.317 1.00 49.46 467 LYS A O 1
#

CATH classification: 1.25.40.10

Sequence (457 aa):
NVNLEQLKQKAESGEAKAQLEELGYRYFQQGNEETTKDLTQADWFRRAAEEQGYTPAEYVLGLRYNGEGVPQDYAQQAVIWYKKAALKGLPQAQQNLGVYHEGNGVKVDKKAESVKWFRLAAEQGRDSGQQSGDAYFEGDGVTRDYVAREWYSKAAEEQGNVWSCNQLGYYSRGLGVERNDAISAQWYRRKSATSGDELGQLHLADYYFGIGVTQQDYTQSRRVLFSQSAEQGNSIAQFRLGYILEQGLAGAKEPLKALLEEWYRKSAEEQGNSDGQYYLAHLYDKGAEGVAKNREQAISSWYTKSAEQGDATAQANLGAIYFRLGSEEEHKKAVEWFRRKAAAKGEKAAQFNLGNALLQGKGVKKDEQQQQAAIWRKAAEQGLSAAQVQLGEIYYYGLGVERDYVQQAWAWFDTASTNDNLFGTENRNITEKKKLTAKQLQQAELLSQQQQYIEKYAPEAWWARRQKLKAQSAVKTGNK

Organism: Escherichia coli O6:H1 (strain CFT073 / ATCC 700928 / UPEC) (NCBI:txid199310)

Nearest PDB structures (foldseek):
  6ok3-assembly1_B  TM=8.770E-01  e=2.959E-23  Oxalobacter formigenes OXCC13
  1ouv-assembly1_A  TM=8.969E-01  e=2.376E-10  Helicobacter pylori 26695
  6ork-assembly2_B  TM=7.790E-01  e=1.957E-10  Oxalobacter formigenes OXCC13
  6ur7-assembly1_A  TM=8.521E-01  e=1.415E-09  Oxalobacter formigenes
  5b26-assembly2_C  TM=7.904E-01  e=6.496E-07  Mus musculus

Secondary structure (DSSP, 8-state):
---HHHHHHHHHTT-HHHHHHHHHHHHHTSSS---TTT--HHHHHHHTT-HHHHHHHHHH---SSS---HHHHHHHHHHHHHTT-HHHHHHHH---S-SSS---HHHHHHHHHHHHHTT-HHHHH--HHHHHTSSS------HHHHHHHHHTT-HHHHHHHH---S-SSS---HHHHHHHHHHHHHTT-HHHHHHHH---S-SSS---HHHHHHHHHHHHTTT-HHHHHHHHHHHHHTTTSS--HHHHHHHHHHHHHTT-HHHHHHHHHHHHH-BTTB---HHHHHHHHHHHHHTT-HHHHHHHHHHHHHS--HHHHHHHHHHHHHHHHTT-HHHHHHHHHHHHHTSSS---HHHHHH--HHHHTT-HHHHHHHHHHHHHTSSS---HHHHHHHHHHHHHH--HHHHHHHHHHHTTS-HHHHHHHHHHHHHHHHHH-HHHHH---SS-----PPP--

Foldseek 3Di:
DDALVVLVVCLVVQDLVSLCVNLVCLCVCDRHHNDLCSVVSLVSSCVVVNLVSLQVVLVCCCVPSHRNAQLSSLVSLCSNVVVQDLVSLQVNLCCCVQGSHRNDQLSSLVSLVSSVVVQDLSSLLCLVCLCVVTSHHNANCSLVSLVSSVVVPNLVSLQVNLCCCVQGNHRNQQLVSLVSLVSNVVVLHLVSLQVNLVCCVQGSHPNDNQSSLVSLVSNVVVQDLVSLQVNLVCQCVVVPHPRDNVSSLVSLVSNVVVLNLSSLQVNLVCLCPPDVVGHNDLVSNLVSLVSSLVVPDLVSLLSNLVSCVVPHDQQSVLSSLVSLVSSVVVQDLSSLQVNLVCLCVVRSHHNDQLSSLVSVSSQLQLDLSSLQVNLVCQCVVRSHDRDLLSSLLSLVLSVLQPDPSSVVSNVVSVVVDDPVSPVSSVVSNLVSNVRRRVVSNVCVVPDDDDDDDDDDD

B-factor: mean 17.45, std 9.84, range [4.74, 74.78]

Radius of gyration: 34.14 Å; Cα contacts (8 Å, |Δi|>4): 860; chains: 1; bounding box: 67×67×103 Å

Solvent-accessible surface area: 23880 Å² total

GO terms:
  GO:0009986 cell surface (C, IDA)
  GO:1902564 negative regulation of neutrophil activation (P, IDA)
  GO:0050777 negative regulation of immune response (P, IDA)
  GO:0019862 IgA binding (F, IDA)

InterPro domains:
  IPR006597 Sel1-like repeat [PF08238] (39-74)
  IPR006597 Sel1-like repeat [PF08238] (76-109)
  IPR006597 Sel1-like repeat [PF08238] (111-145)
  IPR006597 Sel1-like repeat [PF08238] (152-182)
  IPR006597 Sel1-like repeat [PF08238] (185-218)
  IPR006597 Sel1-like repeat [PF08238] (221-254)
  IPR006597 Sel1-like repeat [PF08238] (256-290)
  IPR006597 Sel1-like repeat [PF08238] (292-327)
  IPR006597 Sel1-like repeat [PF08238] (329-361)
  IPR006597 Sel1-like repeat [PF08238] (364-397)
  IPR006597 Sel1-like repeat [PF08238] (399-431)
  IPR006597 Sel1-like repeat [SM00671] (39-74)
  IPR006597 Sel1-like repeat [SM00671] (75-110)
  IPR006597 Sel1-like repeat [SM00671] (111-146)
  IPR006597 Sel1-like repeat [SM00671] (147-182)
  IPR006597 Sel1-like repeat [SM00671] (183-218)
  IPR006597 Sel1-like repeat [SM00671] (219-254)
  IPR006597 Sel1-like repeat [SM00671] (255-290)
  IPR006597 Sel1-like repeat [SM00671] (291-327)
  IPR006597 Sel1-like repeat [SM00671] (328-362)